Protein AF-A0A2W5TD06-F1 (afdb_monomer)

Sequence (408 aa):
MLTAVSLLVLAAYDVPVQPPPGDLPSLDWNQPVFCVQLQPTKKVPSGSYRVQCNAPYRQCLASPNTVLVDGVESAEPLSRIHLGCASVLDDTTRRAMEEQWPVYEAVAETPAGWYRDDRGRVVQVNFDLGRRVYLGGSWAPYYRPDGTGSLGRAKVEFSANVHVIPERGNVQHRMRFLDTQVWLGASPRDIRFEGSVFRYEWGARLTHSPLWVTTFFGKPRRTDIPLNFGFGLEVARIEYLNGASFVSIAEFDGAVDIWRSNDLESFIRLRLGPAAEYDVVARGVGLRPTVALDADFTFDENGFHHLIANAAAEKLYFTPRVEGRSLHPSRLRFKLAYEVILFSINDYPLTLVVDGRGTWRDDVVGMTGWEFSANAGLRFSLWAPARYSSRQLRVGGEPLPAPSVKSE

Structure (mmCIF, N/CA/C/O backbone):
data_AF-A0A2W5TD06-F1
#
_entry.id   AF-A0A2W5TD06-F1
#
loop_
_atom_site.group_PDB
_atom_site.id
_atom_site.type_symbol
_atom_site.label_atom_id
_atom_site.label_alt_id
_atom_site.label_comp_id
_atom_site.label_asym_id
_atom_site.label_entity_id
_atom_site.label_seq_id
_atom_site.pdbx_PDB_ins_code
_atom_site.Cartn_x
_atom_site.Cartn_y
_atom_site.Cartn_z
_atom_site.occupancy
_atom_site.B_iso_or_equiv
_atom_site.auth_seq_id
_atom_site.auth_comp_id
_atom_site.auth_asym_id
_atom_site.auth_atom_id
_atom_site.pdbx_PDB_model_num
ATOM 1 N N . MET A 1 1 ? -1.034 26.684 56.552 1.00 37.19 1 MET A N 1
ATOM 2 C CA . MET A 1 1 ? -1.548 26.469 55.184 1.00 37.19 1 MET A CA 1
ATOM 3 C C . MET A 1 1 ? -1.904 24.997 55.060 1.00 37.19 1 MET A C 1
ATOM 5 O O . MET A 1 1 ? -0.999 24.180 55.008 1.00 37.19 1 MET A O 1
ATOM 9 N N . LEU A 1 2 ? -3.192 24.662 55.153 1.00 33.91 2 LEU A N 1
ATOM 10 C CA . LEU A 1 2 ? -3.706 23.299 55.002 1.00 33.91 2 LEU A CA 1
ATOM 11 C C . LEU A 1 2 ? -4.102 23.095 53.538 1.00 33.91 2 LEU A C 1
ATOM 13 O O . LEU A 1 2 ? -5.017 23.749 53.045 1.00 33.91 2 LEU A O 1
ATOM 17 N N . THR A 1 3 ? -3.384 22.222 52.843 1.00 37.78 3 THR A N 1
ATOM 18 C CA . THR A 1 3 ? -3.711 21.743 51.499 1.00 37.78 3 THR A CA 1
ATOM 19 C C . THR A 1 3 ? -4.879 20.763 51.602 1.00 37.78 3 THR A C 1
ATOM 21 O O . THR A 1 3 ? -4.729 19.649 52.098 1.00 37.78 3 THR A O 1
ATOM 24 N N . ALA A 1 4 ? -6.061 21.189 51.156 1.00 38.38 4 ALA A N 1
ATOM 25 C CA . ALA A 1 4 ? -7.226 20.326 51.021 1.00 38.38 4 ALA A CA 1
ATOM 26 C C . ALA A 1 4 ? -7.028 19.392 49.818 1.00 38.38 4 ALA A C 1
ATOM 28 O O . ALA A 1 4 ? -7.201 19.786 48.665 1.00 38.38 4 ALA A O 1
ATOM 29 N N . VAL A 1 5 ? -6.646 18.146 50.094 1.00 39.22 5 VAL A N 1
ATOM 30 C CA . VAL A 1 5 ? -6.715 17.047 49.130 1.00 39.22 5 VAL A CA 1
ATOM 31 C C . VAL A 1 5 ? -8.196 16.718 48.943 1.00 39.22 5 VAL A C 1
ATOM 33 O O . VAL A 1 5 ? -8.814 16.098 49.805 1.00 39.22 5 VAL A O 1
ATOM 36 N N . SER A 1 6 ? -8.790 17.182 47.843 1.00 36.31 6 SER A N 1
ATOM 37 C CA . SER A 1 6 ? -10.135 16.763 47.443 1.00 36.31 6 SER A CA 1
ATOM 38 C C . SER A 1 6 ? -10.065 15.323 46.940 1.00 36.31 6 SER A C 1
ATOM 40 O O . SER A 1 6 ? -9.743 15.079 45.779 1.00 36.31 6 SER A O 1
ATOM 42 N N . LEU A 1 7 ? -10.330 14.360 47.826 1.00 39.12 7 LEU A N 1
ATOM 43 C CA . LEU A 1 7 ? -10.675 12.998 47.431 1.00 39.12 7 LEU A CA 1
ATOM 44 C C . LEU A 1 7 ? -12.041 13.045 46.736 1.00 39.12 7 LEU A C 1
ATOM 46 O O . LEU A 1 7 ? -13.083 13.129 47.383 1.00 39.12 7 LEU A O 1
ATOM 50 N N . LEU A 1 8 ? -12.026 13.013 45.405 1.00 43.44 8 LEU A N 1
ATOM 51 C CA . LEU A 1 8 ? -13.193 12.691 44.590 1.00 43.44 8 LEU A CA 1
ATOM 52 C C . LEU A 1 8 ? -13.563 11.227 44.864 1.00 43.44 8 LEU A C 1
ATOM 54 O O . LEU A 1 8 ? -13.013 10.307 44.263 1.00 43.44 8 LEU A O 1
ATOM 58 N N . VAL A 1 9 ? -14.462 11.013 45.822 1.00 46.09 9 VAL A N 1
ATOM 59 C CA . VAL A 1 9 ? -15.102 9.716 46.039 1.00 46.09 9 VAL A CA 1
ATOM 60 C C . VAL A 1 9 ? -16.074 9.511 44.880 1.00 46.09 9 VAL A C 1
ATOM 62 O O . VAL A 1 9 ? -17.115 10.162 44.815 1.00 46.09 9 VAL A O 1
ATOM 65 N N . LEU A 1 10 ? -15.714 8.643 43.932 1.00 57.56 10 LEU A N 1
ATOM 66 C CA . LEU A 1 10 ? -16.666 8.127 42.951 1.00 57.56 10 LEU A CA 1
ATOM 67 C C . LEU A 1 10 ? -17.774 7.406 43.728 1.00 57.56 10 LEU A C 1
ATOM 69 O O . LEU A 1 10 ? -17.490 6.503 44.516 1.00 57.56 10 LEU A O 1
ATOM 73 N N . ALA A 1 11 ? -19.024 7.835 43.553 1.00 63.09 11 ALA A N 1
ATOM 74 C CA . ALA A 1 11 ? -20.161 7.163 44.166 1.00 63.09 11 ALA A CA 1
ATOM 75 C C . ALA A 1 11 ? -20.235 5.724 43.631 1.00 63.09 11 ALA A C 1
ATOM 77 O O . ALA A 1 11 ? -20.345 5.517 42.422 1.00 63.09 11 ALA A O 1
ATOM 78 N N . ALA A 1 12 ? -20.130 4.745 44.531 1.00 79.88 12 ALA A N 1
ATOM 79 C CA . ALA A 1 12 ? -20.354 3.343 44.212 1.00 79.88 12 ALA A CA 1
ATOM 80 C C . ALA A 1 12 ? -21.860 3.093 44.116 1.00 79.88 12 ALA A C 1
ATOM 82 O O . ALA A 1 12 ? -22.588 3.310 45.085 1.00 79.88 12 ALA A O 1
ATOM 83 N N . TYR A 1 13 ? -22.318 2.656 42.948 1.00 87.81 13 TYR A N 1
ATOM 84 C CA . TYR A 1 13 ? -23.700 2.264 42.721 1.00 87.81 13 TYR A CA 1
ATOM 85 C C . TYR A 1 13 ? -23.849 0.767 42.985 1.00 87.81 13 TYR A C 1
ATOM 87 O O . TYR A 1 13 ? -23.091 -0.048 42.457 1.00 87.81 13 TYR A O 1
ATOM 95 N N . ASP A 1 14 ? -24.851 0.399 43.781 1.00 90.75 14 ASP A N 1
ATOM 96 C CA . ASP A 1 14 ? -25.213 -1.000 44.027 1.00 90.75 14 ASP A CA 1
ATOM 97 C C . ASP A 1 14 ? -26.071 -1.532 42.869 1.00 90.75 14 ASP A C 1
ATOM 99 O O . ASP A 1 14 ? -27.275 -1.752 42.990 1.00 90.75 14 ASP A O 1
ATOM 103 N N . VAL A 1 15 ? -25.452 -1.620 41.690 1.00 94.44 15 VAL A N 1
ATOM 104 C CA . VAL A 1 15 ? -26.076 -2.095 40.452 1.00 94.44 15 VAL A CA 1
ATOM 105 C C . VAL A 1 15 ? -25.284 -3.307 39.947 1.00 94.44 15 VAL A C 1
ATOM 107 O O . VAL A 1 15 ? -24.087 -3.166 39.669 1.00 94.44 15 VAL A O 1
ATOM 110 N N . PRO A 1 16 ? -25.910 -4.496 39.832 1.00 95.62 16 PRO A N 1
ATOM 111 C CA . PRO A 1 16 ? -25.236 -5.700 39.360 1.00 95.62 16 PRO A CA 1
ATOM 112 C C . PRO A 1 16 ? -24.962 -5.639 37.856 1.00 95.62 16 PRO A C 1
ATOM 114 O O . PRO A 1 16 ? -25.841 -5.281 37.070 1.00 95.62 16 PRO A O 1
ATOM 117 N N . VAL A 1 17 ? -23.771 -6.085 37.450 1.00 96.62 17 VAL A N 1
ATOM 118 C CA . VAL A 1 17 ? -23.449 -6.347 36.040 1.00 96.62 17 VAL A CA 1
ATOM 119 C C . VAL A 1 17 ? -23.851 -7.780 35.693 1.00 96.62 17 VAL A C 1
ATOM 121 O O . VAL A 1 17 ? -23.425 -8.734 36.345 1.00 96.62 17 VAL A O 1
ATOM 124 N N . GLN A 1 18 ? -24.696 -7.925 34.679 1.00 96.12 18 GLN A N 1
ATOM 125 C CA . GLN A 1 18 ? -25.285 -9.191 34.249 1.00 96.12 18 GLN A CA 1
ATOM 126 C C . GLN A 1 18 ? -24.608 -9.702 32.970 1.00 96.12 18 GLN A C 1
ATOM 128 O O . GLN A 1 18 ? -24.189 -8.896 32.140 1.00 96.12 18 GLN A O 1
ATOM 133 N N . PRO A 1 19 ? -24.524 -11.023 32.745 1.00 94.06 19 PRO A N 1
ATOM 134 C CA . PRO A 1 19 ? -24.085 -11.543 31.454 1.00 94.06 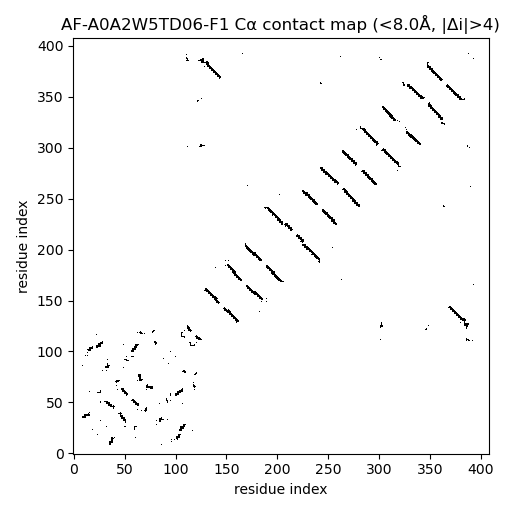19 PRO A CA 1
ATOM 135 C C . PRO A 1 19 ? -25.063 -11.118 30.341 1.00 94.06 19 PRO A C 1
ATOM 137 O O . PRO A 1 19 ? -26.268 -11.023 30.595 1.00 94.06 19 PRO A O 1
ATOM 140 N N . PRO A 1 20 ? -24.584 -10.864 29.111 1.00 91.69 20 PRO A N 1
ATOM 141 C CA . PRO A 1 20 ? -25.452 -10.488 28.003 1.00 91.69 20 PRO A CA 1
ATOM 142 C C . PRO A 1 20 ? -26.380 -11.655 27.613 1.00 91.69 20 PRO A C 1
ATOM 144 O O . PRO A 1 20 ? -26.000 -12.820 27.741 1.00 91.69 20 PRO A O 1
ATOM 147 N N . PRO A 1 21 ? -27.585 -11.375 27.083 1.00 84.00 21 PRO A N 1
ATOM 148 C CA . PRO A 1 21 ? -28.533 -12.405 26.643 1.00 84.00 21 PRO A CA 1
ATOM 149 C C . PRO A 1 21 ? -28.108 -13.154 25.361 1.00 84.00 21 PRO A C 1
ATOM 151 O O . PRO A 1 21 ? -28.796 -14.085 24.947 1.00 84.00 21 PRO A O 1
ATOM 154 N N . GLY A 1 22 ? -27.005 -12.756 24.723 1.00 88.75 22 GLY A N 1
ATOM 155 C CA . GLY A 1 22 ? -26.473 -13.345 23.494 1.00 88.75 22 GLY A CA 1
ATOM 156 C C . GLY A 1 22 ? -24.975 -13.080 23.361 1.00 88.75 22 GLY A C 1
ATOM 157 O O . GLY A 1 22 ? -24.257 -13.103 24.361 1.00 88.75 22 GLY A O 1
ATOM 158 N N . ASP A 1 23 ? -24.512 -12.808 22.139 1.00 88.25 23 ASP A N 1
ATOM 159 C CA . ASP A 1 23 ? -23.118 -12.427 21.894 1.00 88.25 23 ASP A CA 1
ATOM 160 C C . ASP A 1 23 ? -22.730 -11.186 22.705 1.00 88.25 23 ASP A C 1
ATOM 162 O O . ASP A 1 23 ? -23.552 -10.296 22.943 1.00 88.25 23 ASP A O 1
ATOM 166 N N . LEU A 1 24 ? -21.463 -11.129 23.120 1.00 89.62 24 LEU A N 1
ATOM 167 C CA . LEU A 1 24 ? -20.938 -10.036 23.931 1.00 89.62 24 LEU A CA 1
ATOM 168 C C . LEU A 1 24 ? -21.006 -8.718 23.131 1.00 89.62 24 LEU A C 1
ATOM 170 O O . LEU A 1 24 ? -20.304 -8.587 22.123 1.00 89.62 24 LEU A O 1
ATOM 174 N N . PRO A 1 25 ? -21.845 -7.744 23.535 1.00 93.81 25 PRO A N 1
ATOM 175 C CA . PRO A 1 25 ? -21.960 -6.476 22.826 1.00 93.81 25 PRO A CA 1
ATOM 176 C C . PRO A 1 25 ? -20.693 -5.636 23.020 1.00 93.81 25 PRO A C 1
ATOM 178 O O . PRO A 1 25 ? -19.911 -5.875 23.937 1.00 93.81 25 PRO A O 1
ATOM 181 N N . SER A 1 26 ? -20.498 -4.616 22.185 1.00 93.44 26 SER A N 1
ATOM 182 C CA . SER A 1 26 ? -19.386 -3.666 22.311 1.00 93.44 26 SER A CA 1
ATOM 183 C C . SER A 1 26 ? -19.906 -2.250 22.549 1.00 93.44 26 SER A C 1
ATOM 185 O O . SER A 1 26 ? -20.959 -1.879 22.024 1.00 93.44 26 SER A O 1
ATOM 187 N N . LEU A 1 27 ? -19.175 -1.474 23.353 1.00 95.00 27 LEU A N 1
ATOM 188 C CA . LEU A 1 27 ? -19.396 -0.036 23.496 1.00 95.00 27 LEU A CA 1
ATOM 189 C C . LEU A 1 27 ? -19.132 0.669 22.151 1.00 95.00 27 LEU A C 1
ATOM 191 O O . LEU A 1 27 ? -18.207 0.321 21.416 1.00 95.00 27 LEU A O 1
ATOM 195 N N . ASP A 1 28 ? -19.940 1.674 21.823 1.00 92.19 28 ASP A N 1
ATOM 196 C CA . ASP A 1 28 ? -19.811 2.437 20.579 1.00 92.19 28 ASP A CA 1
ATOM 197 C C . ASP A 1 28 ? -18.733 3.511 20.732 1.00 92.19 28 ASP A C 1
ATOM 199 O O . ASP A 1 28 ? -18.858 4.422 21.548 1.00 92.19 28 ASP A O 1
ATOM 203 N N . TRP A 1 29 ? -17.702 3.441 19.889 1.00 90.44 29 TRP A N 1
ATOM 204 C CA . TRP A 1 29 ? -16.603 4.409 19.850 1.00 90.44 29 TRP A CA 1
ATOM 205 C C . TRP A 1 29 ? -17.052 5.867 19.719 1.00 90.44 29 TRP A C 1
ATOM 207 O O . TRP A 1 29 ? -16.361 6.769 20.186 1.00 90.44 29 TRP A O 1
ATOM 217 N N . ASN A 1 30 ? -18.181 6.113 19.051 1.00 89.19 30 ASN A N 1
ATOM 218 C CA . ASN A 1 30 ? -18.653 7.468 18.765 1.00 89.19 30 ASN A CA 1
ATOM 219 C C . ASN A 1 30 ? -19.596 8.017 19.840 1.00 89.19 30 ASN A C 1
ATOM 221 O O . ASN A 1 30 ? -20.158 9.098 19.656 1.00 89.19 30 ASN A O 1
ATOM 225 N N . GLN A 1 31 ? -19.811 7.281 20.930 1.00 90.12 31 GLN A N 1
ATOM 226 C CA . GLN A 1 31 ? -20.668 7.708 22.026 1.00 90.12 31 GLN A CA 1
ATOM 227 C C . GLN A 1 31 ? -19.847 7.967 23.293 1.00 90.12 31 GLN A C 1
ATOM 229 O O . GLN A 1 31 ? -18.798 7.353 23.491 1.00 90.12 31 GLN A O 1
ATOM 234 N N . PRO A 1 32 ? -20.303 8.881 24.166 1.00 91.12 32 PRO A N 1
ATOM 235 C CA . PRO A 1 32 ? -19.650 9.110 25.444 1.00 91.12 32 PRO A CA 1
ATOM 236 C C . PRO A 1 32 ? -19.589 7.831 26.285 1.00 91.12 32 PRO A C 1
ATOM 238 O O . PRO A 1 32 ? -20.579 7.109 26.412 1.00 91.12 32 PRO A O 1
ATOM 241 N N . VAL A 1 33 ? -18.429 7.595 26.896 1.00 94.56 33 VAL A N 1
ATOM 242 C CA . VAL A 1 33 ? -18.186 6.480 27.814 1.00 94.56 33 VAL A CA 1
ATOM 243 C C . VAL A 1 33 ? -17.853 7.039 29.193 1.00 94.56 33 VAL A C 1
ATOM 245 O O . VAL A 1 33 ? -16.976 7.898 29.332 1.00 94.56 33 VAL A O 1
ATOM 248 N N . PHE A 1 34 ? -18.537 6.544 30.222 1.00 95.12 34 PHE A N 1
ATOM 249 C CA . PHE A 1 34 ? -18.417 7.040 31.592 1.00 95.12 34 PHE A CA 1
ATOM 250 C C . PHE A 1 34 ? -17.734 6.024 32.497 1.00 95.12 34 PHE A C 1
ATOM 252 O O . PHE A 1 34 ? -17.963 4.825 32.366 1.00 95.12 34 PHE A O 1
ATOM 259 N N . CYS A 1 35 ? -16.910 6.493 33.432 1.00 94.25 35 CYS A N 1
ATOM 260 C CA . CYS A 1 35 ? -16.350 5.619 34.455 1.00 94.25 35 CYS A CA 1
ATOM 261 C C . CYS A 1 35 ? -17.269 5.567 35.661 1.00 94.25 35 CYS A C 1
ATOM 263 O O . CYS A 1 35 ? -17.522 6.584 36.306 1.00 94.25 35 CYS A O 1
ATOM 265 N N . VAL A 1 36 ? -17.748 4.365 35.960 1.00 95.06 36 VAL A N 1
ATOM 266 C CA . VAL A 1 36 ? -18.713 4.121 37.023 1.00 95.06 36 VAL A CA 1
ATOM 267 C C . VAL A 1 36 ? -18.198 3.009 37.918 1.00 95.06 36 VAL A C 1
ATOM 269 O O . VAL A 1 36 ? -17.631 2.017 37.459 1.00 95.06 36 VAL A O 1
ATOM 272 N N . GLN A 1 37 ? -18.411 3.194 39.212 1.00 96.00 37 GLN A N 1
ATOM 273 C CA . GLN A 1 37 ? -18.173 2.176 40.212 1.00 96.00 37 GLN A CA 1
ATOM 274 C C . GLN A 1 37 ? -19.475 1.383 40.395 1.00 96.00 37 GLN A C 1
ATOM 276 O O . GLN A 1 37 ? -20.444 1.917 40.931 1.00 96.00 37 GLN A O 1
ATOM 281 N N . LEU A 1 38 ? -19.511 0.146 39.901 1.00 96.31 38 LEU A N 1
ATOM 282 C CA . LEU A 1 38 ? -20.658 -0.767 39.991 1.00 96.31 38 LEU A CA 1
ATOM 283 C C . LEU A 1 38 ? -20.381 -1.875 41.013 1.00 96.31 38 LEU A C 1
ATOM 285 O O . LEU A 1 38 ? -19.296 -1.939 41.603 1.00 96.31 38 LEU A O 1
ATOM 289 N N . GLN A 1 39 ? -21.348 -2.775 41.205 1.00 96.12 39 GLN A N 1
ATOM 290 C CA . GLN A 1 39 ? -21.161 -3.923 42.082 1.00 96.12 39 GLN A CA 1
ATOM 291 C C . GLN A 1 39 ? -19.975 -4.783 41.590 1.00 96.12 39 GLN A C 1
ATOM 293 O O . GLN A 1 39 ? -19.948 -5.187 40.419 1.00 96.12 39 GLN A O 1
ATOM 298 N N . PRO A 1 40 ? -18.983 -5.078 42.453 1.00 96.38 40 PRO A N 1
ATOM 299 C CA . PRO A 1 40 ? -17.859 -5.930 42.090 1.00 96.38 40 PRO A CA 1
ATOM 300 C C . PRO A 1 40 ? -18.305 -7.313 41.617 1.00 96.38 40 PRO A C 1
ATOM 302 O O . PRO A 1 40 ? -19.218 -7.920 42.180 1.00 96.38 40 PRO A O 1
ATOM 305 N N . THR A 1 41 ? -17.616 -7.841 40.610 1.00 95.62 41 THR A N 1
ATOM 306 C CA . THR A 1 41 ? -17.830 -9.205 40.112 1.00 95.62 41 THR A CA 1
ATOM 307 C C . THR A 1 41 ? -16.564 -10.033 40.295 1.00 95.62 41 THR A C 1
ATOM 309 O O . THR A 1 41 ? -15.496 -9.510 40.604 1.00 95.62 41 THR A O 1
ATOM 312 N N . LYS A 1 42 ? -16.648 -11.351 40.073 1.00 94.81 42 LYS A N 1
ATOM 313 C CA . LYS A 1 42 ? -15.442 -12.198 40.046 1.00 94.81 42 LYS A CA 1
ATOM 314 C C . LYS A 1 42 ? -14.471 -11.789 38.933 1.00 94.81 42 LYS A C 1
ATOM 316 O O . LYS A 1 42 ? -13.269 -11.937 39.114 1.00 94.81 42 LYS A O 1
ATOM 321 N N . LYS A 1 43 ? -14.996 -11.298 37.803 1.00 94.31 43 LYS A N 1
ATOM 322 C CA . LYS A 1 43 ? -14.193 -10.833 36.665 1.00 94.31 43 LYS A CA 1
ATOM 323 C C . LYS A 1 43 ? -13.579 -9.462 36.926 1.00 94.31 43 LYS A C 1
ATOM 325 O O . LYS A 1 43 ? -12.451 -9.240 36.521 1.00 94.31 43 LYS A O 1
ATOM 330 N N . VAL A 1 44 ? -14.296 -8.567 37.610 1.00 96.50 44 VAL A N 1
ATOM 331 C CA . VAL A 1 44 ? -13.847 -7.200 37.923 1.00 96.50 44 VAL A CA 1
ATOM 332 C C . VAL A 1 44 ? -14.011 -6.936 39.424 1.00 96.50 44 VAL A C 1
ATOM 334 O O . VAL A 1 44 ? -15.009 -6.338 39.849 1.00 96.50 44 VAL A O 1
ATOM 337 N N . PRO A 1 45 ? -13.066 -7.412 40.258 1.00 96.44 45 PRO A N 1
ATOM 338 C CA . PRO A 1 45 ? -13.121 -7.232 41.706 1.00 96.44 45 PRO A CA 1
ATOM 339 C C . PRO A 1 45 ? -13.020 -5.768 42.130 1.00 96.44 45 PRO A C 1
ATOM 341 O O . PRO A 1 45 ? -13.511 -5.419 43.202 1.00 96.44 45 PRO A O 1
ATOM 344 N N . SER A 1 46 ? -12.411 -4.905 41.306 1.00 95.69 46 SER A N 1
ATOM 345 C CA . SER A 1 46 ? -12.371 -3.473 41.590 1.00 95.69 46 SER A CA 1
ATOM 346 C C . SER A 1 46 ? -13.752 -2.832 41.535 1.00 95.69 46 SER A C 1
ATOM 348 O O . SER A 1 46 ? -13.920 -1.780 42.134 1.00 95.69 46 SER A O 1
ATOM 350 N N . GLY A 1 47 ? -14.718 -3.427 40.818 1.00 96.00 47 GLY A N 1
ATOM 351 C CA . GLY A 1 47 ? -16.014 -2.827 40.488 1.00 96.00 47 GLY A CA 1
ATOM 352 C C . GLY A 1 47 ? -15.926 -1.624 39.538 1.00 96.00 47 GLY A C 1
ATOM 353 O O . GLY A 1 47 ? -16.907 -0.899 39.386 1.00 96.00 47 GLY A O 1
ATOM 354 N N . SER A 1 48 ? -14.770 -1.383 38.917 1.00 95.38 48 SER A N 1
ATOM 355 C CA . SER A 1 48 ? -14.539 -0.237 38.041 1.00 95.38 48 SER A CA 1
ATOM 356 C C . SER A 1 48 ? -14.883 -0.568 36.588 1.00 95.38 48 SER A C 1
ATOM 358 O O . SER A 1 48 ? -14.213 -1.383 35.951 1.00 95.38 48 SER A O 1
ATOM 360 N N . TYR A 1 49 ? -15.906 0.095 36.046 1.00 96.19 49 TYR A N 1
ATOM 361 C CA . TYR A 1 49 ? -16.396 -0.157 34.692 1.00 96.19 49 TYR A CA 1
ATOM 362 C C . TYR A 1 49 ? -16.446 1.106 33.832 1.00 96.19 49 TYR A C 1
ATOM 364 O O . TYR A 1 49 ? -16.682 2.217 34.312 1.00 96.19 49 TYR A O 1
ATOM 372 N N . ARG A 1 50 ? -16.284 0.897 32.525 1.00 95.75 50 ARG A N 1
ATOM 373 C CA . ARG A 1 50 ? -16.691 1.800 31.446 1.00 95.75 50 ARG A CA 1
ATOM 374 C C . ARG A 1 50 ? -18.147 1.522 31.124 1.00 95.75 50 ARG A C 1
ATOM 376 O O . ARG A 1 50 ? -18.473 0.382 30.805 1.00 95.75 50 ARG A O 1
ATOM 383 N N . VAL A 1 51 ? -19.004 2.531 31.190 1.00 96.81 51 VAL A N 1
ATOM 384 C CA . VAL A 1 51 ? -20.446 2.379 30.999 1.00 96.81 51 VAL A CA 1
ATOM 385 C C . VAL A 1 51 ? -20.947 3.279 29.880 1.00 96.81 51 VAL A C 1
ATOM 387 O O . VAL A 1 51 ? -20.584 4.454 29.802 1.00 96.81 51 VAL A O 1
ATOM 390 N N . GLN A 1 52 ? -21.821 2.720 29.047 1.00 96.38 52 GLN A N 1
ATOM 391 C CA . GLN A 1 52 ? -22.595 3.448 28.049 1.00 96.38 52 GLN A CA 1
ATOM 392 C C . GLN A 1 52 ? -24.061 3.018 28.137 1.00 96.38 52 GLN A C 1
ATOM 394 O O . GLN A 1 52 ? -24.384 1.836 27.994 1.00 96.38 52 GLN A O 1
ATOM 399 N N . CYS A 1 53 ? -24.954 3.973 28.382 1.00 96.88 53 CYS A N 1
ATOM 400 C CA . CYS A 1 53 ? -26.382 3.717 28.547 1.00 96.88 53 CYS A CA 1
ATOM 401 C C . CYS A 1 53 ? -27.181 4.162 27.321 1.00 96.88 53 CYS A C 1
ATOM 403 O O . CYS A 1 53 ? -26.917 5.205 26.728 1.00 96.88 53 CYS A O 1
ATOM 405 N N . ASN A 1 54 ? -28.196 3.380 26.958 1.00 94.88 54 ASN A N 1
ATOM 406 C CA . ASN A 1 54 ? -29.081 3.661 25.836 1.00 94.88 54 ASN A CA 1
ATOM 407 C C . ASN A 1 54 ? -30.509 3.899 26.344 1.00 94.88 54 ASN A C 1
ATOM 409 O O . ASN A 1 54 ? -31.188 2.968 26.781 1.00 94.88 54 ASN A O 1
ATOM 413 N N . ALA A 1 55 ? -30.966 5.154 26.277 1.00 93.50 55 ALA A N 1
ATOM 414 C CA . ALA A 1 55 ? -32.283 5.550 26.773 1.00 93.50 55 ALA A CA 1
ATOM 415 C C . ALA A 1 55 ? -33.464 4.850 26.073 1.00 93.50 55 ALA A C 1
ATOM 417 O O . ALA A 1 55 ? -34.326 4.337 26.789 1.00 93.50 55 ALA A O 1
ATOM 418 N N . PRO A 1 56 ? -33.522 4.765 24.727 1.00 94.38 56 PRO A N 1
ATOM 419 C CA . PRO A 1 56 ? -34.571 4.021 24.027 1.00 94.38 56 PRO A CA 1
ATOM 420 C C . PRO A 1 56 ? -34.783 2.583 24.514 1.00 94.38 56 PRO A C 1
ATOM 422 O O . PRO A 1 56 ? -35.924 2.139 24.609 1.00 94.38 56 PRO A O 1
ATOM 425 N N . TYR A 1 57 ? -33.703 1.868 24.841 1.00 93.12 57 TYR A N 1
ATOM 426 C CA . TYR A 1 57 ? -33.769 0.472 25.290 1.00 93.12 57 TYR A CA 1
ATOM 427 C C . TYR A 1 57 ? -33.754 0.308 26.815 1.00 93.12 57 TYR A C 1
ATOM 429 O O . TYR A 1 57 ? -33.865 -0.816 27.295 1.00 93.12 57 TYR A O 1
ATOM 437 N N . ARG A 1 58 ? -33.614 1.407 27.570 1.00 96.56 58 ARG A N 1
ATOM 438 C CA . ARG A 1 58 ? -33.465 1.428 29.036 1.00 96.56 58 ARG A CA 1
ATOM 439 C C . ARG A 1 58 ? -32.485 0.372 29.554 1.00 96.56 58 ARG A C 1
ATOM 441 O O . ARG A 1 58 ? -32.797 -0.382 30.468 1.00 96.56 58 ARG A O 1
ATOM 448 N N . GLN A 1 59 ? -31.306 0.311 28.947 1.00 96.25 59 GLN A N 1
ATOM 449 C CA . GLN A 1 59 ? -30.246 -0.621 29.328 1.00 96.25 59 GLN A CA 1
ATOM 450 C C . GLN A 1 59 ? -28.881 0.053 29.238 1.00 96.25 59 GLN A C 1
ATOM 452 O O . GLN A 1 59 ? -28.706 1.013 28.480 1.00 96.25 59 GLN A O 1
ATOM 457 N N . CYS A 1 60 ? -27.910 -0.479 29.971 1.00 97.75 60 CYS A N 1
ATOM 458 C CA . CYS A 1 60 ? -26.522 -0.051 29.896 1.00 97.75 60 CYS A CA 1
ATOM 459 C C . CYS A 1 60 ? -25.604 -1.215 29.545 1.00 97.75 60 CYS A C 1
ATOM 461 O O . CYS A 1 60 ? -25.875 -2.372 29.859 1.00 97.75 60 CYS A O 1
ATOM 463 N N . LEU A 1 61 ? -24.497 -0.878 28.903 1.00 97.75 61 LEU A N 1
ATOM 464 C CA . LEU A 1 61 ? -23.395 -1.778 28.616 1.00 97.75 61 LEU A CA 1
ATOM 465 C C . LEU A 1 61 ? -22.223 -1.402 29.516 1.00 97.75 61 LEU A C 1
ATOM 467 O O . LEU A 1 61 ? -21.924 -0.215 29.645 1.00 97.75 61 LEU A O 1
ATOM 471 N N . ALA A 1 62 ? -21.580 -2.393 30.129 1.00 97.44 62 ALA A N 1
ATOM 472 C CA . ALA A 1 62 ? -20.452 -2.210 31.030 1.00 97.44 62 ALA A CA 1
ATOM 473 C C . ALA A 1 62 ? -19.263 -3.079 30.616 1.00 97.44 62 ALA A C 1
ATOM 475 O O . ALA A 1 62 ? -19.362 -4.302 30.556 1.00 97.44 62 ALA A O 1
ATOM 476 N N . SER A 1 63 ? -18.119 -2.442 30.385 1.00 96.94 63 SER A N 1
ATOM 477 C CA . SER A 1 63 ? -16.844 -3.115 30.135 1.00 96.94 63 SER A CA 1
ATOM 478 C C . SER A 1 63 ? -15.878 -2.882 31.296 1.00 96.94 63 SER A C 1
ATOM 480 O O . SER A 1 63 ? -15.872 -1.781 31.850 1.00 96.94 63 SER A O 1
ATOM 482 N N . PRO A 1 64 ? -15.010 -3.851 31.639 1.00 95.88 64 PRO A N 1
ATOM 483 C CA . PRO A 1 64 ? -13.869 -3.606 32.519 1.00 95.88 64 PRO A CA 1
ATOM 484 C C . PRO A 1 64 ? -13.007 -2.430 32.030 1.00 95.88 64 PRO A C 1
ATOM 486 O O . PRO A 1 64 ? -12.972 -2.139 30.831 1.00 95.88 64 PRO A O 1
ATOM 489 N N . ASN A 1 65 ? -12.293 -1.775 32.950 1.00 93.62 65 ASN A N 1
ATOM 490 C CA . ASN A 1 65 ? -11.345 -0.692 32.643 1.00 93.62 65 ASN A CA 1
ATOM 491 C C . ASN A 1 65 ? -9.934 -1.177 32.259 1.00 93.62 65 ASN A C 1
ATOM 493 O O . ASN A 1 65 ? -9.108 -0.379 31.806 1.00 93.62 65 ASN A O 1
ATOM 497 N N . THR A 1 66 ? -9.651 -2.466 32.429 1.00 95.31 66 THR A N 1
ATOM 498 C CA . THR A 1 66 ? -8.352 -3.091 32.155 1.00 95.31 66 THR A CA 1
ATOM 499 C C . THR A 1 66 ? -8.529 -4.392 31.378 1.00 95.31 66 THR A C 1
ATOM 501 O O . THR A 1 66 ? -9.641 -4.898 31.211 1.00 95.31 66 THR A O 1
ATOM 504 N N . VAL A 1 67 ? -7.423 -4.923 30.861 1.00 96.06 67 VAL A N 1
ATOM 505 C CA . VAL A 1 67 ? -7.394 -6.229 30.199 1.00 96.06 67 VAL A CA 1
ATOM 506 C C . VAL A 1 67 ? -7.683 -7.330 31.221 1.00 96.06 67 VAL A C 1
ATOM 508 O O . VAL A 1 67 ? -7.224 -7.269 32.365 1.00 96.06 67 VAL A O 1
ATOM 511 N N . LEU A 1 68 ? -8.411 -8.361 30.802 1.00 95.62 68 LEU A N 1
ATOM 512 C CA . LEU A 1 68 ? -8.658 -9.559 31.592 1.00 95.62 68 LEU A CA 1
ATOM 513 C C . LEU A 1 68 ? -7.566 -10.607 31.329 1.00 95.62 68 LEU A C 1
ATOM 515 O O . LEU A 1 68 ? -7.382 -11.066 30.199 1.00 95.62 68 LEU A O 1
ATOM 519 N N . VAL A 1 69 ? -6.885 -11.042 32.386 1.00 94.69 69 VAL A N 1
ATOM 520 C CA . VAL A 1 69 ? -5.934 -12.160 32.367 1.00 94.69 69 VAL A CA 1
ATOM 521 C C . VAL A 1 69 ? -6.559 -13.311 33.144 1.00 94.69 69 VAL A C 1
ATOM 523 O O . VAL A 1 69 ? -7.045 -13.128 34.255 1.00 94.69 69 VAL A O 1
ATOM 526 N N . ASP A 1 70 ? -6.641 -14.486 32.518 1.00 92.94 70 ASP A N 1
ATOM 527 C CA . ASP A 1 70 ? -7.333 -15.663 33.070 1.00 92.94 70 ASP A CA 1
ATOM 528 C C . ASP A 1 70 ? -8.789 -15.388 33.499 1.00 92.94 70 ASP A C 1
ATOM 530 O O . ASP A 1 70 ? -9.326 -15.990 34.428 1.00 92.94 70 ASP A O 1
ATOM 534 N N . GLY A 1 71 ? -9.448 -14.468 32.785 1.00 92.31 71 GLY A N 1
ATOM 535 C CA . GLY A 1 71 ? -10.838 -14.075 33.028 1.00 92.31 71 GLY A CA 1
ATOM 536 C C . GLY A 1 71 ? -11.030 -13.094 34.186 1.00 92.31 71 GLY A C 1
ATOM 537 O O . GLY A 1 71 ? -12.175 -12.828 34.550 1.00 92.31 71 GLY A O 1
ATOM 538 N N . VAL A 1 72 ? -9.946 -12.553 34.749 1.00 95.62 72 VAL A N 1
ATOM 539 C CA . VAL A 1 72 ? -9.974 -11.601 35.865 1.00 95.62 72 VAL A CA 1
ATOM 540 C C . VAL A 1 72 ? -9.232 -10.323 35.490 1.00 95.62 72 VAL A C 1
ATOM 542 O O . VAL A 1 72 ? -8.245 -10.343 34.760 1.00 95.62 72 VAL A O 1
ATOM 545 N N . GLU A 1 73 ? -9.734 -9.203 35.989 1.00 94.75 73 GLU A N 1
ATOM 546 C CA . GLU A 1 73 ? -9.142 -7.876 35.897 1.00 94.75 73 GLU A CA 1
ATOM 547 C C . GLU A 1 73 ? -7.646 -7.898 36.220 1.00 94.75 73 GLU A C 1
ATOM 549 O O . GLU A 1 73 ? -7.220 -8.391 37.267 1.00 94.75 73 GLU A O 1
ATOM 554 N N . SER A 1 74 ? -6.848 -7.350 35.308 1.00 95.62 74 SER A N 1
ATOM 555 C CA . SER A 1 74 ? -5.406 -7.203 35.483 1.00 95.62 74 SER A CA 1
ATOM 556 C C . SER A 1 74 ? -5.017 -5.741 35.710 1.00 95.62 74 SER A C 1
ATOM 558 O O . SER A 1 74 ? -5.848 -4.834 35.661 1.00 95.62 74 SER A O 1
ATOM 560 N N . ALA A 1 75 ? -3.725 -5.503 35.939 1.00 93.81 75 ALA A N 1
ATOM 561 C CA . ALA A 1 75 ? -3.158 -4.157 35.992 1.00 93.81 75 ALA A CA 1
ATOM 562 C C . ALA A 1 75 ? -2.899 -3.549 34.597 1.00 93.81 75 ALA A C 1
ATOM 564 O O . ALA A 1 75 ? -2.527 -2.380 34.506 1.00 93.81 75 ALA A O 1
ATOM 565 N N . GLU A 1 76 ? -3.046 -4.323 33.516 1.00 94.56 76 GLU A N 1
ATOM 566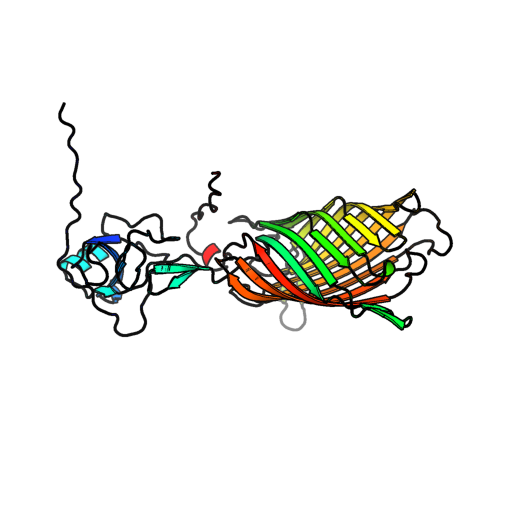 C CA . GLU A 1 76 ? -2.767 -3.857 32.158 1.00 94.56 76 GLU A CA 1
ATOM 567 C C . GLU A 1 76 ? -3.904 -2.948 31.655 1.00 94.56 76 GLU A C 1
ATOM 569 O O . GLU A 1 76 ? -5.046 -3.399 31.525 1.00 94.56 76 GLU A O 1
ATOM 574 N N . PRO A 1 77 ? -3.635 -1.663 31.358 1.00 93.12 77 PRO A N 1
ATOM 575 C CA . PRO A 1 77 ? -4.670 -0.750 30.895 1.00 93.12 77 PRO A CA 1
ATOM 576 C C . PRO A 1 77 ? -5.140 -1.120 29.487 1.00 93.12 77 PRO A C 1
ATOM 578 O O . PRO A 1 77 ? -4.366 -1.590 28.653 1.00 93.12 77 PRO A O 1
ATOM 581 N N . LEU A 1 78 ? -6.403 -0.822 29.181 1.00 93.38 78 LEU A N 1
ATOM 582 C CA . LEU A 1 78 ? -6.910 -0.962 27.820 1.00 93.38 78 LEU A CA 1
ATOM 583 C C . LEU A 1 78 ? -6.168 -0.017 26.864 1.00 93.38 78 LEU A C 1
ATOM 585 O O . LEU A 1 78 ? -6.071 1.190 27.091 1.00 93.38 78 LEU A O 1
ATOM 589 N N . SER A 1 79 ? -5.688 -0.555 25.747 1.00 91.81 79 SER A N 1
ATOM 590 C CA . SER A 1 79 ? -5.108 0.227 24.655 1.00 91.81 79 SER A CA 1
ATOM 591 C C . SER A 1 79 ? -6.182 0.671 23.655 1.00 91.81 79 SER A C 1
ATOM 593 O O . SER A 1 79 ? -7.240 0.048 23.551 1.00 91.81 79 SER A O 1
ATOM 595 N N . ARG A 1 80 ? -5.915 1.756 22.907 1.00 88.31 80 ARG A N 1
ATOM 596 C CA . ARG A 1 80 ? -6.794 2.282 21.836 1.00 88.31 80 ARG A CA 1
ATOM 597 C C . ARG A 1 80 ? -8.252 2.493 22.290 1.00 88.31 80 ARG A C 1
ATOM 599 O O . ARG A 1 80 ? -9.174 2.131 21.572 1.00 88.31 80 ARG A O 1
ATOM 606 N N . ILE A 1 81 ? -8.444 3.050 23.482 1.00 88.69 81 ILE A N 1
ATOM 607 C CA . ILE A 1 81 ? -9.745 3.515 23.991 1.00 88.69 81 ILE A CA 1
ATOM 608 C C . ILE A 1 81 ? -9.940 5.005 23.688 1.00 88.69 81 ILE A C 1
ATOM 610 O O . ILE A 1 81 ? -8.974 5.693 23.334 1.00 88.69 81 ILE A O 1
ATOM 614 N N . HIS A 1 82 ? -11.170 5.509 23.822 1.00 81.69 82 HIS A N 1
ATOM 615 C CA . HIS A 1 82 ? -11.413 6.951 23.760 1.00 81.69 82 HIS A CA 1
ATOM 616 C C . HIS A 1 82 ? -10.607 7.654 24.875 1.00 81.69 82 HIS A C 1
ATOM 618 O O . HIS A 1 82 ? -10.219 6.997 25.844 1.00 81.69 82 HIS A O 1
ATOM 624 N N . LEU A 1 83 ? -10.275 8.946 24.723 1.00 69.69 83 LEU A N 1
ATOM 625 C CA . LEU A 1 83 ? -9.411 9.705 25.650 1.00 69.69 83 LEU A CA 1
ATOM 626 C C . LEU A 1 83 ? -9.978 9.689 27.084 1.00 69.69 83 LEU A C 1
ATOM 628 O O . LEU A 1 83 ? -10.723 10.575 27.489 1.00 69.69 83 LEU A O 1
ATOM 632 N N . GLY A 1 84 ? -9.618 8.662 27.855 1.00 73.31 84 GLY A N 1
ATOM 633 C CA . GLY A 1 84 ? -10.227 8.382 29.148 1.00 73.31 84 GLY A CA 1
ATOM 634 C C . GLY A 1 84 ? -11.714 8.021 29.057 1.00 73.31 84 GLY A C 1
ATOM 635 O O . GLY A 1 84 ? -12.295 7.799 27.999 1.00 73.31 84 GLY A O 1
ATOM 636 N N . CYS A 1 85 ? -12.326 7.892 30.219 1.00 85.88 85 CYS A N 1
ATOM 637 C CA . CYS A 1 85 ? -13.772 7.852 30.415 1.00 85.88 85 CYS A CA 1
ATOM 638 C C . CYS A 1 85 ? -14.146 9.121 31.187 1.00 85.88 85 CYS A C 1
ATOM 640 O O . CYS A 1 85 ? -13.380 9.575 32.044 1.00 85.88 85 CYS A O 1
ATOM 642 N N . ALA A 1 86 ? -15.309 9.701 30.911 1.00 88.62 86 ALA A N 1
ATOM 643 C CA . ALA A 1 86 ? -15.777 10.854 31.667 1.00 88.62 86 ALA A CA 1
ATOM 644 C C . ALA A 1 86 ? -16.168 10.428 33.094 1.00 88.62 86 ALA A C 1
ATOM 646 O O . ALA A 1 86 ? -16.859 9.429 33.289 1.00 88.62 86 ALA A O 1
ATOM 647 N N . SER A 1 87 ? -15.730 11.187 34.100 1.00 85.94 87 SER A N 1
ATOM 648 C CA . SER A 1 87 ? -16.114 10.968 35.504 1.00 85.94 87 SER A CA 1
ATOM 649 C C . SER A 1 87 ? -17.444 11.634 35.867 1.00 85.94 87 SER A C 1
ATOM 651 O O . SER A 1 87 ? -18.095 11.244 36.833 1.00 85.94 87 SER A O 1
ATOM 653 N N . VAL A 1 88 ? -17.859 12.642 35.095 1.00 89.50 88 VAL A N 1
ATOM 654 C CA . VAL A 1 88 ? -19.143 13.326 35.260 1.00 89.50 88 VAL A CA 1
ATOM 655 C C . VAL A 1 88 ? -20.175 12.626 34.387 1.00 89.50 88 VAL A C 1
ATOM 657 O O . VAL A 1 88 ? -20.080 12.690 33.164 1.00 89.50 88 VAL A O 1
ATOM 660 N N . LEU A 1 89 ? -21.145 11.963 35.019 1.00 91.75 89 LEU A N 1
ATOM 661 C CA . LEU A 1 89 ? -22.223 11.262 34.318 1.00 91.75 89 LEU A CA 1
ATOM 662 C C . LEU A 1 89 ? -23.129 12.255 33.591 1.00 91.75 89 LEU A C 1
ATOM 664 O O . LEU A 1 89 ? -23.534 13.265 34.181 1.00 91.75 89 LEU A O 1
ATOM 668 N N . ASP A 1 90 ? -23.499 11.933 32.355 1.00 93.31 90 ASP A N 1
ATOM 669 C CA . ASP A 1 90 ? -24.601 12.608 31.678 1.00 93.31 90 ASP A CA 1
ATOM 670 C C . ASP A 1 90 ? -25.951 12.272 32.336 1.00 93.31 90 ASP A C 1
ATOM 672 O O . ASP A 1 90 ? -26.064 11.390 33.194 1.00 93.31 90 ASP A O 1
ATOM 676 N N . ASP A 1 91 ? -27.000 12.997 31.948 1.00 94.81 91 ASP A N 1
ATOM 677 C CA . ASP A 1 91 ? -28.331 12.812 32.534 1.00 94.81 91 ASP A CA 1
ATOM 678 C C . ASP A 1 91 ? -28.900 11.415 32.253 1.00 94.81 91 ASP A C 1
ATOM 680 O O . ASP A 1 91 ? -29.614 10.863 33.091 1.00 94.81 91 ASP A O 1
ATOM 684 N N . THR A 1 92 ? -28.555 10.822 31.104 1.00 95.38 92 THR A N 1
ATOM 685 C CA . THR A 1 92 ? -28.982 9.466 30.739 1.00 95.38 92 THR A CA 1
ATOM 686 C C . THR A 1 92 ? -28.366 8.431 31.667 1.00 95.38 92 THR A C 1
ATOM 688 O O . THR A 1 92 ? -29.092 7.631 32.254 1.00 95.38 92 THR A O 1
ATOM 691 N N . THR A 1 93 ? -27.043 8.449 31.828 1.00 94.75 93 THR A N 1
ATOM 692 C CA . THR A 1 93 ? -26.324 7.488 32.668 1.00 94.75 93 THR A CA 1
ATOM 693 C C . THR A 1 93 ? -26.689 7.684 34.132 1.00 94.75 93 THR A C 1
ATOM 695 O O . THR A 1 93 ? -26.932 6.703 34.827 1.00 94.75 93 THR A O 1
ATOM 698 N N . ARG A 1 94 ? -26.825 8.932 34.601 1.00 95.12 94 ARG A N 1
ATOM 699 C CA . ARG A 1 94 ? -27.275 9.220 35.971 1.00 95.12 94 ARG A CA 1
ATOM 700 C C . ARG A 1 94 ? -28.654 8.624 36.247 1.00 95.12 94 ARG A C 1
ATOM 702 O O . ARG A 1 94 ? -28.801 7.866 37.200 1.00 95.12 94 ARG A O 1
ATOM 709 N N . ARG A 1 95 ? -29.633 8.891 35.373 1.00 95.56 95 ARG A N 1
ATOM 710 C CA . ARG A 1 95 ? -30.982 8.321 35.489 1.00 95.56 95 ARG A CA 1
ATOM 711 C C . ARG A 1 95 ? -30.955 6.797 35.441 1.00 95.56 95 ARG A C 1
ATOM 713 O O . ARG A 1 95 ? -31.667 6.157 36.202 1.00 95.56 95 ARG A O 1
ATOM 720 N N . ALA A 1 96 ? -30.129 6.214 34.575 1.00 95.69 96 ALA A N 1
ATOM 721 C CA . ALA A 1 96 ? -30.000 4.768 34.476 1.00 95.69 96 ALA A CA 1
ATOM 722 C C . ALA A 1 96 ? -29.475 4.133 35.772 1.00 95.69 96 ALA A C 1
ATOM 724 O O . ALA A 1 96 ? -29.957 3.071 36.160 1.00 95.69 96 ALA A O 1
ATOM 725 N N . MET A 1 97 ? -28.528 4.784 36.457 1.00 95.44 97 MET A N 1
ATOM 726 C CA . MET A 1 97 ? -28.023 4.313 37.749 1.00 95.44 97 MET A CA 1
ATOM 727 C C . MET A 1 97 ? -29.052 4.496 38.875 1.00 95.44 97 MET A C 1
ATOM 729 O O . MET A 1 97 ? -29.236 3.590 39.683 1.00 95.44 97 MET A O 1
ATOM 733 N N . GLU A 1 98 ? -29.752 5.635 38.917 1.00 94.06 98 GLU A N 1
ATOM 734 C CA . GLU A 1 98 ? -30.797 5.930 39.914 1.00 94.06 98 GLU A CA 1
ATOM 735 C C . GLU A 1 98 ? -32.016 5.004 39.783 1.00 94.06 98 GLU A C 1
ATOM 737 O O . GLU A 1 98 ? -32.557 4.533 40.780 1.00 94.06 98 GLU A O 1
ATOM 742 N N . GLU A 1 99 ? -32.437 4.714 38.550 1.00 96.00 99 GLU A N 1
ATOM 743 C CA . GLU A 1 99 ? -33.556 3.816 38.244 1.00 96.00 99 GLU A CA 1
ATOM 744 C C . GLU A 1 99 ? -33.137 2.339 38.138 1.00 96.00 99 GLU A C 1
ATOM 746 O O . GLU A 1 99 ? -33.976 1.498 37.813 1.00 96.00 99 GLU A O 1
ATOM 751 N N . GLN A 1 100 ? -31.858 2.023 38.376 1.00 95.12 100 GLN A N 1
ATOM 752 C CA . GLN A 1 100 ? -31.293 0.670 38.317 1.00 95.12 100 GLN A CA 1
ATOM 753 C C . GLN A 1 100 ? -31.628 -0.076 37.015 1.00 95.12 100 GLN A C 1
ATOM 755 O O . GLN A 1 100 ? -32.108 -1.213 37.022 1.00 95.12 100 GLN A O 1
ATOM 760 N N . TRP A 1 101 ? -31.387 0.569 35.872 1.00 97.06 101 TRP A N 1
ATOM 761 C CA . TRP A 1 101 ? -31.530 -0.088 34.573 1.00 97.06 101 TRP A CA 1
ATOM 762 C C . TRP A 1 101 ? -30.635 -1.335 34.496 1.00 97.06 101 TRP A C 1
ATOM 764 O O . TRP A 1 101 ? -29.556 -1.350 35.093 1.00 97.06 101 TRP A O 1
ATOM 774 N N . PRO A 1 102 ? -31.037 -2.379 33.749 1.00 97.19 102 PRO A N 1
ATOM 775 C CA . PRO A 1 102 ? -30.192 -3.544 33.538 1.00 97.19 102 PRO A CA 1
ATOM 776 C C . PRO A 1 102 ? -28.858 -3.138 32.902 1.00 97.19 102 PRO A C 1
ATOM 778 O O . PRO A 1 102 ? -28.824 -2.445 31.879 1.00 97.19 102 PRO A O 1
ATOM 781 N N . VAL A 1 103 ? -27.765 -3.594 33.515 1.00 97.88 103 VAL A N 1
ATOM 782 C CA . VAL A 1 103 ? -26.397 -3.385 33.040 1.00 97.88 103 VAL A CA 1
ATOM 783 C C . VAL A 1 103 ? -25.834 -4.721 32.579 1.00 97.88 103 VAL A C 1
ATOM 785 O O . VAL A 1 103 ? -25.736 -5.652 33.375 1.00 97.88 103 VAL A O 1
ATOM 788 N N . TYR A 1 104 ? -25.454 -4.816 31.309 1.00 97.50 104 TYR A N 1
ATOM 789 C CA . TYR A 1 104 ? -24.909 -6.037 30.718 1.00 97.50 104 TYR A CA 1
ATOM 790 C C . TYR A 1 104 ? -23.403 -5.931 30.490 1.00 97.50 104 TYR A C 1
ATOM 792 O O . TYR A 1 104 ? -22.908 -4.865 30.123 1.00 97.50 104 TYR A O 1
ATOM 800 N N . GLU A 1 105 ? -22.678 -7.037 30.670 1.00 96.75 105 GLU A N 1
ATOM 801 C CA . GLU A 1 105 ? -21.266 -7.125 30.292 1.00 96.75 105 GLU A CA 1
ATOM 802 C C . GLU A 1 105 ? -21.098 -6.823 28.796 1.00 96.75 105 GLU A C 1
ATOM 804 O O . GLU A 1 105 ? -21.898 -7.250 27.959 1.00 96.75 105 GLU A O 1
ATOM 809 N N . ALA A 1 106 ? -20.042 -6.087 28.470 1.00 96.25 106 ALA A N 1
ATOM 810 C CA . ALA A 1 106 ? -19.705 -5.666 27.122 1.00 96.25 106 ALA A CA 1
ATOM 811 C C . ALA A 1 106 ? -18.185 -5.582 26.930 1.00 96.25 106 ALA A C 1
ATOM 813 O O . ALA A 1 106 ? -17.413 -5.547 27.888 1.00 96.25 106 ALA A O 1
ATOM 814 N N . VAL A 1 107 ? -17.764 -5.503 25.672 1.00 95.12 107 VAL A N 1
ATOM 815 C CA . VAL A 1 107 ? -16.393 -5.198 25.260 1.00 95.12 107 VAL A CA 1
ATOM 816 C C . VAL A 1 107 ? -16.213 -3.684 25.174 1.00 95.12 107 VAL A C 1
ATOM 818 O O . VAL A 1 107 ? -17.045 -2.995 24.580 1.00 95.12 107 VAL A O 1
ATOM 821 N N . ALA A 1 108 ? -15.115 -3.160 25.723 1.00 95.31 108 ALA A N 1
ATOM 822 C CA . ALA A 1 108 ? -14.773 -1.742 25.616 1.00 95.31 108 ALA A CA 1
ATOM 823 C C . ALA A 1 108 ? -14.707 -1.277 24.158 1.00 95.31 108 ALA A C 1
ATOM 825 O O . ALA A 1 108 ? -14.407 -2.048 23.244 1.00 95.31 108 ALA A O 1
ATOM 826 N N . GLU A 1 109 ? -14.929 0.013 23.956 1.00 93.19 109 GLU A N 1
ATOM 827 C CA . GLU A 1 109 ? -14.947 0.614 22.637 1.00 93.19 109 GLU A CA 1
ATOM 828 C C . GLU A 1 109 ? -13.589 0.479 21.922 1.00 93.19 109 GLU A C 1
ATOM 830 O O . GLU A 1 109 ? -12.512 0.467 22.541 1.00 93.19 109 GLU A O 1
ATOM 835 N N . THR A 1 110 ? -13.630 0.397 20.592 1.00 91.44 110 THR A N 1
ATOM 836 C CA . THR A 1 110 ? -12.443 0.468 19.730 1.00 91.44 110 THR A CA 1
ATOM 837 C C . THR A 1 110 ? -12.655 1.364 18.523 1.00 91.44 110 THR A C 1
ATOM 839 O O . THR A 1 110 ? -13.749 1.393 17.958 1.00 91.44 110 THR A O 1
ATOM 842 N N . PRO A 1 111 ? -11.603 2.066 18.067 1.00 88.25 111 PRO A N 1
ATOM 843 C CA . PRO A 1 111 ? -11.682 2.864 16.858 1.00 88.25 111 PRO A CA 1
ATOM 844 C C . PRO A 1 111 ? -11.860 1.958 15.638 1.00 88.25 111 PRO A C 1
ATOM 846 O O . PRO A 1 111 ? -11.471 0.789 15.641 1.00 88.25 111 PRO A O 1
ATOM 849 N N . ALA A 1 112 ? -12.398 2.515 14.551 1.00 84.44 112 ALA A N 1
ATOM 850 C CA . ALA A 1 112 ? -12.529 1.759 13.309 1.00 84.44 112 ALA A CA 1
ATOM 851 C C . ALA A 1 112 ? -11.162 1.241 12.822 1.00 84.44 112 ALA A C 1
ATOM 853 O O . ALA A 1 112 ? -10.142 1.925 12.942 1.00 84.44 112 ALA A O 1
ATOM 854 N N . GLY A 1 113 ? -11.165 0.025 12.273 1.00 86.38 113 GLY A N 1
ATOM 855 C CA . GLY A 1 113 ? -9.954 -0.696 11.877 1.00 86.38 113 GLY A CA 1
ATOM 856 C C . GLY A 1 113 ? -9.317 -1.543 12.977 1.00 86.38 113 GLY A C 1
ATOM 857 O O . GLY A 1 113 ? -8.373 -2.281 12.707 1.00 86.38 113 GLY A O 1
ATOM 858 N N . TRP A 1 114 ? -9.868 -1.489 14.190 1.00 90.06 114 TRP A N 1
ATOM 859 C CA . TRP A 1 114 ? -9.453 -2.299 15.327 1.00 90.06 114 TRP A CA 1
ATOM 860 C C . TRP A 1 114 ? -10.620 -3.138 15.832 1.00 90.06 114 TRP A C 1
ATOM 862 O O . TRP A 1 114 ? -11.765 -2.686 15.868 1.00 90.06 114 TRP A O 1
ATOM 872 N N . TYR A 1 115 ? -10.307 -4.358 16.241 1.00 90.94 115 TYR A N 1
ATOM 873 C CA . TYR A 1 115 ? -11.212 -5.264 16.929 1.00 90.94 115 TYR A CA 1
ATOM 874 C C . TYR A 1 115 ? -10.702 -5.478 18.351 1.00 90.94 115 TYR A C 1
ATOM 876 O O . TYR A 1 115 ? -9.493 -5.601 18.552 1.00 90.94 115 TYR A O 1
ATOM 884 N N . ARG A 1 116 ? -11.608 -5.528 19.330 1.00 92.88 116 ARG A N 1
ATOM 885 C CA . ARG A 1 116 ? -11.285 -5.909 20.707 1.00 92.88 116 ARG A CA 1
ATOM 886 C C . ARG A 1 116 ? -11.913 -7.251 21.029 1.00 92.88 116 ARG A C 1
ATOM 888 O O . ARG A 1 116 ? -13.086 -7.466 20.734 1.00 92.88 116 ARG A O 1
ATOM 895 N N . ASP A 1 117 ? -11.117 -8.134 21.616 1.00 91.50 117 ASP A N 1
ATOM 896 C CA . ASP A 1 117 ? -11.598 -9.430 22.076 1.00 91.50 117 ASP A CA 1
ATOM 897 C C . ASP A 1 117 ? -12.336 -9.332 23.422 1.00 91.50 117 ASP A C 1
ATOM 899 O O . ASP A 1 117 ? -12.393 -8.284 24.071 1.00 91.50 117 ASP A O 1
ATOM 903 N N . ASP A 1 118 ? -12.899 -10.456 23.855 1.00 91.06 118 ASP A N 1
ATOM 904 C CA . ASP A 1 118 ? -13.605 -10.615 25.129 1.00 91.06 118 ASP A CA 1
ATOM 905 C C . ASP A 1 118 ? -12.721 -10.365 26.364 1.00 91.06 118 ASP A C 1
ATOM 907 O O . ASP A 1 118 ? -13.230 -10.106 27.455 1.00 91.06 118 ASP A O 1
ATOM 911 N N . ARG A 1 119 ? -11.395 -10.408 26.200 1.00 93.19 119 ARG A N 1
ATOM 912 C CA . ARG A 1 119 ? -10.410 -10.105 27.245 1.00 93.19 119 ARG A CA 1
ATOM 913 C C . ARG A 1 119 ? -10.003 -8.639 27.267 1.00 93.19 119 ARG A C 1
ATOM 915 O O . ARG A 1 119 ? -9.218 -8.242 28.120 1.00 93.19 119 ARG A O 1
ATOM 922 N N . GLY A 1 120 ? -10.501 -7.824 26.347 1.00 91.44 120 GLY A N 1
ATOM 923 C CA . GLY A 1 120 ? -10.154 -6.414 26.265 1.00 91.44 120 GLY A CA 1
ATOM 924 C C . GLY A 1 120 ? -8.867 -6.120 25.486 1.00 91.44 120 GLY A C 1
ATOM 925 O O . GLY A 1 120 ? -8.433 -4.968 25.467 1.00 91.44 120 GLY A O 1
ATOM 926 N N . ARG A 1 121 ? -8.264 -7.105 24.811 1.00 93.25 121 ARG A N 1
ATOM 927 C CA . ARG A 1 121 ? -7.071 -6.916 23.967 1.00 93.25 121 ARG A CA 1
ATOM 928 C C . ARG A 1 121 ? -7.486 -6.453 22.579 1.00 93.25 121 ARG A C 1
ATOM 930 O O . ARG A 1 121 ? -8.486 -6.926 22.046 1.00 93.25 121 ARG A O 1
ATOM 937 N N . VAL A 1 122 ? -6.715 -5.547 21.983 1.00 92.50 122 VAL A N 1
ATOM 938 C CA . VAL A 1 122 ? -6.989 -5.040 20.631 1.00 92.50 122 VAL A CA 1
ATOM 939 C C . VAL A 1 122 ? -6.106 -5.711 19.596 1.00 92.50 122 VAL A C 1
ATOM 941 O O . VAL A 1 122 ? -4.936 -5.980 19.856 1.00 92.50 122 VAL A O 1
ATOM 944 N N . VAL A 1 123 ? -6.671 -5.925 18.414 1.00 92.00 123 VAL A N 1
ATOM 945 C CA . VAL A 1 123 ? -5.956 -6.347 17.210 1.00 92.00 123 VAL A CA 1
ATOM 946 C C . VAL A 1 123 ? -6.397 -5.485 16.037 1.00 92.00 123 VAL A C 1
ATOM 948 O O . VAL A 1 123 ? -7.573 -5.124 15.913 1.00 92.00 123 VAL A O 1
ATOM 951 N N . GLN A 1 124 ? -5.459 -5.134 15.169 1.00 91.25 124 GLN A N 1
ATOM 952 C CA . GLN A 1 124 ? -5.763 -4.403 13.951 1.00 91.25 124 GLN A CA 1
ATOM 953 C C . GLN A 1 124 ? -6.355 -5.358 12.902 1.00 91.25 124 GLN A C 1
ATOM 955 O O . GLN A 1 124 ? -5.802 -6.422 12.624 1.00 91.25 124 GLN A O 1
ATOM 960 N N . VAL A 1 125 ? -7.490 -4.975 12.312 1.00 89.94 125 VAL A N 1
ATOM 961 C CA . VAL A 1 125 ? -8.258 -5.798 11.355 1.00 89.94 125 VAL A CA 1
ATOM 962 C C . VAL A 1 125 ? -8.370 -5.172 9.968 1.00 89.94 125 VAL A C 1
ATOM 964 O O . VAL A 1 125 ? -9.001 -5.740 9.084 1.00 89.94 125 VAL A O 1
ATOM 967 N N . ASN A 1 126 ? -7.763 -4.008 9.752 1.00 89.44 126 ASN A N 1
ATOM 968 C CA . ASN A 1 126 ? -7.600 -3.414 8.430 1.00 89.44 126 ASN A CA 1
ATOM 969 C C . ASN A 1 126 ? -6.207 -2.787 8.313 1.00 89.44 126 ASN A C 1
ATOM 971 O O . ASN A 1 126 ? -5.625 -2.371 9.309 1.00 89.44 126 ASN A O 1
ATOM 975 N N . PHE A 1 127 ? -5.637 -2.718 7.114 1.00 90.62 127 PHE A N 1
ATOM 976 C CA . PHE A 1 127 ? -4.268 -2.223 6.944 1.00 90.62 127 PHE A CA 1
ATOM 977 C C . PHE A 1 127 ? -4.174 -1.326 5.717 1.00 90.62 127 PHE A C 1
ATOM 979 O O . PHE A 1 127 ? -4.604 -1.700 4.628 1.00 90.62 127 PHE A O 1
ATOM 986 N N . ASP A 1 128 ? -3.583 -0.146 5.879 1.00 89.50 128 ASP A N 1
ATOM 987 C CA . ASP A 1 128 ? -3.245 0.724 4.759 1.00 89.50 128 ASP A CA 1
ATOM 988 C C . ASP A 1 128 ? -1.867 0.352 4.197 1.00 89.50 128 ASP A C 1
ATOM 990 O O . ASP A 1 128 ? -0.819 0.760 4.703 1.00 89.50 128 ASP A O 1
ATOM 994 N N . LEU A 1 129 ? -1.867 -0.417 3.107 1.00 92.12 129 LEU A N 1
ATOM 995 C CA . LEU A 1 129 ? -0.647 -0.842 2.417 1.00 92.12 129 LEU A CA 1
ATOM 996 C C . LEU A 1 129 ? 0.050 0.290 1.629 1.00 92.12 129 LEU A C 1
ATOM 998 O O . LEU A 1 129 ? 1.171 0.104 1.140 1.00 92.12 129 LEU A O 1
ATOM 1002 N N . GLY A 1 130 ? -0.578 1.465 1.520 1.00 90.31 130 GLY A N 1
ATOM 1003 C CA . GLY A 1 130 ? 0.019 2.692 0.991 1.00 90.31 130 GLY A CA 1
ATOM 1004 C C . GLY A 1 130 ? 0.871 3.447 2.018 1.00 90.31 130 GLY A C 1
ATOM 1005 O O . GLY A 1 130 ? 1.617 4.353 1.646 1.00 90.31 130 GLY A O 1
ATOM 1006 N N . ARG A 1 131 ? 0.799 3.070 3.300 1.00 93.00 131 ARG A N 1
ATOM 1007 C CA . ARG A 1 131 ? 1.586 3.637 4.402 1.00 93.00 131 ARG A CA 1
ATOM 1008 C C . ARG A 1 131 ? 2.305 2.523 5.148 1.00 93.00 131 ARG A C 1
ATOM 1010 O O . ARG A 1 131 ? 1.807 2.042 6.148 1.00 93.00 131 ARG A O 1
ATOM 1017 N N . ARG A 1 132 ? 3.455 2.074 4.659 1.00 95.81 132 ARG A N 1
ATOM 1018 C CA . ARG A 1 132 ? 4.191 0.959 5.274 1.00 95.81 132 ARG A CA 1
ATOM 1019 C C . ARG A 1 132 ? 5.644 0.946 4.851 1.00 95.81 132 ARG A C 1
ATOM 1021 O O . ARG A 1 132 ? 5.987 1.469 3.796 1.00 95.81 132 ARG A O 1
ATOM 1028 N N . VAL A 1 133 ? 6.466 0.236 5.605 1.00 98.12 133 VAL A N 1
ATOM 1029 C CA . VAL A 1 133 ? 7.747 -0.282 5.115 1.00 98.12 133 VAL A CA 1
ATOM 1030 C C . VAL A 1 133 ? 7.582 -1.774 4.905 1.00 98.12 133 VAL A C 1
ATOM 1032 O O . VAL A 1 133 ? 7.072 -2.442 5.793 1.00 98.12 133 VAL A O 1
ATOM 1035 N N . TYR A 1 134 ? 7.970 -2.321 3.759 1.00 98.00 134 TYR A N 1
ATOM 1036 C CA . TYR A 1 134 ? 7.892 -3.765 3.549 1.00 98.00 134 TYR A CA 1
ATOM 1037 C C . TYR A 1 134 ? 9.203 -4.352 3.049 1.00 98.00 134 TYR A C 1
ATOM 1039 O O . TYR A 1 134 ? 9.969 -3.704 2.338 1.00 98.00 134 TYR A O 1
ATOM 1047 N N . LEU A 1 135 ? 9.409 -5.616 3.407 1.00 98.38 135 LEU A N 1
ATOM 1048 C CA . LEU A 1 135 ? 10.435 -6.493 2.861 1.00 98.38 135 LEU A CA 1
ATOM 1049 C C . LEU A 1 135 ? 9.740 -7.740 2.318 1.00 98.38 135 LEU A C 1
ATOM 1051 O O . LEU A 1 135 ? 8.876 -8.315 2.981 1.00 98.38 135 LEU A O 1
ATOM 1055 N N . GLY A 1 136 ? 10.108 -8.153 1.113 1.00 97.94 136 GLY A N 1
ATOM 1056 C CA . GLY A 1 136 ? 9.515 -9.296 0.443 1.00 97.94 136 GLY A CA 1
ATOM 1057 C C . GLY A 1 136 ? 10.541 -10.221 -0.182 1.00 97.94 136 GLY A C 1
ATOM 1058 O O . GLY A 1 136 ? 11.630 -9.808 -0.583 1.00 97.94 136 GLY A O 1
ATOM 1059 N N . GLY A 1 137 ? 10.154 -11.486 -0.280 1.00 98.31 137 GLY A N 1
ATOM 1060 C CA . GLY A 1 137 ? 10.897 -12.539 -0.957 1.00 98.31 137 GLY A CA 1
ATOM 1061 C C . GLY A 1 1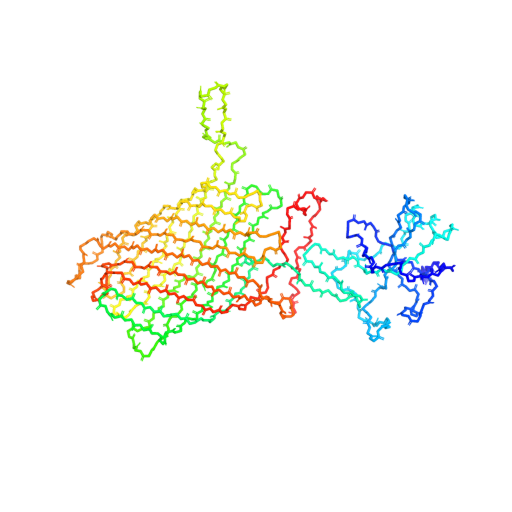37 ? 9.949 -13.344 -1.833 1.00 98.31 137 GLY A C 1
ATOM 1062 O O . GLY A 1 137 ? 8.829 -13.654 -1.431 1.00 98.31 137 GLY A O 1
ATOM 1063 N N . SER A 1 138 ? 10.379 -13.670 -3.047 1.00 98.00 138 SER A N 1
ATOM 1064 C CA . SER A 1 138 ? 9.541 -14.380 -4.015 1.00 98.00 138 SER A CA 1
ATOM 1065 C C . SER A 1 138 ? 10.351 -15.292 -4.918 1.00 98.00 138 SER A C 1
ATOM 1067 O O . SER A 1 138 ? 11.505 -15.015 -5.248 1.00 98.00 138 SER A O 1
ATOM 1069 N N . TRP A 1 139 ? 9.711 -16.371 -5.345 1.00 97.62 139 TRP A N 1
ATOM 1070 C CA . TRP A 1 139 ? 10.136 -17.145 -6.497 1.00 97.62 139 TRP A CA 1
ATOM 1071 C C . TRP A 1 139 ? 9.790 -16.356 -7.762 1.00 97.62 139 TRP A C 1
ATOM 1073 O O . TRP A 1 139 ? 8.670 -15.860 -7.878 1.00 97.62 139 TRP A O 1
ATOM 1083 N N . ALA A 1 140 ? 10.755 -16.184 -8.666 1.00 97.12 140 ALA A N 1
ATOM 1084 C CA . ALA A 1 140 ? 10.681 -15.232 -9.773 1.00 97.12 140 ALA A CA 1
ATOM 1085 C C . ALA A 1 140 ? 11.210 -15.802 -11.105 1.00 97.12 140 ALA A C 1
ATOM 1087 O O . ALA A 1 140 ? 12.150 -15.231 -11.687 1.00 97.12 140 ALA A O 1
ATOM 1088 N N . PRO A 1 141 ? 10.651 -16.927 -11.595 1.00 96.12 141 PRO A N 1
ATOM 1089 C CA . PRO A 1 141 ? 11.039 -17.525 -12.863 1.00 96.12 141 PRO A CA 1
ATOM 1090 C C . PRO A 1 141 ? 10.879 -16.553 -14.033 1.00 96.12 141 PRO A C 1
ATOM 1092 O O . PRO A 1 141 ? 10.044 -15.642 -14.016 1.00 96.12 141 PRO A O 1
ATOM 1095 N N . TYR A 1 142 ? 11.665 -16.779 -15.081 1.00 95.25 142 TYR A N 1
ATOM 1096 C CA . TYR A 1 142 ? 11.532 -16.037 -16.328 1.00 95.25 142 TYR A CA 1
ATOM 1097 C C . TYR A 1 142 ? 11.746 -16.895 -17.555 1.00 95.25 142 TYR A C 1
ATOM 1099 O O . TYR A 1 142 ? 12.397 -17.940 -17.511 1.00 95.25 142 TYR A O 1
ATOM 1107 N N . TYR A 1 143 ? 11.204 -16.397 -18.655 1.00 95.38 143 TYR A N 1
ATOM 1108 C CA . TYR A 1 143 ? 11.271 -17.010 -19.961 1.00 95.38 143 TYR A CA 1
ATOM 1109 C C . TYR A 1 143 ? 11.415 -15.939 -21.039 1.00 95.38 143 TYR A C 1
ATOM 1111 O O . TYR A 1 143 ? 10.768 -14.890 -20.992 1.00 95.38 143 TYR A O 1
ATOM 1119 N N . ARG A 1 144 ? 12.244 -16.229 -22.034 1.00 93.62 144 ARG A N 1
ATOM 1120 C CA . ARG A 1 144 ? 12.422 -15.439 -23.245 1.00 93.62 144 ARG A CA 1
ATOM 1121 C C . ARG A 1 144 ? 12.043 -16.298 -24.458 1.00 93.62 144 ARG A C 1
ATOM 1123 O O . ARG A 1 144 ? 12.353 -17.490 -24.480 1.00 93.62 144 ARG A O 1
ATOM 1130 N N . PRO A 1 145 ? 11.407 -15.723 -25.497 1.00 93.44 145 PRO A N 1
ATOM 1131 C CA . PRO A 1 145 ? 11.017 -16.474 -26.695 1.00 93.44 145 PRO A CA 1
ATOM 1132 C C . PRO A 1 145 ? 12.179 -17.120 -27.465 1.00 93.44 145 PRO A C 1
ATOM 1134 O O . PRO A 1 145 ? 11.950 -18.014 -28.271 1.00 93.44 145 PRO A O 1
ATOM 1137 N N . ASP A 1 146 ? 13.417 -16.686 -27.217 1.00 89.94 146 ASP A N 1
ATOM 1138 C CA . ASP A 1 146 ? 14.644 -17.290 -27.754 1.00 89.94 146 ASP A CA 1
ATOM 1139 C C . ASP A 1 146 ? 14.994 -18.654 -27.110 1.00 89.94 146 ASP A C 1
ATOM 1141 O O . ASP A 1 146 ? 16.010 -19.258 -27.450 1.00 89.94 146 ASP A O 1
ATOM 1145 N N . GLY A 1 147 ? 14.154 -19.151 -26.193 1.00 89.94 147 GLY A N 1
ATOM 1146 C CA . GLY A 1 147 ? 14.339 -20.416 -25.484 1.00 89.94 147 GLY A CA 1
ATOM 1147 C C . GLY A 1 147 ? 15.179 -20.293 -24.213 1.00 89.94 147 GLY A C 1
ATOM 1148 O O . GLY A 1 147 ? 15.334 -21.281 -23.495 1.00 89.94 147 GLY A O 1
ATOM 1149 N N . THR A 1 148 ? 15.699 -19.103 -23.900 1.00 89.38 148 THR A N 1
ATOM 1150 C CA . THR A 1 148 ? 16.410 -18.854 -22.644 1.00 89.38 148 THR A CA 1
ATOM 1151 C C . THR A 1 148 ? 15.434 -18.563 -21.503 1.00 89.38 148 THR A C 1
ATOM 1153 O O . THR A 1 148 ? 14.334 -18.044 -21.692 1.00 89.38 148 THR A O 1
ATOM 1156 N N . GLY A 1 149 ? 15.812 -18.929 -20.285 1.00 90.75 149 GLY A N 1
ATOM 1157 C CA . GLY A 1 149 ? 14.969 -18.764 -19.109 1.00 90.75 149 GLY A CA 1
ATOM 1158 C C . GLY A 1 149 ? 15.575 -19.441 -17.893 1.00 90.75 149 GLY A C 1
ATOM 1159 O O . GLY A 1 149 ? 16.532 -20.209 -18.002 1.00 90.75 149 GLY A O 1
ATOM 1160 N N . SER A 1 150 ? 15.006 -19.167 -16.727 1.00 92.25 150 SER A N 1
ATOM 1161 C CA . SER A 1 150 ? 15.420 -19.800 -15.478 1.00 92.25 150 SER A CA 1
ATOM 1162 C C . SER A 1 150 ? 14.222 -19.987 -14.566 1.00 92.25 150 SER A C 1
ATOM 1164 O O . SER A 1 150 ? 13.454 -19.052 -14.335 1.00 92.25 150 SER A O 1
ATOM 1166 N N . LEU A 1 151 ? 14.089 -21.195 -14.015 1.00 92.38 151 LEU A N 1
ATOM 1167 C CA . LEU A 1 151 ? 13.128 -21.501 -12.954 1.00 92.38 151 LEU A CA 1
ATOM 1168 C C . LEU A 1 151 ? 13.718 -21.275 -11.556 1.00 92.38 151 LEU A C 1
ATOM 1170 O O . LEU A 1 151 ? 12.973 -21.225 -10.589 1.00 92.38 151 LEU A O 1
ATOM 1174 N N . GLY A 1 152 ? 15.040 -21.137 -11.426 1.00 90.44 152 GLY A N 1
ATOM 1175 C CA . GLY A 1 152 ? 15.739 -21.055 -10.138 1.00 90.44 152 GLY A CA 1
ATOM 1176 C C . GLY A 1 152 ? 16.004 -19.631 -9.648 1.00 90.44 152 GLY A C 1
ATOM 1177 O O . GLY A 1 152 ? 16.906 -19.432 -8.841 1.00 90.44 152 GLY A O 1
ATOM 1178 N N . ARG A 1 153 ? 15.289 -18.631 -10.174 1.00 95.06 153 ARG A N 1
ATOM 1179 C CA . ARG A 1 153 ? 15.517 -17.218 -9.847 1.00 95.06 153 ARG A CA 1
ATOM 1180 C C . ARG A 1 153 ? 14.649 -16.796 -8.661 1.00 95.06 153 ARG A C 1
ATOM 1182 O O . ARG A 1 153 ? 13.442 -17.030 -8.653 1.00 95.06 153 ARG A O 1
ATOM 1189 N N . ALA A 1 154 ? 15.262 -16.163 -7.670 1.00 96.38 154 ALA A N 1
ATOM 1190 C CA . ALA A 1 154 ? 14.596 -15.540 -6.533 1.00 96.38 154 ALA A CA 1
ATOM 1191 C C . ALA A 1 154 ? 14.580 -14.018 -6.709 1.00 96.38 154 ALA A C 1
ATOM 1193 O O . ALA A 1 154 ? 15.485 -13.455 -7.323 1.00 96.38 154 ALA A O 1
ATOM 1194 N N . LYS A 1 155 ? 13.569 -13.343 -6.162 1.00 97.31 155 LYS A N 1
ATOM 1195 C CA . LYS A 1 155 ? 13.495 -11.880 -6.087 1.00 97.31 155 LYS A CA 1
ATOM 1196 C C . LYS A 1 155 ? 13.328 -11.450 -4.634 1.00 97.31 155 LYS A C 1
ATOM 1198 O O . LYS A 1 155 ? 12.417 -11.929 -3.959 1.00 97.31 155 LYS A O 1
ATOM 1203 N N . VAL A 1 156 ? 14.170 -10.520 -4.199 1.00 98.06 156 VAL A N 1
ATOM 1204 C CA . VAL A 1 156 ? 14.064 -9.800 -2.925 1.00 98.06 156 VAL A CA 1
ATOM 1205 C C . VAL A 1 156 ? 13.625 -8.374 -3.226 1.00 98.06 156 VAL A C 1
ATOM 1207 O O . VAL A 1 156 ? 14.105 -7.773 -4.185 1.00 98.06 156 VAL A O 1
ATOM 1210 N N . GLU A 1 157 ? 12.703 -7.833 -2.441 1.00 97.62 157 GLU A N 1
ATOM 1211 C CA . GLU A 1 157 ? 12.191 -6.479 -2.643 1.00 97.62 157 GLU A CA 1
ATOM 1212 C C . GLU A 1 157 ? 12.009 -5.732 -1.329 1.00 97.62 157 GLU A C 1
ATOM 1214 O O . GLU A 1 157 ? 11.629 -6.321 -0.321 1.00 97.62 157 GLU A O 1
ATOM 1219 N N . PHE A 1 158 ? 12.264 -4.430 -1.352 1.00 98.31 158 PHE A N 1
ATOM 1220 C CA . PHE A 1 158 ? 12.106 -3.539 -0.211 1.00 98.31 158 PHE A CA 1
ATOM 1221 C C . PHE A 1 158 ? 11.543 -2.202 -0.685 1.00 98.31 158 PHE A C 1
ATOM 1223 O O . PHE A 1 158 ? 11.912 -1.725 -1.757 1.00 98.31 158 PHE A O 1
ATOM 1230 N N . SER A 1 159 ? 10.646 -1.599 0.093 1.00 98.00 159 SER A N 1
ATOM 1231 C CA . SER A 1 159 ? 10.200 -0.226 -0.148 1.00 98.00 159 SER A CA 1
ATOM 1232 C C . SER A 1 159 ? 9.569 0.383 1.100 1.00 98.00 159 SER A C 1
ATOM 1234 O O . SER A 1 159 ? 8.950 -0.318 1.905 1.00 98.00 159 SER A O 1
ATOM 1236 N N . ALA A 1 160 ? 9.696 1.702 1.236 1.00 98.19 160 ALA A N 1
ATOM 1237 C CA . ALA A 1 160 ? 8.967 2.499 2.211 1.00 98.19 160 ALA A CA 1
ATOM 1238 C C . ALA A 1 160 ? 7.961 3.411 1.497 1.00 98.19 160 ALA A C 1
ATOM 1240 O O . ALA A 1 160 ? 8.340 4.312 0.750 1.00 98.19 160 ALA A O 1
ATOM 1241 N N . ASN A 1 161 ? 6.678 3.190 1.761 1.00 96.62 161 ASN A N 1
ATOM 1242 C CA . ASN A 1 161 ? 5.556 3.912 1.182 1.00 96.62 161 ASN A CA 1
ATOM 1243 C C . ASN A 1 161 ? 4.945 4.851 2.219 1.00 96.62 161 ASN A C 1
ATOM 1245 O O . ASN A 1 161 ? 4.636 4.438 3.338 1.00 96.62 161 ASN A O 1
ATOM 1249 N N . VAL A 1 162 ? 4.716 6.100 1.826 1.00 94.81 162 VAL A N 1
ATOM 1250 C CA . VAL A 1 162 ? 4.010 7.094 2.631 1.00 94.81 162 VAL A CA 1
ATOM 1251 C C . VAL A 1 162 ? 2.956 7.763 1.763 1.00 94.81 162 VAL A C 1
ATOM 1253 O O . VAL A 1 162 ? 3.260 8.549 0.866 1.00 94.81 162 VAL A O 1
ATOM 1256 N N . HIS A 1 163 ? 1.699 7.451 2.041 1.00 91.44 163 HIS A N 1
ATOM 1257 C CA . HIS A 1 163 ? 0.546 8.029 1.374 1.00 91.44 163 HIS A CA 1
ATOM 1258 C C . HIS A 1 163 ? -0.201 8.966 2.331 1.00 91.44 163 HIS A C 1
ATOM 1260 O O . HIS A 1 163 ? -0.606 8.561 3.416 1.00 91.44 163 HIS A O 1
ATOM 1266 N N . VAL A 1 164 ? -0.367 10.230 1.941 1.00 88.94 164 VAL A N 1
ATOM 1267 C CA . VAL A 1 164 ? -1.033 11.262 2.745 1.00 88.94 164 VAL A CA 1
ATOM 1268 C C . VAL A 1 164 ? -2.186 11.870 1.956 1.00 88.94 164 VAL A C 1
ATOM 1270 O O . VAL A 1 164 ? -1.990 12.420 0.870 1.00 88.94 164 VAL A O 1
ATOM 1273 N N . ILE A 1 165 ? -3.381 11.806 2.540 1.00 83.38 165 ILE A N 1
ATOM 1274 C CA . ILE A 1 165 ? -4.580 12.517 2.089 1.00 83.38 165 ILE A CA 1
ATOM 1275 C C . ILE A 1 165 ? -4.990 13.449 3.238 1.00 83.38 165 ILE A C 1
ATOM 1277 O O . ILE A 1 165 ? -5.380 12.953 4.295 1.00 83.38 165 ILE A O 1
ATOM 1281 N N . PRO A 1 166 ? -4.869 14.781 3.092 1.00 78.25 166 PRO A N 1
ATOM 1282 C CA . PRO A 1 166 ? -5.324 15.721 4.113 1.00 78.25 166 PRO A CA 1
ATOM 1283 C C . PRO A 1 166 ? -6.840 15.607 4.356 1.00 78.25 166 PRO A C 1
ATOM 1285 O O . PRO A 1 166 ? -7.596 15.353 3.424 1.00 78.25 166 PRO A O 1
ATOM 1288 N N . GLU A 1 167 ? -7.305 15.873 5.578 1.00 63.19 167 GLU A N 1
ATOM 1289 C CA . GLU A 1 167 ? -8.702 15.652 6.019 1.00 63.19 167 GLU A CA 1
ATOM 1290 C C . GLU A 1 167 ? -9.770 16.388 5.188 1.00 63.19 167 GLU A C 1
ATOM 1292 O O . GLU A 1 167 ? -10.870 15.885 4.982 1.00 63.19 167 GLU A O 1
ATOM 1297 N N . ARG A 1 168 ? -9.446 17.585 4.684 1.00 62.19 168 ARG A N 1
ATOM 1298 C CA . ARG A 1 168 ? -10.300 18.378 3.771 1.00 62.19 168 ARG A CA 1
ATOM 1299 C C . ARG A 1 168 ? -9.778 18.370 2.333 1.00 62.19 168 ARG A C 1
ATOM 1301 O O . ARG A 1 168 ? -10.138 19.219 1.519 1.00 62.19 168 ARG A O 1
ATOM 1308 N N . GLY A 1 169 ? -8.847 17.469 2.048 1.00 59.50 169 GLY A N 1
ATOM 1309 C CA . GLY A 1 169 ? -8.029 17.495 0.857 1.00 59.50 169 GLY A CA 1
ATOM 1310 C C . GLY A 1 169 ? -8.750 16.905 -0.341 1.00 59.50 169 GLY A C 1
ATOM 1311 O O . GLY A 1 169 ? -8.950 15.703 -0.437 1.00 59.50 169 GLY A O 1
ATOM 1312 N N . ASN A 1 170 ? -8.969 17.737 -1.353 1.00 78.06 170 ASN A N 1
ATOM 1313 C CA . ASN A 1 170 ? -9.022 17.278 -2.739 1.00 78.06 170 ASN A CA 1
ATOM 1314 C C . ASN A 1 170 ? -7.608 16.973 -3.263 1.00 78.06 170 ASN A C 1
ATOM 1316 O O . ASN A 1 170 ? -7.349 17.140 -4.444 1.00 78.06 170 ASN A O 1
ATOM 1320 N N . VAL A 1 171 ? -6.656 16.631 -2.397 1.00 85.69 171 VAL A N 1
ATOM 1321 C CA . VAL A 1 171 ? -5.235 16.531 -2.724 1.00 85.69 171 VAL A CA 1
ATOM 1322 C C . VAL A 1 171 ? -4.678 15.264 -2.098 1.00 85.69 171 VAL A C 1
ATOM 1324 O O . VAL A 1 171 ? -5.085 14.862 -1.014 1.00 85.69 171 VAL A O 1
ATOM 1327 N N . GLN A 1 172 ? -3.746 14.641 -2.797 1.00 89.50 172 GLN A N 1
ATOM 1328 C CA . GLN A 1 172 ? -3.097 13.407 -2.415 1.00 89.50 172 GLN A CA 1
ATOM 1329 C C . GLN A 1 172 ? -1.596 13.541 -2.641 1.00 89.50 172 GLN A C 1
ATOM 1331 O O . GLN A 1 172 ? -1.162 14.019 -3.690 1.00 89.50 172 GLN A O 1
ATOM 1336 N N . HIS A 1 173 ? -0.820 13.058 -1.678 1.00 92.75 173 HIS A N 1
ATOM 1337 C CA . HIS A 1 173 ? 0.629 12.959 -1.761 1.00 92.75 173 HIS A CA 1
ATOM 1338 C C . HIS A 1 173 ? 1.031 11.498 -1.597 1.00 92.75 173 HIS A C 1
ATOM 1340 O O . HIS A 1 173 ? 0.655 10.863 -0.614 1.00 92.75 173 HIS A O 1
ATOM 1346 N N . ARG A 1 174 ? 1.801 10.953 -2.535 1.00 94.25 174 ARG A N 1
ATOM 1347 C CA . ARG A 1 174 ? 2.370 9.606 -2.434 1.00 94.25 174 ARG A CA 1
ATOM 1348 C C . ARG A 1 174 ? 3.876 9.710 -2.530 1.00 94.25 174 ARG A C 1
ATOM 1350 O O . ARG A 1 174 ? 4.404 10.271 -3.482 1.00 94.25 174 ARG A O 1
ATOM 1357 N N . MET A 1 175 ? 4.557 9.175 -1.537 1.00 97.69 175 MET A N 1
ATOM 1358 C CA . MET A 1 175 ? 6.006 9.120 -1.474 1.00 97.69 175 MET A CA 1
ATOM 1359 C C . MET A 1 175 ? 6.429 7.661 -1.406 1.00 97.69 175 MET A C 1
ATOM 1361 O O . MET A 1 175 ? 5.851 6.878 -0.652 1.00 97.69 175 MET A O 1
ATOM 1365 N N . ARG A 1 176 ? 7.430 7.298 -2.200 1.00 97.75 176 ARG A N 1
ATOM 1366 C CA . ARG A 1 176 ? 8.100 6.002 -2.143 1.00 97.75 176 ARG A CA 1
ATOM 1367 C C . ARG A 1 176 ? 9.584 6.246 -1.959 1.00 97.75 176 ARG A C 1
ATOM 1369 O O . ARG A 1 176 ? 10.170 7.041 -2.691 1.00 97.75 176 ARG A O 1
ATOM 1376 N N . PHE A 1 177 ? 10.177 5.577 -0.988 1.00 98.25 177 PHE A N 1
ATOM 1377 C CA . PHE A 1 177 ? 11.602 5.647 -0.705 1.00 98.25 177 PHE A CA 1
ATOM 1378 C C . PHE A 1 177 ? 12.206 4.267 -0.885 1.00 98.25 177 PHE A C 1
ATOM 1380 O O . PHE A 1 177 ? 11.618 3.272 -0.451 1.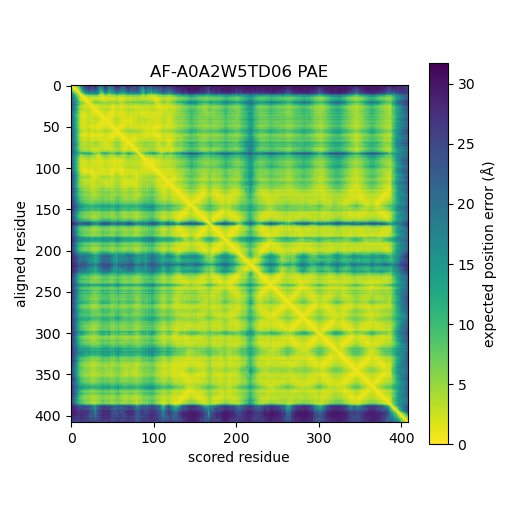00 98.25 177 PHE A O 1
ATOM 1387 N N . LEU A 1 178 ? 13.393 4.231 -1.491 1.00 97.50 178 LEU A N 1
ATOM 1388 C CA . LEU A 1 178 ? 14.194 3.018 -1.637 1.00 97.50 178 LEU A CA 1
ATOM 1389 C C . LEU A 1 178 ? 13.379 1.846 -2.218 1.00 97.50 178 LEU A C 1
ATOM 1391 O O . LEU A 1 178 ? 13.488 0.721 -1.739 1.00 97.50 178 LEU A O 1
ATOM 1395 N N . ASP A 1 179 ? 12.535 2.111 -3.223 1.00 97.38 179 ASP A N 1
ATOM 1396 C CA . ASP A 1 179 ? 11.789 1.069 -3.940 1.00 97.38 179 ASP A CA 1
ATOM 1397 C C . ASP A 1 179 ? 12.799 0.239 -4.724 1.00 97.38 179 ASP A C 1
ATOM 1399 O O . ASP A 1 179 ? 13.348 0.712 -5.715 1.00 97.38 179 ASP A O 1
ATOM 1403 N N . THR A 1 180 ? 13.123 -0.946 -4.214 1.00 98.06 180 THR A N 1
ATOM 1404 C CA . THR A 1 180 ? 14.242 -1.774 -4.663 1.00 98.06 180 THR A CA 1
ATOM 1405 C C . THR A 1 180 ? 13.788 -3.200 -4.904 1.00 98.06 180 THR A C 1
ATOM 1407 O O . THR A 1 180 ? 13.005 -3.777 -4.148 1.00 98.06 180 THR A O 1
ATOM 1410 N N . GLN A 1 181 ? 14.296 -3.783 -5.981 1.00 97.75 181 GLN A N 1
ATOM 1411 C CA . GLN A 1 181 ? 14.048 -5.151 -6.396 1.00 97.75 181 GLN A CA 1
ATOM 1412 C C . GLN A 1 181 ? 15.359 -5.748 -6.894 1.00 97.75 181 GLN A C 1
ATOM 1414 O O . GLN A 1 181 ? 16.035 -5.192 -7.761 1.00 97.75 181 GLN A O 1
ATOM 1419 N N . VAL A 1 182 ? 15.718 -6.896 -6.338 1.00 97.44 182 VAL A N 1
ATOM 1420 C CA . VAL A 1 182 ? 16.936 -7.626 -6.680 1.00 97.44 182 VAL A CA 1
ATOM 1421 C C . VAL A 1 182 ? 16.541 -9.025 -7.093 1.00 97.44 182 VAL A C 1
ATOM 1423 O O . VAL A 1 182 ? 15.893 -9.731 -6.325 1.00 97.44 182 VAL A O 1
ATOM 1426 N N . TRP A 1 183 ? 16.938 -9.433 -8.291 1.00 96.44 183 TRP A N 1
ATOM 1427 C CA . TRP A 1 183 ? 16.778 -10.798 -8.767 1.00 96.44 183 TRP A CA 1
ATOM 1428 C C . TRP A 1 183 ? 18.118 -11.511 -8.684 1.00 96.44 183 TRP A C 1
ATOM 1430 O O . TRP A 1 183 ? 19.142 -10.977 -9.108 1.00 96.44 183 TRP A O 1
ATOM 1440 N N . LEU A 1 184 ? 18.094 -12.715 -8.128 1.00 94.56 184 LEU A N 1
ATOM 1441 C CA . LEU A 1 184 ? 19.254 -13.561 -7.888 1.00 94.56 184 LEU A CA 1
ATOM 1442 C C . LEU A 1 184 ? 18.976 -14.930 -8.506 1.00 94.56 184 LEU A C 1
ATOM 1444 O O . LEU A 1 184 ? 17.929 -15.521 -8.246 1.00 94.56 184 LEU A O 1
ATOM 1448 N N . GLY A 1 185 ? 19.895 -15.443 -9.318 1.00 90.19 185 GLY A N 1
ATOM 1449 C CA . GLY A 1 185 ? 19.782 -16.773 -9.915 1.00 90.19 185 GLY A CA 1
ATOM 1450 C C . GLY A 1 185 ? 21.116 -17.508 -9.933 1.00 90.19 185 GLY A C 1
ATOM 1451 O O . GLY A 1 185 ? 22.127 -17.004 -9.448 1.00 90.19 185 GLY A O 1
ATOM 1452 N N . ALA A 1 186 ? 21.104 -18.724 -10.478 1.00 83.62 186 ALA A N 1
ATOM 1453 C CA . ALA A 1 186 ? 22.269 -19.607 -10.481 1.00 83.62 186 ALA A CA 1
ATOM 1454 C C . ALA A 1 186 ? 23.389 -19.132 -11.425 1.00 83.62 186 ALA A C 1
ATOM 1456 O O . ALA A 1 186 ? 24.549 -19.492 -11.231 1.00 83.62 186 ALA A O 1
ATOM 1457 N N . SER A 1 187 ? 23.060 -18.332 -12.445 1.00 84.31 187 SER A N 1
ATOM 1458 C CA . SER A 1 187 ? 24.034 -17.735 -13.360 1.00 84.31 187 SER A CA 1
ATOM 1459 C C . SER A 1 187 ? 24.222 -16.241 -13.074 1.00 84.31 187 SER A C 1
ATOM 1461 O O . SER A 1 187 ? 23.240 -15.559 -12.783 1.00 84.31 187 SER A O 1
ATOM 1463 N N . PRO A 1 188 ? 25.427 -15.669 -13.275 1.00 80.50 188 PRO A N 1
ATOM 1464 C CA . PRO A 1 188 ? 25.620 -14.216 -13.270 1.00 80.50 188 PRO A CA 1
ATOM 1465 C C . PRO A 1 188 ? 24.685 -13.460 -14.229 1.00 80.50 188 PRO A C 1
ATOM 1467 O O . PRO A 1 188 ? 24.363 -12.301 -13.988 1.00 80.50 188 PRO A O 1
ATOM 1470 N N . ARG A 1 189 ? 24.205 -14.119 -15.296 1.00 81.00 189 ARG A N 1
ATOM 1471 C CA . ARG A 1 189 ? 23.224 -13.553 -16.240 1.00 81.00 189 ARG A CA 1
ATOM 1472 C C . ARG A 1 189 ? 21.838 -13.336 -15.628 1.00 81.00 189 ARG A C 1
ATOM 1474 O O . ARG A 1 189 ? 21.076 -12.532 -16.151 1.00 81.00 189 ARG A O 1
ATOM 1481 N N . ASP A 1 190 ? 21.529 -14.037 -14.540 1.00 84.75 190 ASP A N 1
ATOM 1482 C CA . ASP A 1 190 ? 20.242 -13.962 -13.847 1.00 84.75 190 ASP A CA 1
ATOM 1483 C C . ASP A 1 190 ? 20.218 -12.871 -12.766 1.00 84.75 190 ASP A C 1
ATOM 1485 O O . ASP A 1 190 ? 19.167 -12.630 -12.166 1.00 84.75 190 ASP A O 1
ATOM 1489 N N . ILE A 1 191 ? 21.363 -12.226 -12.504 1.00 91.25 191 ILE A N 1
ATOM 1490 C CA . ILE A 1 191 ? 21.470 -11.137 -11.536 1.00 91.25 191 ILE A CA 1
ATOM 1491 C C . ILE A 1 191 ? 20.958 -9.853 -12.184 1.00 91.25 191 ILE A C 1
ATOM 1493 O O . ILE A 1 191 ? 21.497 -9.372 -13.182 1.00 91.25 191 ILE A O 1
ATOM 1497 N N . ARG A 1 192 ? 19.923 -9.277 -11.578 1.00 94.62 192 ARG A N 1
ATOM 1498 C CA . ARG A 1 192 ? 19.355 -7.984 -11.964 1.00 94.62 192 ARG A CA 1
ATOM 1499 C C . ARG A 1 192 ? 19.096 -7.167 -10.714 1.00 94.62 192 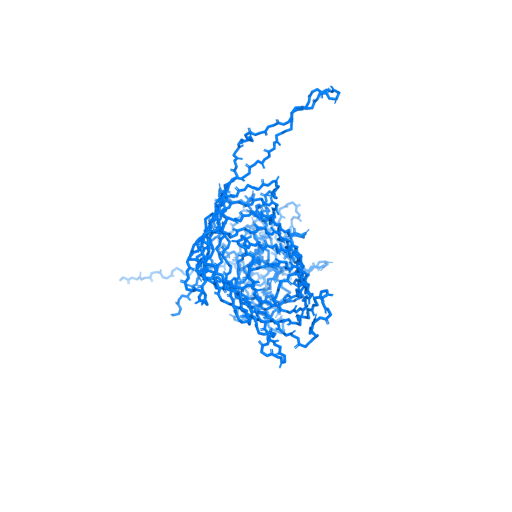ARG A C 1
ATOM 1501 O O . ARG A 1 192 ? 18.706 -7.706 -9.681 1.00 94.62 192 ARG A O 1
ATOM 1508 N N . PHE A 1 193 ? 19.262 -5.862 -10.828 1.00 96.88 193 PHE A N 1
ATOM 1509 C CA . PHE A 1 193 ? 18.842 -4.919 -9.807 1.00 96.88 193 PHE A CA 1
ATOM 1510 C C . PHE A 1 193 ? 18.042 -3.802 -10.467 1.00 96.88 193 PHE A C 1
ATOM 1512 O O . PHE A 1 193 ? 18.407 -3.291 -11.521 1.00 96.88 193 PHE A O 1
ATOM 1519 N N . GLU A 1 194 ? 16.935 -3.432 -9.850 1.00 97.06 194 GLU A N 1
ATOM 1520 C CA . GLU A 1 194 ? 16.147 -2.271 -10.224 1.00 97.06 194 GLU A CA 1
ATOM 1521 C C . GLU A 1 194 ? 15.762 -1.556 -8.942 1.00 97.06 194 GLU A C 1
ATOM 1523 O O . GLU A 1 194 ? 15.228 -2.175 -8.023 1.00 97.06 194 GLU A O 1
ATOM 1528 N N . GLY A 1 195 ? 16.015 -0.258 -8.863 1.00 97.25 195 GLY A N 1
ATOM 1529 C CA . GLY A 1 195 ? 15.511 0.504 -7.741 1.00 97.25 195 GLY A CA 1
ATOM 1530 C C . GLY A 1 195 ? 15.505 2.001 -7.959 1.00 97.25 195 GLY A C 1
ATOM 1531 O O . GLY A 1 195 ? 16.098 2.503 -8.907 1.00 97.25 195 GLY A O 1
ATOM 1532 N N . SER A 1 196 ? 14.823 2.716 -7.076 1.00 97.50 196 SER A N 1
ATOM 1533 C CA . SER A 1 196 ? 14.775 4.175 -7.048 1.00 97.50 196 SER A CA 1
ATOM 1534 C C . SER A 1 196 ? 14.987 4.674 -5.626 1.00 97.50 196 SER A C 1
ATOM 1536 O O . SER A 1 196 ? 14.558 4.037 -4.662 1.00 97.50 196 SER A O 1
ATOM 1538 N N . VAL A 1 197 ? 15.676 5.807 -5.481 1.00 98.00 197 VAL A N 1
ATOM 1539 C CA . VAL A 1 197 ? 15.925 6.388 -4.154 1.00 98.00 197 VAL A CA 1
ATOM 1540 C C . VAL A 1 197 ? 14.660 7.042 -3.622 1.00 98.00 197 VAL A C 1
ATOM 1542 O O . VAL A 1 197 ? 14.292 6.829 -2.466 1.00 98.00 197 VAL A O 1
ATOM 1545 N N . PHE A 1 198 ? 13.996 7.830 -4.463 1.00 98.31 198 PHE A N 1
ATOM 1546 C CA . PHE A 1 198 ? 12.817 8.583 -4.074 1.00 98.31 198 PHE A CA 1
ATOM 1547 C C . PHE A 1 198 ? 11.875 8.781 -5.253 1.00 98.31 198 PHE A C 1
ATOM 1549 O O . PHE A 1 198 ? 12.302 9.145 -6.349 1.00 98.31 198 PHE A O 1
ATOM 1556 N N . ARG A 1 199 ? 10.582 8.613 -5.000 1.00 97.38 199 ARG A N 1
ATOM 1557 C CA . ARG A 1 199 ? 9.512 9.000 -5.908 1.00 97.38 199 ARG A CA 1
ATOM 1558 C C . ARG A 1 199 ? 8.446 9.763 -5.142 1.00 97.38 199 ARG A C 1
ATOM 1560 O O . ARG A 1 199 ? 7.979 9.304 -4.104 1.00 97.38 199 ARG A O 1
ATOM 1567 N N . TYR A 1 200 ? 8.043 10.902 -5.678 1.00 97.56 200 TYR A N 1
ATOM 1568 C CA . TYR A 1 200 ? 6.956 11.725 -5.179 1.00 97.56 200 TYR A CA 1
ATOM 1569 C C . TYR A 1 200 ? 5.886 11.854 -6.249 1.00 97.56 200 TYR A C 1
ATOM 1571 O O . TYR A 1 200 ? 6.190 12.127 -7.404 1.00 97.56 200 TYR A O 1
ATOM 1579 N N . GLU A 1 201 ? 4.632 11.696 -5.859 1.00 95.50 201 GLU A N 1
ATOM 1580 C CA . GLU A 1 201 ? 3.480 11.950 -6.707 1.00 95.50 201 GLU A CA 1
ATOM 1581 C C . GLU A 1 201 ? 2.510 12.846 -5.956 1.00 95.50 201 GLU A C 1
ATOM 1583 O O . GLU A 1 201 ? 2.116 12.572 -4.819 1.00 95.50 201 GLU A O 1
ATOM 1588 N N . TRP A 1 202 ? 2.097 13.908 -6.624 1.00 94.00 202 TRP A N 1
ATOM 1589 C CA . TRP A 1 202 ? 1.045 14.794 -6.177 1.00 94.00 202 TRP A CA 1
ATOM 1590 C C . TRP A 1 202 ? -0.146 14.639 -7.110 1.00 94.00 202 TRP A C 1
ATOM 1592 O O . TRP A 1 202 ? 0.024 14.588 -8.326 1.00 94.00 202 TRP A O 1
ATOM 1602 N N . GLY A 1 203 ? -1.353 14.577 -6.563 1.00 89.75 203 GLY A N 1
ATOM 1603 C CA . GLY A 1 203 ? -2.576 14.579 -7.357 1.00 89.75 203 GLY A CA 1
ATOM 1604 C C . GLY A 1 203 ? -3.646 15.423 -6.698 1.00 89.75 203 GLY A C 1
ATOM 1605 O O . GLY A 1 203 ? -3.810 15.362 -5.482 1.00 89.75 203 GLY A O 1
ATOM 1606 N N . ALA A 1 204 ? -4.397 16.174 -7.495 1.00 86.19 204 ALA A N 1
ATOM 1607 C CA . ALA A 1 204 ? -5.521 16.965 -7.027 1.00 86.19 204 ALA A CA 1
ATOM 1608 C C . ALA A 1 204 ? -6.810 16.621 -7.774 1.00 86.19 204 ALA A C 1
ATOM 1610 O O . ALA A 1 204 ? -6.850 16.553 -9.004 1.00 86.19 204 ALA A O 1
ATOM 1611 N N . ARG A 1 205 ? -7.886 16.449 -7.006 1.00 83.19 205 ARG A N 1
ATOM 1612 C CA . ARG A 1 205 ? -9.254 16.367 -7.493 1.00 83.19 205 ARG A CA 1
ATOM 1613 C C . ARG A 1 205 ? -9.769 17.760 -7.805 1.00 83.19 205 ARG A C 1
ATOM 1615 O O . ARG A 1 205 ? -9.814 18.636 -6.942 1.00 83.19 205 ARG A O 1
ATOM 1622 N N . LEU A 1 206 ? -10.196 17.964 -9.043 1.00 78.81 206 LEU A N 1
ATOM 1623 C CA . LEU A 1 206 ? -10.859 19.205 -9.409 1.00 78.81 206 LEU A CA 1
ATOM 1624 C C . LEU A 1 206 ? -12.272 19.228 -8.817 1.00 78.81 206 LEU A C 1
ATOM 1626 O O . LEU A 1 206 ? -12.999 18.235 -8.854 1.00 78.81 206 LEU A O 1
ATOM 1630 N N . THR A 1 207 ? -12.666 20.377 -8.268 1.00 76.50 207 THR A N 1
ATOM 1631 C CA . THR A 1 207 ? -14.029 20.591 -7.753 1.00 76.50 207 THR A CA 1
ATOM 1632 C C . THR A 1 207 ? -15.063 20.646 -8.873 1.00 76.50 207 THR A C 1
ATOM 1634 O O . THR A 1 207 ? -16.212 20.268 -8.664 1.00 76.50 207 THR A O 1
ATOM 1637 N N . HIS A 1 208 ? -14.649 21.080 -10.064 1.00 77.81 208 HIS A N 1
ATOM 1638 C CA . HIS A 1 208 ? -15.480 21.170 -11.257 1.00 77.81 208 HIS A CA 1
ATOM 1639 C C . HIS A 1 208 ? -14.837 20.365 -12.383 1.00 77.81 208 HIS A C 1
ATOM 1641 O O . HIS A 1 208 ? -13.627 20.450 -12.593 1.00 77.81 208 HIS A O 1
ATOM 1647 N N . SER A 1 209 ? -15.647 19.601 -13.115 1.00 80.75 209 SER A N 1
ATOM 1648 C CA . SER A 1 209 ? -15.155 18.803 -14.238 1.00 80.75 209 SER A CA 1
ATOM 1649 C C . SER A 1 209 ? -14.846 19.716 -15.426 1.00 80.75 209 SER A C 1
ATOM 1651 O O . SER A 1 209 ? -15.761 20.371 -15.931 1.00 80.75 209 SER A O 1
ATOM 1653 N N . PRO A 1 210 ? -13.587 19.778 -15.895 1.00 80.62 210 PRO A N 1
ATOM 1654 C CA . PRO A 1 210 ? -13.209 20.652 -17.005 1.00 80.62 210 PRO A CA 1
ATOM 1655 C C . PRO A 1 210 ? -13.710 20.124 -18.358 1.00 80.62 210 PRO A C 1
ATOM 1657 O O . PRO A 1 210 ? -13.745 20.866 -19.334 1.00 80.62 210 PRO A O 1
ATOM 1660 N N . LEU A 1 211 ? -14.095 18.846 -18.415 1.00 85.50 211 LEU A N 1
ATOM 1661 C CA . LEU A 1 211 ? -14.592 18.163 -19.599 1.00 85.50 211 LEU A CA 1
ATOM 1662 C C . LEU A 1 211 ? -15.966 17.555 -19.291 1.00 85.50 211 LEU A C 1
ATOM 1664 O O . LEU A 1 211 ? -16.152 16.909 -18.258 1.00 85.50 211 LEU A O 1
ATOM 1668 N N . TRP A 1 212 ? -16.920 17.725 -20.204 1.00 88.38 212 TRP A N 1
ATOM 1669 C CA . TRP A 1 212 ? -18.213 17.050 -20.148 1.00 88.38 212 TRP A CA 1
ATOM 1670 C C . TRP A 1 212 ? -18.592 16.516 -21.525 1.00 88.38 212 TRP A C 1
ATOM 1672 O O . TRP A 1 212 ? -18.330 17.140 -22.553 1.00 88.38 212 TRP A O 1
ATOM 1682 N N . VAL A 1 213 ? -19.238 15.355 -21.544 1.00 91.06 213 VAL A N 1
ATOM 1683 C CA . VAL A 1 213 ? -19.834 14.777 -22.749 1.00 91.06 213 VAL A CA 1
ATOM 1684 C C . VAL A 1 213 ? -21.330 15.031 -22.694 1.00 91.06 213 VAL A C 1
ATOM 1686 O O . VAL A 1 213 ? -21.986 14.730 -21.698 1.00 91.06 213 VAL A O 1
ATOM 1689 N N . THR A 1 214 ? -21.882 15.590 -23.767 1.00 94.19 214 THR A N 1
ATOM 1690 C CA . THR A 1 214 ? -23.334 15.714 -23.925 1.00 94.19 214 THR A CA 1
ATOM 1691 C C . THR A 1 214 ? -23.800 14.638 -24.888 1.00 94.19 214 THR A C 1
ATOM 1693 O O . THR A 1 214 ? -23.358 14.593 -26.033 1.00 94.19 214 THR A O 1
ATOM 1696 N N . THR A 1 215 ? -24.674 13.751 -24.423 1.00 90.88 215 THR A N 1
ATOM 1697 C CA . THR A 1 215 ? -25.293 12.730 -25.273 1.00 90.88 215 THR A CA 1
ATOM 1698 C C . THR A 1 215 ? -26.628 13.246 -25.798 1.00 90.88 215 THR A C 1
ATOM 1700 O O . THR A 1 215 ? -27.425 13.797 -25.038 1.00 90.88 215 THR A O 1
ATOM 1703 N N . PHE A 1 216 ? -26.864 13.078 -27.101 1.00 94.50 216 PHE A N 1
ATOM 1704 C CA . PHE A 1 216 ? -28.099 13.503 -27.780 1.00 94.50 216 PHE A CA 1
ATOM 1705 C C . PHE A 1 216 ? -29.026 12.330 -28.132 1.00 94.50 216 PHE A C 1
ATOM 1707 O O . PHE A 1 216 ? -30.096 12.527 -28.701 1.00 94.50 216 PHE A O 1
ATOM 1714 N N . PHE A 1 217 ? -28.636 11.100 -27.791 1.00 87.75 217 PHE A N 1
ATOM 1715 C CA . PHE A 1 217 ? -29.479 9.922 -27.967 1.00 87.75 217 PHE A CA 1
ATOM 1716 C C . PHE A 1 217 ? -30.551 9.889 -26.866 1.00 87.75 217 PHE A C 1
ATOM 1718 O O . PHE A 1 217 ? -30.269 9.558 -25.715 1.00 87.75 217 PHE A O 1
ATOM 1725 N N . GLY A 1 218 ? -31.785 10.257 -27.219 1.00 90.75 218 GLY A N 1
ATOM 1726 C CA . GLY A 1 218 ? -32.897 10.403 -26.275 1.00 90.75 218 GLY A CA 1
ATOM 1727 C C . GLY A 1 218 ? -32.983 11.814 -25.684 1.00 90.75 218 GLY A C 1
ATOM 1728 O O . GLY A 1 218 ? -32.793 12.802 -26.387 1.00 90.75 218 GLY A O 1
ATOM 1729 N N . LYS A 1 219 ? -33.305 11.931 -24.387 1.00 91.56 219 LYS A N 1
ATOM 1730 C CA . LYS A 1 219 ? -33.287 13.233 -23.695 1.00 91.56 219 LYS A CA 1
ATOM 1731 C C . LYS A 1 219 ? -31.830 13.681 -23.514 1.00 91.56 219 LYS A C 1
ATOM 1733 O O . LYS A 1 219 ? -31.069 12.882 -22.966 1.00 91.56 219 LYS A O 1
ATOM 1738 N N . PRO A 1 220 ? -31.451 14.917 -23.898 1.00 93.88 220 PRO A N 1
ATOM 1739 C CA . PRO A 1 220 ? -30.090 15.409 -23.720 1.00 93.88 220 PRO A CA 1
ATOM 1740 C C . PRO A 1 220 ? -29.602 15.226 -22.282 1.00 93.88 220 PRO A C 1
ATOM 1742 O O . PRO A 1 220 ? -30.258 15.669 -21.336 1.00 93.88 220 PRO A O 1
ATOM 1745 N N . ARG A 1 221 ? -28.461 14.552 -22.114 1.00 92.38 221 ARG A N 1
ATOM 1746 C CA . ARG A 1 221 ? -27.821 14.338 -20.810 1.00 92.38 221 ARG A CA 1
ATOM 1747 C C . ARG A 1 221 ? -26.377 14.802 -20.861 1.00 92.38 221 ARG A C 1
ATOM 1749 O O . ARG A 1 221 ? -25.628 14.400 -21.751 1.00 92.38 221 ARG A O 1
ATOM 1756 N N . ARG A 1 222 ? -26.003 15.618 -19.877 1.00 91.94 222 ARG A N 1
ATOM 1757 C CA . ARG A 1 222 ? -24.623 16.017 -19.606 1.00 91.94 222 ARG A CA 1
ATOM 1758 C C . ARG A 1 222 ? -23.994 15.006 -18.651 1.00 91.94 222 ARG A C 1
ATOM 1760 O O . ARG A 1 222 ? -24.548 14.737 -17.588 1.00 91.94 222 ARG A O 1
ATOM 1767 N N . THR A 1 223 ? -22.838 14.481 -19.027 1.00 88.75 223 THR A N 1
ATOM 1768 C CA . THR A 1 223 ? -22.005 13.612 -18.198 1.00 88.75 223 THR A CA 1
ATOM 1769 C C . THR A 1 223 ? -20.673 14.307 -17.979 1.00 88.75 223 THR A C 1
ATOM 1771 O O . THR A 1 223 ? -19.885 14.470 -18.909 1.00 88.75 223 THR A O 1
ATOM 1774 N N . ASP A 1 224 ? -20.448 14.749 -16.749 1.00 86.69 224 ASP A N 1
ATOM 1775 C CA . ASP A 1 224 ? -19.191 15.356 -16.329 1.00 86.69 224 ASP A CA 1
ATOM 1776 C C . ASP A 1 224 ? -18.114 14.276 -16.173 1.00 86.69 224 ASP A C 1
ATOM 1778 O O . ASP A 1 224 ? -18.356 13.238 -15.554 1.00 86.69 224 ASP A O 1
ATOM 1782 N N . ILE A 1 225 ? -16.930 14.510 -16.745 1.00 81.56 225 ILE A N 1
ATOM 1783 C CA . ILE A 1 225 ? -15.792 13.594 -16.639 1.00 81.56 225 ILE A CA 1
ATOM 1784 C C . ILE A 1 225 ? -14.865 14.123 -15.538 1.00 81.56 225 ILE A C 1
ATOM 1786 O O . ILE A 1 225 ? -14.251 15.181 -15.724 1.00 81.56 225 ILE A O 1
ATOM 1790 N N . PRO A 1 226 ? -14.739 13.419 -14.398 1.00 75.12 226 PRO A N 1
ATOM 1791 C CA . PRO A 1 226 ? -13.883 13.857 -13.306 1.00 75.12 226 PRO A CA 1
ATOM 1792 C C . PRO A 1 226 ? -12.414 13.635 -13.685 1.00 75.12 226 PRO A C 1
ATOM 1794 O O . PRO A 1 226 ? -11.875 12.550 -13.491 1.00 75.12 226 PRO A O 1
ATOM 1797 N N . LEU A 1 227 ? -11.768 14.661 -14.239 1.00 81.62 227 LEU A N 1
ATOM 1798 C CA . LEU A 1 227 ? -10.330 14.643 -14.505 1.00 81.62 227 LEU A CA 1
ATOM 1799 C C . LEU A 1 227 ? -9.578 15.151 -13.275 1.00 81.62 227 LEU A C 1
ATOM 1801 O O . LEU A 1 227 ? -9.808 16.273 -12.820 1.00 81.62 227 LEU A O 1
ATOM 1805 N N . ASN A 1 228 ? -8.665 14.332 -12.757 1.00 86.56 228 ASN A N 1
ATOM 1806 C CA . ASN A 1 228 ? -7.745 14.740 -11.698 1.00 86.56 228 ASN A CA 1
ATOM 1807 C C . ASN A 1 228 ? -6.358 14.904 -12.306 1.00 86.56 228 ASN A C 1
ATOM 1809 O O . ASN A 1 228 ? -5.893 14.021 -13.027 1.00 86.56 228 ASN A O 1
ATOM 1813 N N . PHE A 1 229 ? -5.712 16.028 -12.015 1.00 89.94 229 PHE A N 1
ATOM 1814 C CA . PHE A 1 229 ? -4.373 16.318 -12.510 1.00 89.94 229 PHE A CA 1
ATOM 1815 C C . PHE A 1 229 ? -3.356 16.103 -11.406 1.00 89.94 229 PHE A C 1
ATOM 1817 O O . PHE A 1 229 ? -3.615 16.367 -10.230 1.00 89.94 229 PHE A O 1
ATOM 1824 N N . GLY A 1 230 ? -2.183 15.645 -11.801 1.00 93.06 230 GLY A N 1
ATOM 1825 C CA . GLY A 1 230 ? -1.072 15.432 -10.905 1.00 93.06 230 GLY A CA 1
ATOM 1826 C C . GLY A 1 230 ? 0.260 15.652 -11.592 1.00 93.06 230 GLY A C 1
ATOM 1827 O O . GLY A 1 230 ? 0.335 15.862 -12.803 1.00 93.06 230 GLY A O 1
ATOM 1828 N N . PHE A 1 231 ? 1.314 15.576 -10.798 1.00 95.62 231 PHE A N 1
ATOM 1829 C CA . PHE A 1 231 ? 2.672 15.483 -11.302 1.00 95.62 231 PHE A CA 1
ATOM 1830 C C . PHE A 1 231 ? 3.465 14.491 -10.460 1.00 95.62 231 PHE A C 1
ATOM 1832 O O . PHE A 1 231 ? 3.164 14.270 -9.282 1.00 95.62 231 PHE A O 1
ATOM 1839 N N . GLY A 1 232 ? 4.479 13.905 -11.075 1.00 96.56 232 GLY A N 1
ATOM 1840 C CA . GLY A 1 232 ? 5.411 12.985 -10.457 1.00 96.56 232 GLY A CA 1
ATOM 1841 C C . GLY A 1 232 ? 6.847 13.465 -10.598 1.00 96.56 232 GLY A C 1
ATOM 1842 O O . GLY A 1 232 ? 7.217 14.135 -11.563 1.00 96.56 232 GLY A O 1
ATOM 1843 N N . LEU A 1 233 ? 7.655 13.102 -9.611 1.00 97.75 233 LEU A N 1
ATOM 1844 C CA . LEU A 1 233 ? 9.102 13.225 -9.619 1.00 97.75 233 LEU A CA 1
ATOM 1845 C C . LEU A 1 233 ? 9.687 11.887 -9.173 1.00 97.75 233 LEU A C 1
ATOM 1847 O O . LEU A 1 233 ? 9.363 11.415 -8.089 1.00 97.75 233 LEU A O 1
ATOM 1851 N N . GLU A 1 234 ? 10.576 11.303 -9.964 1.00 98.00 234 GLU A N 1
ATOM 1852 C CA . GLU A 1 234 ? 11.390 10.152 -9.566 1.00 98.00 234 GLU A CA 1
ATOM 1853 C C . GLU A 1 234 ? 12.867 10.530 -9.643 1.00 98.00 234 GLU A C 1
ATOM 1855 O O . GLU A 1 234 ? 13.311 11.113 -10.629 1.00 98.00 234 GLU A O 1
ATOM 1860 N N . VAL A 1 235 ? 13.624 10.226 -8.591 1.00 97.38 235 VAL A N 1
ATOM 1861 C CA . VAL A 1 235 ? 15.031 10.606 -8.440 1.00 97.38 235 VAL A CA 1
ATOM 1862 C C . VAL A 1 235 ? 15.891 9.359 -8.302 1.00 97.38 235 VAL A C 1
ATOM 1864 O O . VAL A 1 235 ? 15.586 8.464 -7.509 1.00 97.38 235 VAL A O 1
ATOM 1867 N N . ALA A 1 236 ? 17.007 9.354 -9.037 1.00 96.94 236 ALA A N 1
ATOM 1868 C CA . ALA A 1 236 ? 18.041 8.326 -8.975 1.00 96.94 236 ALA A CA 1
ATOM 1869 C C . ALA A 1 236 ? 17.474 6.904 -9.120 1.00 96.94 236 ALA A C 1
ATOM 1871 O O . ALA A 1 236 ? 17.591 6.069 -8.219 1.00 96.94 236 ALA A O 1
ATOM 1872 N N . ARG A 1 237 ? 16.857 6.625 -10.271 1.00 97.44 237 ARG A N 1
ATOM 1873 C CA . ARG A 1 237 ? 16.486 5.259 -10.646 1.00 97.44 237 ARG A CA 1
ATOM 1874 C C . ARG A 1 237 ? 17.704 4.545 -11.203 1.00 97.44 237 ARG A C 1
ATOM 1876 O O . ARG A 1 237 ? 18.307 5.021 -12.158 1.00 97.44 237 ARG A O 1
ATOM 1883 N N . ILE A 1 238 ? 18.041 3.399 -10.642 1.00 98.00 238 ILE A N 1
ATOM 1884 C CA . ILE A 1 238 ? 19.163 2.569 -11.052 1.00 98.00 238 ILE A CA 1
ATOM 1885 C C . ILE A 1 238 ? 18.599 1.268 -11.618 1.00 98.00 238 ILE A C 1
ATOM 1887 O O . ILE A 1 238 ? 17.814 0.581 -10.966 1.00 98.00 238 ILE A O 1
ATOM 1891 N N . GLU A 1 239 ? 19.021 0.919 -12.824 1.00 97.38 239 GLU A N 1
ATOM 1892 C CA . GLU A 1 239 ? 18.758 -0.372 -13.447 1.00 97.38 239 GLU A CA 1
ATOM 1893 C C . GLU A 1 239 ? 20.101 -1.025 -13.767 1.00 97.38 239 GLU A C 1
ATOM 1895 O O . GLU A 1 239 ? 20.916 -0.464 -14.494 1.00 97.38 239 GLU A O 1
ATOM 1900 N N . TYR A 1 240 ? 20.339 -2.207 -13.214 1.00 96.75 240 TYR A N 1
ATOM 1901 C CA . TYR A 1 240 ? 21.519 -3.019 -13.471 1.00 96.75 240 TYR A CA 1
ATOM 1902 C C . TYR A 1 240 ? 21.094 -4.363 -14.046 1.00 96.75 240 TYR A C 1
ATOM 1904 O O . TYR A 1 240 ? 20.255 -5.074 -13.484 1.00 96.75 240 TYR A O 1
ATOM 1912 N N . LEU A 1 241 ? 21.718 -4.712 -15.159 1.00 93.31 241 LEU A N 1
ATOM 1913 C CA . LEU A 1 241 ? 21.545 -5.953 -15.892 1.00 93.31 241 LEU A CA 1
ATOM 1914 C C . LEU A 1 241 ? 22.933 -6.477 -16.240 1.00 93.31 241 LEU A C 1
ATOM 1916 O O . LEU A 1 241 ? 23.909 -5.724 -16.302 1.00 93.31 241 LEU A O 1
ATOM 1920 N N . ASN A 1 242 ? 23.033 -7.763 -16.549 1.00 87.62 242 ASN A N 1
ATOM 1921 C CA . ASN A 1 242 ? 24.296 -8.310 -17.010 1.00 87.62 242 ASN A CA 1
ATOM 1922 C C . ASN A 1 242 ? 24.758 -7.624 -18.316 1.00 87.62 242 ASN A C 1
ATOM 1924 O O . ASN A 1 242 ? 24.186 -7.848 -19.380 1.00 87.62 242 ASN A O 1
ATOM 1928 N N . GLY A 1 243 ? 25.808 -6.804 -18.223 1.00 85.69 243 GLY A N 1
ATOM 1929 C CA . GLY A 1 243 ? 26.388 -6.064 -19.349 1.00 85.69 243 GLY A CA 1
ATOM 1930 C C . GLY A 1 243 ? 25.810 -4.665 -19.599 1.00 85.69 243 GLY A C 1
ATOM 1931 O O . GLY A 1 243 ? 26.255 -4.008 -20.537 1.00 85.69 243 GLY A O 1
ATOM 1932 N N . ALA A 1 244 ? 24.869 -4.182 -18.780 1.00 92.88 244 ALA A N 1
ATOM 1933 C CA . ALA A 1 244 ? 24.324 -2.830 -18.904 1.00 92.88 244 ALA A CA 1
ATOM 1934 C C . ALA A 1 244 ? 23.901 -2.251 -17.551 1.00 92.88 244 ALA A C 1
ATOM 1936 O O . ALA A 1 244 ? 23.281 -2.934 -16.739 1.00 92.88 244 ALA A O 1
ATOM 1937 N N . SER A 1 245 ? 24.180 -0.965 -17.347 1.00 96.44 245 SER A N 1
ATOM 1938 C CA . SER A 1 245 ? 23.750 -0.240 -16.153 1.00 96.44 245 SER A CA 1
ATOM 1939 C C . SER A 1 245 ? 23.278 1.154 -16.539 1.00 96.44 245 SER A C 1
ATOM 1941 O O . SER A 1 245 ? 24.005 1.893 -17.207 1.00 96.44 245 SER A O 1
ATOM 1943 N N . PHE A 1 246 ? 22.088 1.520 -16.082 1.00 96.94 246 PHE A N 1
ATOM 1944 C CA . PHE A 1 246 ? 21.443 2.794 -16.364 1.00 96.94 246 PHE A CA 1
ATOM 1945 C C . PHE A 1 246 ? 21.118 3.512 -15.062 1.00 96.94 246 PHE A C 1
ATOM 1947 O O . PHE A 1 246 ? 20.657 2.899 -14.099 1.00 96.94 246 PHE A O 1
ATOM 1954 N N . VAL A 1 247 ? 21.338 4.824 -15.041 1.00 97.94 247 VAL A N 1
ATOM 1955 C CA . VAL A 1 247 ? 20.972 5.691 -13.921 1.00 97.94 247 VAL A CA 1
ATOM 1956 C C . VAL A 1 247 ? 20.117 6.836 -14.449 1.00 97.94 247 VAL A C 1
ATOM 1958 O O . VAL A 1 247 ? 20.635 7.754 -15.080 1.00 97.94 247 VAL A O 1
ATOM 1961 N N . SER A 1 248 ? 18.808 6.811 -14.198 1.00 96.81 248 SER A N 1
ATOM 1962 C CA . SER A 1 248 ? 17.965 7.991 -14.413 1.00 96.81 248 SER A CA 1
ATOM 1963 C C . SER A 1 248 ? 18.168 8.967 -13.261 1.00 96.81 248 SER A C 1
ATOM 1965 O O . SER A 1 248 ? 17.849 8.656 -12.116 1.00 96.81 248 SER A O 1
ATOM 1967 N N . ILE A 1 249 ? 18.703 10.147 -13.566 1.00 94.19 249 ILE A N 1
ATOM 1968 C CA . ILE A 1 249 ? 19.024 11.180 -12.572 1.00 94.19 249 ILE A CA 1
ATOM 1969 C C . ILE A 1 249 ? 17.725 11.741 -11.988 1.00 94.19 249 ILE A C 1
ATOM 1971 O O . ILE A 1 249 ? 17.544 11.758 -10.770 1.00 94.19 249 ILE A O 1
ATOM 1975 N N . ALA A 1 250 ? 16.820 12.154 -12.874 1.00 94.38 250 ALA A N 1
ATOM 1976 C CA . ALA A 1 250 ? 15.485 12.616 -12.537 1.00 94.38 250 ALA A CA 1
ATOM 1977 C C . ALA A 1 250 ? 14.510 12.330 -13.689 1.00 94.38 250 ALA A C 1
ATOM 1979 O O . ALA A 1 250 ? 14.872 12.475 -14.861 1.00 94.38 250 ALA A O 1
ATOM 1980 N N . GLU A 1 251 ? 13.283 11.959 -13.343 1.00 97.00 251 GLU A N 1
ATOM 1981 C CA . GLU A 1 251 ? 12.120 11.872 -14.227 1.00 97.00 251 GLU A CA 1
ATOM 1982 C C . GLU A 1 251 ? 11.042 12.806 -13.681 1.00 97.00 251 GLU A C 1
ATOM 1984 O O . GLU A 1 251 ? 10.714 12.744 -12.496 1.00 97.00 251 GLU A O 1
ATOM 1989 N N . PHE A 1 252 ? 10.506 13.666 -14.542 1.00 97.62 252 PHE A N 1
ATOM 1990 C CA . PHE A 1 252 ? 9.383 14.539 -14.214 1.00 97.62 252 PHE A CA 1
ATOM 1991 C C . PHE A 1 252 ? 8.205 14.132 -15.081 1.00 97.62 252 PHE A C 1
ATOM 1993 O O . PHE A 1 252 ? 8.327 14.139 -16.304 1.00 97.62 252 PHE A O 1
ATOM 2000 N N . ASP A 1 253 ? 7.070 13.801 -14.475 1.00 96.94 253 ASP A N 1
ATOM 2001 C CA . ASP A 1 253 ? 5.876 13.396 -15.209 1.00 96.94 253 ASP A CA 1
ATOM 2002 C C . ASP A 1 253 ? 4.666 14.275 -14.884 1.00 96.94 253 ASP A C 1
ATOM 2004 O O . ASP A 1 253 ? 4.493 14.755 -13.767 1.00 96.94 253 ASP A O 1
ATOM 2008 N N . GLY A 1 254 ? 3.845 14.535 -15.900 1.00 97.56 254 GLY A N 1
ATOM 2009 C CA . GLY A 1 254 ? 2.482 15.019 -15.738 1.00 97.56 254 GLY A CA 1
ATOM 2010 C C . GLY A 1 254 ? 1.536 13.825 -15.708 1.00 97.56 254 GLY A C 1
ATOM 2011 O O . GLY A 1 254 ? 1.680 12.898 -16.509 1.00 97.56 254 GLY A O 1
ATOM 2012 N N . ALA A 1 255 ? 0.564 13.851 -14.803 1.00 95.62 255 ALA A N 1
ATOM 2013 C CA . ALA A 1 255 ? -0.370 12.759 -14.578 1.00 95.62 255 ALA A CA 1
ATOM 2014 C C . ALA A 1 255 ? -1.822 13.214 -14.748 1.00 95.62 255 ALA A C 1
ATOM 2016 O O . ALA A 1 255 ? -2.204 14.299 -14.306 1.00 95.62 255 ALA A O 1
ATOM 2017 N N . VAL A 1 256 ? -2.639 12.350 -15.346 1.00 93.31 256 VAL A N 1
ATOM 2018 C CA . VAL A 1 256 ? -4.093 12.503 -15.416 1.00 93.31 256 VAL A CA 1
ATOM 2019 C C . VAL A 1 256 ? -4.740 11.207 -14.955 1.00 93.31 256 VAL A C 1
ATOM 2021 O O . VAL A 1 256 ? -4.514 10.152 -15.549 1.00 93.31 256 VAL A O 1
ATOM 2024 N N . ASP A 1 257 ? -5.568 11.281 -13.917 1.00 92.12 257 ASP A N 1
ATOM 2025 C CA . ASP A 1 257 ? -6.398 10.147 -13.520 1.00 92.12 257 ASP A CA 1
ATOM 2026 C C . ASP A 1 257 ? -7.632 10.099 -14.424 1.00 92.12 257 ASP A C 1
ATOM 2028 O O . ASP A 1 257 ? -8.477 10.995 -14.393 1.00 92.12 257 ASP A O 1
ATOM 2032 N N . ILE A 1 258 ? -7.722 9.046 -15.233 1.00 90.19 258 ILE A N 1
ATOM 2033 C CA . ILE A 1 258 ? -8.866 8.752 -16.108 1.00 90.19 258 ILE A CA 1
ATOM 2034 C C . ILE A 1 258 ? -10.062 8.305 -15.258 1.00 90.19 258 ILE A C 1
ATOM 2036 O O . ILE A 1 258 ? -11.216 8.578 -15.582 1.00 90.19 258 ILE A O 1
ATOM 2040 N N . TRP A 1 259 ? -9.774 7.615 -14.155 1.00 89.69 259 TRP A N 1
ATOM 2041 C CA . TRP A 1 259 ? -10.749 7.205 -13.159 1.00 89.69 259 TRP A CA 1
ATOM 2042 C C . TRP A 1 259 ? -10.114 7.224 -11.771 1.00 89.69 259 TRP A C 1
ATOM 2044 O O . TRP A 1 259 ? -8.920 6.958 -11.619 1.00 89.69 259 TRP A O 1
ATOM 2054 N N . ARG A 1 260 ? -10.920 7.518 -10.751 1.00 87.88 260 ARG A N 1
ATOM 2055 C CA . ARG A 1 260 ? -10.506 7.502 -9.350 1.00 87.88 260 ARG A CA 1
ATOM 2056 C C . ARG A 1 260 ? -11.695 7.221 -8.435 1.00 87.88 260 ARG A C 1
ATOM 2058 O O . ARG A 1 260 ? -12.796 7.712 -8.688 1.00 87.88 260 ARG A O 1
ATOM 2065 N N . SER A 1 261 ? -11.464 6.461 -7.370 1.00 85.31 261 SER A N 1
ATOM 2066 C CA . SER A 1 261 ? -12.450 6.212 -6.319 1.00 85.31 261 SER A CA 1
ATOM 2067 C C . SER A 1 261 ? -12.683 7.448 -5.441 1.00 85.31 261 SER A C 1
ATOM 2069 O O . SER A 1 261 ? -11.882 8.381 -5.388 1.00 85.31 261 SER A O 1
ATOM 2071 N N . ASN A 1 262 ? -13.808 7.468 -4.721 1.00 79.88 262 ASN A N 1
ATOM 2072 C CA . ASN A 1 262 ? -14.181 8.607 -3.874 1.00 79.88 262 ASN A CA 1
ATOM 2073 C C . ASN A 1 262 ? -13.264 8.804 -2.657 1.00 79.88 262 ASN A C 1
ATOM 2075 O O . ASN A 1 262 ? -13.156 9.929 -2.179 1.00 79.88 262 ASN A O 1
ATOM 2079 N N . ASP A 1 263 ? -12.624 7.739 -2.176 1.00 77.38 263 ASP A N 1
ATOM 2080 C CA . ASP A 1 263 ? -11.616 7.758 -1.106 1.00 77.38 263 ASP A CA 1
ATOM 2081 C C . ASP A 1 263 ? -10.199 8.088 -1.618 1.00 77.38 263 ASP A C 1
ATOM 2083 O O . ASP A 1 263 ? -9.260 8.151 -0.834 1.00 77.38 263 ASP A O 1
ATOM 2087 N N . LEU A 1 264 ? -10.047 8.339 -2.928 1.00 81.00 264 LEU A N 1
ATOM 2088 C CA . LEU A 1 264 ? -8.791 8.648 -3.622 1.00 81.00 264 LEU A CA 1
ATOM 2089 C C . LEU A 1 264 ? -7.740 7.524 -3.603 1.00 81.00 264 LEU A C 1
ATOM 2091 O O . LEU A 1 264 ? -6.623 7.733 -4.087 1.00 81.00 264 LEU A O 1
ATOM 2095 N N . GLU A 1 265 ? -8.058 6.342 -3.080 1.00 81.81 265 GLU A N 1
ATOM 2096 C CA . GLU A 1 265 ? -7.100 5.242 -2.984 1.00 81.81 265 GLU A CA 1
ATOM 2097 C C . GLU A 1 265 ? -6.923 4.509 -4.311 1.00 81.81 265 GLU A C 1
ATOM 2099 O O . GLU A 1 265 ? -5.789 4.310 -4.753 1.00 81.81 265 GLU A O 1
ATOM 2104 N N . SER A 1 266 ? -8.037 4.180 -4.971 1.00 89.38 266 SER A N 1
ATOM 2105 C CA . SER A 1 266 ? -8.044 3.447 -6.233 1.00 89.38 266 SER A CA 1
ATOM 2106 C C . SER A 1 266 ? -8.073 4.391 -7.431 1.00 89.38 266 SER A C 1
ATOM 2108 O O . SER A 1 266 ? -8.762 5.416 -7.417 1.00 89.38 266 SER A O 1
ATOM 2110 N N . PHE A 1 267 ? -7.341 4.062 -8.492 1.00 92.12 267 PHE A N 1
ATOM 2111 C CA . PHE A 1 267 ? -7.263 4.908 -9.681 1.00 92.12 267 PHE A CA 1
ATOM 2112 C C . PHE A 1 267 ? -6.839 4.150 -10.939 1.00 92.12 267 PHE A C 1
ATOM 2114 O O . PHE A 1 267 ? -6.262 3.068 -10.883 1.00 92.12 267 PHE A O 1
ATOM 2121 N N . ILE A 1 268 ? -7.089 4.792 -12.080 1.00 95.50 268 ILE A N 1
ATOM 2122 C CA . ILE A 1 268 ? -6.443 4.526 -13.364 1.00 95.50 268 ILE A CA 1
ATOM 2123 C C . ILE A 1 268 ? -5.836 5.848 -13.825 1.00 95.50 268 ILE A C 1
ATOM 2125 O O . ILE A 1 268 ? -6.553 6.841 -13.961 1.00 95.50 268 ILE A O 1
ATOM 2129 N N . ARG A 1 269 ? -4.531 5.866 -14.074 1.00 94.81 269 ARG A N 1
ATOM 2130 C CA . ARG A 1 269 ? -3.743 7.070 -14.327 1.00 94.81 269 ARG A CA 1
ATOM 2131 C C . ARG A 1 269 ? -2.900 6.920 -15.572 1.00 94.81 269 ARG A C 1
ATOM 2133 O O . ARG A 1 269 ? -2.145 5.967 -15.702 1.00 94.81 269 ARG A O 1
ATOM 2140 N N . LEU A 1 270 ? -2.962 7.924 -16.432 1.00 96.62 270 LEU A N 1
ATOM 2141 C CA . LEU A 1 270 ? -2.009 8.121 -17.510 1.00 96.62 270 LEU A CA 1
ATOM 2142 C C . LEU A 1 270 ? -0.924 9.099 -17.045 1.00 96.62 270 LEU A C 1
ATOM 2144 O O . LEU A 1 270 ? -1.242 10.162 -16.515 1.00 96.62 270 LEU A O 1
ATOM 2148 N N . ARG A 1 271 ? 0.344 8.760 -17.264 1.00 96.75 271 ARG A N 1
ATOM 2149 C CA . ARG A 1 271 ? 1.507 9.616 -17.020 1.00 96.75 271 ARG A CA 1
ATOM 2150 C C . ARG A 1 271 ? 2.310 9.815 -18.293 1.00 96.75 271 ARG A C 1
ATOM 2152 O O . ARG A 1 271 ? 2.459 8.891 -19.092 1.00 96.75 271 ARG A O 1
ATOM 2159 N N . LEU A 1 272 ? 2.859 11.011 -18.452 1.00 98.00 272 LEU A N 1
ATOM 2160 C CA . LEU A 1 272 ? 3.768 11.368 -19.535 1.00 98.00 272 LEU A CA 1
ATOM 2161 C C . LEU A 1 272 ? 4.882 12.247 -18.973 1.00 98.00 272 LEU A C 1
ATOM 2163 O O . LEU A 1 272 ? 4.596 13.254 -18.328 1.00 98.00 272 LEU A O 1
ATOM 2167 N N . GLY A 1 273 ? 6.138 11.907 -19.247 1.00 97.12 273 GLY A N 1
ATOM 2168 C CA . GLY A 1 273 ? 7.260 12.661 -18.702 1.00 97.12 273 GLY A CA 1
ATOM 2169 C C . GLY A 1 273 ? 8.607 12.351 -19.346 1.00 97.12 273 GLY A C 1
ATOM 2170 O O . GLY A 1 273 ? 8.824 11.217 -19.779 1.00 97.12 273 GLY A O 1
ATOM 2171 N N . PRO A 1 274 ? 9.523 13.328 -19.448 1.00 97.69 274 PRO A N 1
ATOM 2172 C CA . PRO A 1 274 ? 10.914 13.068 -19.784 1.00 97.69 274 PRO A CA 1
ATOM 2173 C C . PRO A 1 274 ? 11.744 12.672 -18.555 1.00 97.69 274 PRO A C 1
ATOM 2175 O O . PRO A 1 274 ? 11.516 13.139 -17.438 1.00 97.69 274 PRO A O 1
ATOM 2178 N N . ALA A 1 275 ? 12.788 11.888 -18.803 1.00 97.19 275 ALA A N 1
ATOM 2179 C CA . ALA A 1 275 ? 13.862 11.618 -17.861 1.00 97.19 275 ALA A CA 1
ATOM 2180 C C . ALA A 1 275 ? 15.235 11.843 -18.505 1.00 97.19 275 ALA A C 1
ATOM 2182 O O . ALA A 1 275 ? 15.409 11.633 -19.708 1.00 97.19 275 ALA A O 1
ATOM 2183 N N . ALA A 1 276 ? 16.220 12.237 -17.700 1.00 96.88 276 ALA A N 1
ATOM 2184 C CA . ALA A 1 276 ? 17.627 12.207 -18.094 1.00 96.88 276 ALA A CA 1
ATOM 2185 C C . ALA A 1 276 ? 18.258 10.904 -17.594 1.00 96.88 276 ALA A C 1
ATOM 2187 O O . ALA A 1 276 ? 18.273 10.652 -16.387 1.00 96.88 276 ALA A O 1
ATOM 2188 N N . GLU A 1 277 ? 18.780 10.087 -18.505 1.00 97.19 277 GLU A N 1
ATOM 2189 C CA . GLU A 1 277 ? 19.346 8.774 -18.190 1.00 97.19 277 GLU A CA 1
ATOM 2190 C C . GLU A 1 277 ? 20.820 8.701 -18.571 1.00 97.19 277 GLU A C 1
ATOM 2192 O O . GLU A 1 277 ? 21.193 8.992 -19.703 1.00 97.19 277 GLU A O 1
ATOM 2197 N N . TYR A 1 278 ? 21.659 8.297 -17.623 1.00 97.38 278 TYR A N 1
ATOM 2198 C CA . TYR A 1 278 ? 23.072 8.035 -17.831 1.00 97.38 278 TYR A CA 1
ATOM 2199 C C . TYR A 1 278 ? 23.311 6.540 -18.052 1.00 97.38 278 TYR A C 1
ATOM 2201 O O . TYR A 1 278 ? 23.023 5.718 -17.182 1.00 97.38 278 TYR A O 1
ATOM 2209 N N . ASP A 1 279 ? 23.865 6.198 -19.210 1.00 95.94 279 ASP A N 1
ATOM 2210 C CA . ASP A 1 279 ? 24.379 4.869 -19.524 1.00 95.94 279 ASP A CA 1
ATOM 2211 C C . ASP A 1 279 ? 25.807 4.758 -18.982 1.00 95.94 279 ASP A C 1
ATOM 2213 O O . ASP A 1 279 ? 26.738 5.397 -19.484 1.00 95.94 279 ASP A O 1
ATOM 2217 N N . VAL A 1 280 ? 25.978 3.956 -17.933 1.00 95.69 280 VAL A N 1
ATOM 2218 C CA . VAL A 1 280 ? 27.257 3.823 -17.226 1.00 95.69 280 VAL A CA 1
ATOM 2219 C C . VAL A 1 280 ? 28.293 3.107 -18.090 1.00 95.69 280 VAL A C 1
ATOM 2221 O O . VAL A 1 280 ? 29.476 3.445 -18.034 1.00 95.69 280 VAL A O 1
ATOM 2224 N N . VAL A 1 281 ? 27.863 2.134 -18.897 1.00 92.12 281 VAL A N 1
ATOM 2225 C CA . VAL A 1 281 ? 28.760 1.312 -19.721 1.00 92.12 281 VAL A CA 1
ATOM 2226 C C . VAL A 1 281 ? 29.227 2.109 -20.934 1.00 92.12 281 VAL A C 1
ATOM 2228 O O . VAL A 1 281 ? 30.425 2.160 -21.211 1.00 92.12 281 VAL A O 1
ATOM 2231 N N . ALA A 1 282 ? 28.305 2.790 -21.617 1.00 92.69 282 ALA A N 1
ATOM 2232 C CA . ALA A 1 282 ? 28.624 3.617 -22.779 1.00 92.69 282 ALA A CA 1
ATOM 2233 C C . ALA A 1 282 ? 29.127 5.029 -22.423 1.00 92.69 282 ALA A C 1
ATOM 2235 O O . ALA A 1 282 ? 29.534 5.771 -23.316 1.00 92.69 282 ALA A O 1
ATOM 2236 N N . ARG A 1 283 ? 29.107 5.401 -21.134 1.00 95.06 283 ARG A N 1
ATOM 2237 C CA . ARG A 1 283 ? 29.563 6.690 -20.588 1.00 95.06 283 ARG A CA 1
ATOM 2238 C C . ARG A 1 283 ? 28.917 7.902 -21.259 1.00 95.06 283 ARG A C 1
ATOM 2240 O O . ARG A 1 283 ? 29.607 8.795 -21.753 1.00 95.06 283 ARG A O 1
ATOM 2247 N N . GLY A 1 284 ? 27.590 7.967 -21.258 1.00 94.75 284 GLY A N 1
ATOM 2248 C CA . GLY A 1 284 ? 26.897 9.146 -21.772 1.00 94.75 284 GLY A CA 1
ATOM 2249 C C . GLY A 1 284 ? 25.458 9.279 -21.310 1.00 94.75 284 GLY A C 1
ATOM 2250 O O . GLY A 1 284 ? 24.868 8.344 -20.779 1.00 94.75 284 GLY A O 1
ATOM 2251 N N . VAL A 1 285 ? 24.909 10.477 -21.501 1.00 95.62 285 VAL A N 1
ATOM 2252 C CA . VAL A 1 285 ? 23.549 10.836 -21.090 1.00 95.62 285 VAL A CA 1
ATOM 2253 C C . VAL A 1 285 ? 22.633 10.841 -22.309 1.00 95.62 285 VAL A C 1
ATOM 2255 O O . VAL A 1 285 ? 23.015 11.337 -23.365 1.00 95.62 285 VAL A O 1
ATOM 2258 N N . GLY A 1 286 ? 21.423 10.317 -22.150 1.00 95.00 286 GLY A N 1
ATOM 2259 C CA . GLY A 1 286 ? 20.336 10.411 -23.114 1.00 95.00 286 GLY A CA 1
ATOM 2260 C C . GLY A 1 286 ? 19.067 10.997 -22.499 1.00 95.00 286 GLY A C 1
ATOM 2261 O O . GLY A 1 286 ? 18.910 11.079 -21.279 1.00 95.00 286 GLY A O 1
ATOM 2262 N N . LEU A 1 287 ? 18.145 11.391 -23.375 1.00 96.94 287 LEU A N 1
ATOM 2263 C CA . LEU A 1 287 ? 16.792 11.803 -23.015 1.00 96.94 287 LEU A CA 1
ATOM 2264 C C . LEU A 1 287 ? 15.844 10.610 -23.184 1.00 96.94 287 LEU A C 1
ATOM 2266 O O . LEU A 1 287 ? 15.770 10.033 -24.270 1.00 96.94 287 LEU A O 1
ATOM 2270 N N . ARG A 1 288 ? 15.095 10.277 -22.133 1.00 97.19 288 ARG A N 1
ATOM 2271 C CA . ARG A 1 288 ? 14.126 9.175 -22.087 1.00 97.19 288 ARG A CA 1
ATOM 2272 C C . ARG A 1 288 ? 12.711 9.711 -21.837 1.00 97.19 288 ARG A C 1
ATOM 2274 O O . ARG A 1 288 ? 12.303 9.816 -20.684 1.00 97.19 288 ARG A O 1
ATOM 2281 N N . PRO A 1 289 ? 11.944 10.106 -22.868 1.00 97.69 289 PRO A N 1
ATOM 2282 C CA . PRO A 1 289 ? 10.501 10.263 -22.734 1.00 97.69 289 PRO A CA 1
ATOM 2283 C C . PRO A 1 289 ? 9.817 8.933 -22.414 1.00 97.69 289 PRO A C 1
ATOM 2285 O O . PRO A 1 289 ? 10.129 7.896 -23.007 1.00 97.69 289 PRO A O 1
ATOM 2288 N N . THR A 1 290 ? 8.836 9.013 -21.522 1.00 97.75 290 THR A N 1
ATOM 2289 C CA . THR A 1 290 ? 8.057 7.889 -21.010 1.00 97.75 290 THR A CA 1
ATOM 2290 C C . THR A 1 290 ? 6.572 8.210 -21.069 1.00 97.75 290 THR A C 1
ATOM 2292 O O . THR A 1 290 ? 6.150 9.285 -20.646 1.00 97.75 290 THR A O 1
ATOM 2295 N N . VAL A 1 291 ? 5.779 7.254 -21.547 1.00 98.31 291 VAL A N 1
ATOM 2296 C CA . VAL A 1 291 ? 4.321 7.215 -21.374 1.00 98.31 291 VAL A CA 1
ATOM 2297 C C . VAL A 1 291 ? 3.994 6.001 -20.523 1.00 98.31 291 VAL A C 1
ATOM 2299 O O . VAL A 1 291 ? 4.455 4.903 -20.833 1.00 98.31 291 VAL A O 1
ATOM 2302 N N . ALA A 1 292 ? 3.200 6.174 -19.472 1.00 97.81 292 ALA A N 1
ATOM 2303 C CA . ALA A 1 292 ? 2.805 5.080 -18.598 1.00 97.81 292 ALA A CA 1
ATOM 2304 C C . ALA A 1 292 ? 1.314 5.108 -18.257 1.00 97.81 292 ALA A C 1
ATOM 2306 O O . ALA A 1 292 ? 0.726 6.169 -18.091 1.00 97.81 292 ALA A O 1
ATOM 2307 N N . LEU A 1 293 ? 0.717 3.928 -18.135 1.00 98.19 293 LEU A N 1
ATOM 2308 C CA . LEU A 1 293 ? -0.618 3.701 -17.607 1.00 98.19 293 LEU A CA 1
ATOM 2309 C C . LEU A 1 293 ? -0.476 2.914 -16.303 1.00 98.19 293 LEU A C 1
ATOM 2311 O O . LEU A 1 293 ? 0.011 1.785 -16.311 1.00 98.19 293 LEU A O 1
ATOM 2315 N N . ASP A 1 294 ? -0.901 3.512 -15.201 1.00 96.75 294 ASP A N 1
ATOM 2316 C CA . ASP A 1 294 ? -0.888 2.925 -13.867 1.00 96.75 294 ASP A CA 1
ATOM 2317 C C . ASP A 1 294 ? -2.313 2.674 -13.395 1.00 96.75 294 ASP A C 1
ATOM 2319 O O . ASP A 1 294 ? -3.202 3.497 -13.614 1.00 96.75 294 ASP A O 1
ATOM 2323 N N . ALA A 1 295 ? -2.532 1.562 -12.711 1.00 96.94 295 ALA A N 1
ATOM 2324 C CA . ALA A 1 295 ? -3.771 1.296 -12.011 1.00 96.94 295 ALA A CA 1
ATOM 2325 C C . ALA A 1 295 ? -3.493 0.639 -10.661 1.00 96.94 295 ALA A C 1
ATOM 2327 O O . ALA A 1 295 ? -2.587 -0.184 -10.529 1.00 96.94 295 ALA A O 1
ATOM 2328 N N . ASP A 1 296 ? -4.284 1.016 -9.670 1.00 95.00 296 ASP A N 1
ATOM 2329 C CA . ASP A 1 296 ? -4.197 0.533 -8.296 1.00 95.00 296 ASP A CA 1
ATOM 2330 C C . ASP A 1 296 ? -5.628 0.436 -7.776 1.00 95.00 296 ASP A C 1
ATOM 2332 O O . ASP A 1 296 ? -6.386 1.406 -7.879 1.00 95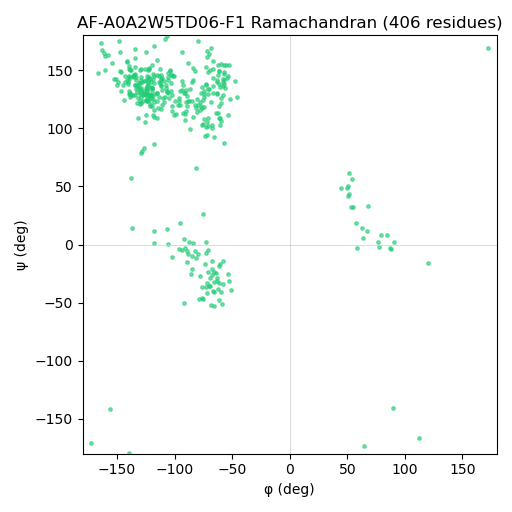.00 296 ASP A O 1
ATOM 2336 N N . PHE A 1 297 ? -6.026 -0.736 -7.303 1.00 94.25 297 PHE A N 1
ATOM 2337 C CA . PHE A 1 297 ? -7.385 -1.005 -6.860 1.00 94.25 297 PHE A CA 1
ATOM 2338 C C . PHE A 1 297 ? -7.375 -1.737 -5.532 1.00 94.25 297 PHE A C 1
ATOM 2340 O O . PHE A 1 297 ? -6.791 -2.814 -5.425 1.00 94.25 297 PHE A O 1
ATOM 2347 N N . THR A 1 298 ? -8.132 -1.203 -4.581 1.00 90.50 298 THR A N 1
ATOM 2348 C CA . THR A 1 298 ? -8.481 -1.874 -3.330 1.00 90.50 298 THR A CA 1
ATOM 2349 C C . THR A 1 298 ? -9.911 -2.393 -3.455 1.00 90.50 298 THR A C 1
ATOM 2351 O O . THR A 1 298 ? -10.838 -1.595 -3.602 1.00 90.50 298 THR A O 1
ATOM 2354 N N . PHE A 1 299 ? -10.118 -3.712 -3.448 1.00 86.44 299 PHE A N 1
ATOM 2355 C CA . PHE A 1 299 ? -11.433 -4.286 -3.785 1.00 86.44 299 PHE A CA 1
ATOM 2356 C C . PHE A 1 299 ? -12.416 -4.373 -2.624 1.00 86.44 299 PHE A C 1
ATOM 2358 O O . PHE A 1 299 ? -13.624 -4.396 -2.853 1.00 86.44 299 PHE A O 1
ATOM 2365 N N . ASP A 1 300 ? -11.924 -4.448 -1.395 1.00 82.25 300 ASP A N 1
ATOM 2366 C CA . ASP A 1 300 ? -12.755 -4.638 -0.215 1.00 82.25 300 ASP A CA 1
ATOM 2367 C C . ASP A 1 300 ? -12.712 -3.425 0.723 1.00 82.25 300 ASP A C 1
ATOM 2369 O O . ASP A 1 300 ? -11.795 -2.596 0.702 1.00 82.25 300 ASP A O 1
ATOM 2373 N N . GLU A 1 301 ? -13.734 -3.317 1.571 1.00 74.31 301 GLU A N 1
ATOM 2374 C CA . GLU A 1 301 ? -13.849 -2.227 2.544 1.00 74.31 301 GLU A CA 1
ATOM 2375 C C . GLU A 1 301 ? -12.707 -2.254 3.576 1.00 74.31 301 GLU A C 1
ATOM 2377 O O . GLU A 1 301 ? -12.273 -1.200 4.048 1.00 74.31 301 GLU A O 1
ATOM 2382 N N . ASN A 1 302 ? -12.159 -3.438 3.869 1.00 76.44 302 ASN A N 1
ATOM 2383 C CA . ASN A 1 302 ? -11.099 -3.637 4.861 1.00 76.44 302 ASN A CA 1
ATOM 2384 C C . ASN A 1 302 ? -9.682 -3.481 4.277 1.00 76.44 302 ASN A C 1
ATOM 2386 O O . ASN A 1 302 ? -8.710 -3.406 5.027 1.00 76.44 302 ASN A O 1
ATOM 2390 N N . GLY A 1 303 ? -9.548 -3.365 2.956 1.00 83.12 303 GLY A N 1
ATOM 2391 C CA . GLY A 1 303 ? -8.267 -3.240 2.270 1.00 83.12 303 GLY A CA 1
ATOM 2392 C C . GLY A 1 303 ? -7.393 -4.493 2.315 1.00 83.12 303 GLY A C 1
ATOM 2393 O O . GLY A 1 303 ? -6.170 -4.375 2.354 1.00 83.12 303 GLY A O 1
ATOM 2394 N N . PHE A 1 304 ? -7.984 -5.684 2.318 1.00 91.00 304 PHE A N 1
ATOM 2395 C CA . PHE A 1 304 ? -7.255 -6.949 2.249 1.00 91.00 304 PHE A CA 1
ATOM 2396 C C . PHE A 1 304 ? -6.772 -7.313 0.844 1.00 91.00 304 PHE A C 1
ATOM 2398 O O . PHE A 1 304 ? -5.775 -8.022 0.731 1.00 91.00 304 PHE A O 1
ATOM 2405 N N . HIS A 1 305 ? -7.446 -6.845 -0.205 1.00 94.69 305 HIS A N 1
ATOM 2406 C CA . HIS A 1 305 ? -7.237 -7.255 -1.589 1.00 94.69 305 HIS A CA 1
ATOM 2407 C C . HIS A 1 305 ? -6.835 -6.074 -2.469 1.00 94.69 305 HIS A C 1
ATOM 2409 O O . HIS A 1 305 ? -7.611 -5.134 -2.657 1.00 94.69 305 HIS A O 1
ATOM 2415 N N . HIS A 1 306 ? -5.644 -6.170 -3.060 1.00 95.69 306 HIS A N 1
ATOM 2416 C CA . HIS A 1 306 ? -5.047 -5.120 -3.880 1.00 95.69 306 HIS A CA 1
ATOM 2417 C C . HIS A 1 306 ? -4.693 -5.646 -5.267 1.00 95.69 306 HIS A C 1
ATOM 2419 O O . HIS A 1 306 ? -4.043 -6.684 -5.396 1.00 95.69 306 HIS A O 1
ATOM 2425 N N . LEU A 1 307 ? -5.079 -4.916 -6.311 1.00 97.44 307 LEU A N 1
ATOM 2426 C CA . LEU A 1 307 ? -4.660 -5.166 -7.688 1.00 97.44 307 LEU A CA 1
ATOM 2427 C C . LEU A 1 307 ? -3.890 -3.967 -8.221 1.00 97.44 307 LEU A C 1
ATOM 2429 O O . LEU A 1 307 ? -4.421 -2.866 -8.311 1.00 97.44 307 LEU A O 1
ATOM 2433 N N . ILE A 1 308 ? -2.659 -4.213 -8.647 1.00 96.94 308 ILE A N 1
ATOM 2434 C CA . ILE A 1 308 ? -1.755 -3.198 -9.174 1.00 96.94 308 ILE A CA 1
ATOM 2435 C C . ILE A 1 308 ? -1.421 -3.561 -10.615 1.00 96.94 308 ILE A C 1
ATOM 2437 O O . ILE A 1 308 ? -0.910 -4.648 -10.886 1.00 96.94 308 ILE A O 1
ATOM 2441 N N . ALA A 1 309 ? -1.652 -2.643 -11.545 1.00 98.19 309 ALA A N 1
ATOM 2442 C CA . ALA A 1 309 ? -1.252 -2.786 -12.935 1.00 98.19 309 ALA A CA 1
ATOM 2443 C C . ALA A 1 309 ? -0.392 -1.597 -13.372 1.00 98.19 309 ALA A C 1
ATOM 2445 O O . ALA A 1 309 ? -0.640 -0.457 -12.998 1.00 98.19 309 ALA A O 1
ATOM 2446 N N . ASN A 1 310 ? 0.627 -1.862 -14.177 1.00 97.56 310 ASN A N 1
ATOM 2447 C CA . ASN A 1 310 ? 1.464 -0.835 -14.784 1.00 97.56 310 ASN A CA 1
ATOM 2448 C C . ASN A 1 310 ? 1.782 -1.248 -16.219 1.00 97.56 310 ASN A C 1
ATOM 2450 O O . ASN A 1 310 ? 2.103 -2.406 -16.471 1.00 97.56 310 ASN A O 1
ATOM 2454 N N . ALA A 1 311 ? 1.736 -0.301 -17.144 1.00 98.50 311 ALA A N 1
ATOM 2455 C CA . ALA A 1 311 ? 2.311 -0.429 -18.471 1.00 98.50 311 ALA A CA 1
ATOM 2456 C C . ALA A 1 311 ? 3.097 0.843 -18.783 1.00 98.50 311 ALA A C 1
ATOM 2458 O O . ALA A 1 311 ? 2.596 1.934 -18.549 1.00 98.50 311 ALA A O 1
ATOM 2459 N N . ALA A 1 312 ? 4.317 0.731 -19.297 1.00 98.19 312 ALA A N 1
ATOM 2460 C CA . ALA A 1 312 ? 5.164 1.874 -19.612 1.00 98.19 312 ALA A CA 1
ATOM 2461 C C . ALA A 1 312 ? 5.909 1.656 -20.927 1.00 98.19 312 ALA A C 1
ATOM 2463 O O . ALA A 1 312 ? 6.524 0.609 -21.121 1.00 98.19 312 ALA A O 1
ATOM 2464 N N . ALA A 1 313 ? 5.879 2.659 -21.798 1.00 98.50 313 ALA A N 1
ATOM 2465 C CA . ALA A 1 313 ? 6.631 2.711 -23.041 1.00 98.50 313 ALA A CA 1
ATOM 2466 C C . ALA A 1 313 ? 7.643 3.858 -22.974 1.00 98.50 313 ALA A C 1
ATOM 2468 O O . ALA A 1 313 ? 7.294 4.988 -22.630 1.00 98.50 313 ALA A O 1
ATOM 2469 N N . GLU A 1 314 ? 8.891 3.564 -23.314 1.00 97.94 314 GLU A N 1
ATOM 2470 C CA . GLU A 1 314 ? 10.019 4.485 -23.229 1.00 97.94 314 GLU A CA 1
ATOM 2471 C C . GLU A 1 314 ? 10.758 4.507 -24.561 1.00 97.94 314 GLU A C 1
ATOM 2473 O O . GLU A 1 314 ? 10.909 3.477 -25.225 1.00 97.94 314 GLU A O 1
ATOM 2478 N N . LYS A 1 315 ? 11.257 5.681 -24.938 1.00 97.50 315 LYS A N 1
ATOM 2479 C CA . LYS A 1 315 ? 12.100 5.868 -26.119 1.00 97.50 315 LYS A CA 1
ATOM 2480 C C . LYS A 1 315 ? 13.344 6.629 -25.704 1.00 97.50 315 LYS A C 1
ATOM 2482 O O . LYS A 1 315 ? 13.228 7.605 -24.979 1.00 97.50 315 LYS A O 1
ATOM 2487 N N . LEU A 1 316 ? 14.517 6.198 -26.148 1.00 95.81 316 LEU A N 1
ATOM 2488 C CA . LEU A 1 316 ? 15.785 6.827 -25.808 1.00 95.81 316 LEU A CA 1
ATOM 2489 C C . LEU A 1 316 ? 16.311 7.626 -27.004 1.00 95.81 316 LEU A C 1
ATOM 2491 O O . LEU A 1 316 ? 16.463 7.110 -28.115 1.00 95.81 316 LEU A O 1
ATOM 2495 N N . TYR A 1 317 ? 16.602 8.899 -26.753 1.00 96.00 317 TYR A N 1
ATOM 2496 C CA . TYR A 1 317 ? 17.171 9.839 -27.711 1.00 96.00 317 TYR A CA 1
ATOM 2497 C C . TYR A 1 317 ? 18.520 10.355 -27.221 1.00 96.00 317 TYR A C 1
ATOM 2499 O O . TYR A 1 317 ? 18.784 10.409 -26.021 1.00 96.00 317 TYR A O 1
ATOM 2507 N N . PHE A 1 318 ? 19.366 10.767 -28.167 1.00 94.44 318 PHE A N 1
ATOM 2508 C CA . PHE A 1 318 ? 20.687 11.351 -27.899 1.00 94.44 318 PHE A CA 1
ATOM 2509 C C . PHE A 1 318 ? 21.631 10.457 -27.078 1.00 94.44 318 PHE A C 1
ATOM 2511 O O . PHE A 1 318 ? 22.619 10.935 -26.535 1.00 94.44 318 PHE A O 1
ATOM 2518 N N . THR A 1 319 ? 21.359 9.153 -27.010 1.00 92.69 319 THR A N 1
ATOM 2519 C CA . THR A 1 319 ? 22.226 8.188 -26.335 1.00 92.69 319 THR A CA 1
ATOM 2520 C C . THR A 1 319 ? 23.504 7.927 -27.134 1.00 92.69 319 THR A C 1
ATOM 2522 O O . THR A 1 319 ? 23.474 7.991 -28.369 1.00 92.69 319 THR A O 1
ATOM 2525 N N . PRO A 1 320 ? 24.611 7.542 -26.473 1.00 91.44 320 PRO A N 1
ATOM 2526 C CA . PRO A 1 320 ? 25.830 7.123 -27.160 1.00 91.44 320 PRO A CA 1
ATOM 2527 C C . PRO A 1 320 ? 25.573 6.009 -28.177 1.00 91.44 320 PRO A C 1
ATOM 2529 O O . PRO A 1 320 ? 24.754 5.113 -27.951 1.00 91.44 320 PRO A O 1
ATOM 2532 N N . ARG A 1 321 ? 26.305 6.024 -29.292 1.00 91.56 321 ARG A N 1
ATOM 2533 C CA . ARG A 1 321 ? 26.285 4.906 -30.239 1.00 91.56 321 ARG A CA 1
ATOM 2534 C C . ARG A 1 321 ? 27.082 3.744 -29.656 1.00 91.56 321 ARG A C 1
ATOM 2536 O O . ARG A 1 321 ? 28.233 3.919 -29.274 1.00 91.56 321 ARG A O 1
ATOM 2543 N N . VAL A 1 322 ? 26.459 2.574 -29.611 1.00 92.00 322 VAL A N 1
ATOM 2544 C CA . VAL A 1 322 ? 27.074 1.313 -29.188 1.00 92.00 322 VAL A CA 1
ATOM 2545 C C . VAL A 1 322 ? 26.829 0.311 -30.304 1.00 92.00 322 VAL A C 1
ATOM 2547 O O . VAL A 1 322 ? 25.715 0.216 -30.818 1.00 92.00 322 VAL A O 1
ATOM 2550 N N . GLU A 1 323 ? 27.873 -0.397 -30.716 1.00 91.81 323 GLU A N 1
ATOM 2551 C CA . GLU A 1 323 ? 27.771 -1.407 -31.765 1.00 91.81 323 GLU A CA 1
ATOM 2552 C C . GLU A 1 323 ? 26.794 -2.523 -31.356 1.00 91.81 323 GLU A C 1
ATOM 2554 O O . GLU A 1 323 ? 26.787 -2.969 -30.211 1.00 91.81 323 GLU A O 1
ATOM 2559 N N . GLY A 1 324 ? 25.921 -2.941 -32.277 1.00 89.12 324 GLY A N 1
ATOM 2560 C CA . GLY A 1 324 ? 24.892 -3.953 -32.005 1.00 89.12 324 GLY A CA 1
ATOM 2561 C C . GLY A 1 324 ? 23.671 -3.456 -31.217 1.00 89.12 324 GLY A C 1
ATOM 2562 O O . GLY A 1 324 ? 22.771 -4.251 -30.951 1.00 89.12 324 GLY A O 1
ATOM 2563 N N . ARG A 1 325 ? 23.602 -2.163 -30.868 1.00 92.31 325 ARG A N 1
ATOM 2564 C CA . ARG A 1 325 ? 22.429 -1.524 -30.250 1.00 92.31 325 ARG A CA 1
ATOM 2565 C C . ARG A 1 325 ? 21.636 -0.702 -31.271 1.00 92.31 325 ARG A C 1
ATOM 2567 O O . ARG A 1 325 ? 22.214 -0.083 -32.163 1.00 92.31 325 ARG A O 1
ATOM 2574 N N . SER A 1 326 ? 20.311 -0.658 -31.113 1.00 91.88 326 SER A N 1
ATOM 2575 C CA . SER A 1 326 ? 19.425 0.222 -31.892 1.00 91.88 326 SER A CA 1
ATOM 2576 C C . SER A 1 326 ? 19.858 1.694 -31.794 1.00 91.88 326 SER A C 1
ATOM 2578 O O . SER A 1 326 ? 20.284 2.155 -30.735 1.00 91.88 326 SER A O 1
ATOM 2580 N N . LEU A 1 327 ? 19.738 2.462 -32.885 1.00 89.75 327 LEU A N 1
ATOM 2581 C CA . LEU A 1 327 ? 20.096 3.892 -32.888 1.00 89.75 327 LEU A CA 1
ATOM 2582 C C . LEU A 1 327 ? 19.170 4.718 -31.981 1.00 89.75 327 LEU A C 1
ATOM 2584 O O . LEU A 1 327 ? 19.597 5.708 -31.388 1.00 89.75 327 LEU A O 1
ATOM 2588 N N . HIS A 1 328 ? 17.908 4.297 -31.880 1.00 92.31 328 HIS A N 1
ATOM 2589 C CA . HIS A 1 328 ? 16.895 4.907 -31.025 1.00 92.31 328 HIS A CA 1
ATOM 2590 C C . HIS A 1 328 ? 16.232 3.815 -30.191 1.00 92.31 328 HIS A C 1
ATOM 2592 O O . HIS A 1 328 ? 15.137 3.354 -30.551 1.00 92.31 328 HIS A O 1
ATOM 2598 N N . PRO A 1 329 ? 16.896 3.371 -29.114 1.00 95.88 329 PRO A N 1
ATOM 2599 C CA . PRO A 1 329 ? 16.399 2.271 -28.318 1.00 95.88 329 PRO A CA 1
ATOM 2600 C C . PRO A 1 329 ? 15.050 2.579 -27.682 1.00 95.88 329 PRO A C 1
ATOM 2602 O O . PRO A 1 329 ? 14.681 3.731 -27.468 1.00 95.88 329 PRO A O 1
ATOM 2605 N N . SER A 1 330 ? 14.290 1.539 -27.405 1.00 97.56 330 SER A N 1
ATOM 2606 C CA . SER A 1 330 ? 12.923 1.571 -26.928 1.00 97.56 330 SER A CA 1
ATOM 2607 C C . SER A 1 330 ? 12.753 0.492 -25.863 1.00 97.56 330 SER A C 1
ATOM 2609 O O . SER A 1 330 ? 13.327 -0.594 -25.953 1.00 97.56 330 SER A O 1
ATOM 2611 N N . ARG A 1 331 ? 11.949 0.786 -24.846 1.00 97.75 331 ARG A N 1
ATOM 2612 C CA . ARG A 1 331 ? 11.605 -0.172 -23.793 1.00 97.75 331 ARG A CA 1
ATOM 2613 C C . ARG A 1 331 ? 10.099 -0.193 -23.624 1.00 97.75 331 ARG A C 1
ATOM 2615 O O . ARG A 1 331 ? 9.451 0.848 -23.647 1.00 97.75 331 ARG A O 1
ATOM 2622 N N . LEU A 1 332 ? 9.541 -1.378 -23.445 1.00 98.31 332 LEU A N 1
ATOM 2623 C CA . LEU A 1 332 ? 8.137 -1.572 -23.120 1.00 98.31 332 LEU A CA 1
ATOM 2624 C C . LEU A 1 332 ? 8.069 -2.490 -21.910 1.00 98.31 332 LEU A C 1
ATOM 2626 O O . LEU A 1 332 ? 8.666 -3.561 -21.908 1.00 98.31 332 LEU A O 1
ATOM 2630 N N . ARG A 1 333 ? 7.360 -2.073 -20.870 1.00 97.88 333 ARG A N 1
ATOM 2631 C CA . ARG A 1 333 ? 7.169 -2.852 -19.649 1.00 97.88 333 ARG A CA 1
ATOM 2632 C C . ARG A 1 333 ? 5.692 -2.956 -19.357 1.00 97.88 333 ARG A C 1
ATOM 2634 O O . ARG A 1 333 ? 4.971 -1.978 -19.512 1.00 97.88 333 ARG A O 1
ATOM 2641 N N . PHE A 1 33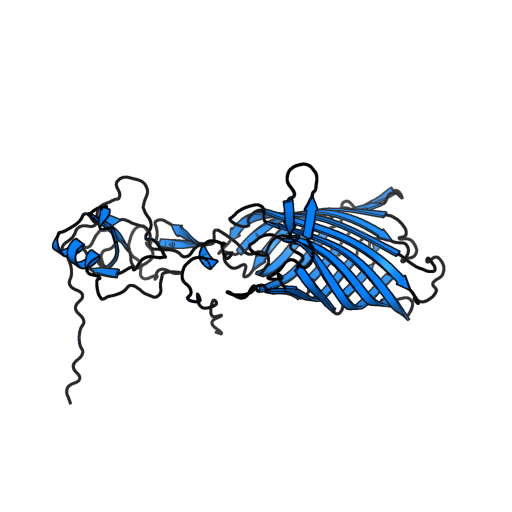4 ? 5.261 -4.114 -18.894 1.00 97.81 334 PHE A N 1
ATOM 2642 C CA . PHE A 1 334 ? 3.961 -4.275 -18.274 1.00 97.81 334 PHE A CA 1
ATOM 2643 C C . PHE A 1 334 ? 4.068 -5.162 -17.039 1.00 97.81 334 PHE A C 1
ATOM 2645 O O . PHE A 1 334 ? 4.921 -6.049 -16.958 1.00 97.81 334 PHE A O 1
ATOM 2652 N N . LYS A 1 335 ? 3.190 -4.912 -16.077 1.00 98.12 335 LYS A N 1
ATOM 2653 C CA . LYS A 1 335 ? 3.080 -5.622 -14.811 1.00 98.12 335 LYS A CA 1
ATOM 2654 C C . LYS A 1 335 ? 1.610 -5.704 -14.424 1.00 98.12 335 LYS A C 1
ATOM 2656 O O . LYS A 1 335 ? 0.900 -4.706 -14.502 1.00 98.12 335 LYS A O 1
ATOM 2661 N N . LEU A 1 336 ? 1.194 -6.869 -13.952 1.00 98.56 336 LEU A N 1
ATOM 2662 C CA . LEU A 1 336 ? -0.076 -7.089 -13.272 1.00 98.56 336 LEU A CA 1
ATOM 2663 C C . LEU A 1 336 ? 0.224 -7.851 -11.986 1.00 98.56 336 LEU A C 1
ATOM 2665 O O . LEU A 1 336 ? 0.805 -8.928 -12.043 1.00 98.56 336 LEU A O 1
ATOM 2669 N N . ALA A 1 337 ? -0.124 -7.285 -10.841 1.00 98.12 337 ALA A N 1
ATOM 2670 C CA . ALA A 1 337 ? 0.155 -7.839 -9.529 1.00 98.12 337 ALA A CA 1
ATOM 2671 C C . ALA A 1 337 ? -1.112 -7.870 -8.688 1.00 98.12 337 ALA A C 1
ATOM 2673 O O . ALA A 1 337 ? -1.892 -6.924 -8.703 1.00 98.12 337 ALA A O 1
ATOM 2674 N N . TYR A 1 338 ? -1.265 -8.937 -7.922 1.00 98.25 338 TYR A N 1
ATOM 2675 C CA . TYR A 1 338 ? -2.296 -9.090 -6.919 1.00 98.25 338 TYR A CA 1
ATOM 2676 C C . TYR A 1 338 ? -1.636 -9.333 -5.565 1.00 98.25 338 TYR A C 1
ATOM 2678 O O . TYR A 1 338 ? -0.764 -10.197 -5.443 1.00 98.25 338 TYR A O 1
ATOM 2686 N N . GLU A 1 339 ? -2.027 -8.550 -4.567 1.00 98.06 339 GLU A N 1
ATOM 2687 C CA . GLU A 1 339 ? -1.548 -8.648 -3.193 1.00 98.06 339 GLU A CA 1
ATOM 2688 C C . GLU A 1 339 ? -2.734 -8.880 -2.253 1.00 98.06 339 GLU A C 1
ATOM 2690 O O . GLU A 1 339 ? -3.728 -8.156 -2.306 1.00 98.06 339 GLU A O 1
ATOM 2695 N N . VAL A 1 340 ? -2.626 -9.900 -1.401 1.00 97.56 340 VAL A N 1
ATOM 2696 C CA . VAL A 1 340 ? -3.648 -10.244 -0.407 1.00 97.56 340 VAL A CA 1
ATOM 2697 C C . VAL A 1 340 ? -3.033 -10.405 0.974 1.00 97.56 340 VAL A C 1
ATOM 2699 O O . VAL A 1 340 ? -2.013 -11.074 1.136 1.00 97.56 340 VAL A O 1
ATOM 2702 N N . ILE A 1 341 ? -3.649 -9.798 1.982 1.00 96.12 341 ILE A N 1
ATOM 2703 C CA . ILE A 1 341 ? -3.247 -9.960 3.383 1.00 96.12 341 ILE A CA 1
ATOM 2704 C C . ILE A 1 341 ? -3.718 -11.332 3.876 1.00 96.12 341 ILE A C 1
ATOM 2706 O O . ILE A 1 341 ? -4.900 -11.650 3.784 1.00 96.12 341 ILE A O 1
ATOM 2710 N N . LEU A 1 342 ? -2.795 -12.148 4.391 1.00 96.38 342 LEU A N 1
ATOM 2711 C CA . LEU A 1 342 ? -3.107 -13.494 4.882 1.00 96.38 342 LEU A CA 1
ATOM 2712 C C . LEU A 1 342 ? -3.432 -13.491 6.376 1.00 96.38 342 LEU A C 1
ATOM 2714 O O . LEU A 1 342 ? -4.424 -14.069 6.806 1.00 96.38 342 LEU A O 1
ATOM 2718 N N . PHE A 1 343 ? -2.562 -12.863 7.164 1.00 94.75 343 PHE A N 1
ATOM 2719 C CA . PHE A 1 343 ? -2.672 -12.718 8.614 1.00 94.75 343 PHE A CA 1
ATOM 2720 C C . PHE A 1 343 ? -1.709 -11.623 9.092 1.00 94.75 343 PHE A C 1
ATOM 2722 O O . PHE A 1 343 ? -0.902 -11.117 8.309 1.00 94.75 343 PHE A O 1
ATOM 2729 N N . SER A 1 344 ? -1.766 -11.266 10.373 1.00 94.94 344 SER A N 1
ATOM 2730 C CA . SER A 1 344 ? -0.827 -10.338 11.007 1.00 94.94 344 SER A CA 1
ATOM 2731 C C . SER A 1 344 ? -0.121 -10.984 12.200 1.00 94.94 344 SER A C 1
ATOM 2733 O O . SER A 1 344 ? -0.656 -11.880 12.852 1.00 94.94 344 SER A O 1
ATOM 2735 N N . ILE A 1 345 ? 1.104 -10.537 12.480 1.00 94.62 345 ILE A N 1
ATOM 2736 C CA . ILE A 1 345 ? 1.840 -10.863 13.708 1.00 94.62 345 ILE A CA 1
ATOM 2737 C C . ILE A 1 345 ? 2.070 -9.545 14.436 1.00 94.62 345 ILE A C 1
ATOM 2739 O O . ILE A 1 345 ? 2.767 -8.688 13.904 1.00 94.62 345 ILE A O 1
ATOM 2743 N N . ASN A 1 346 ? 1.501 -9.372 15.632 1.00 92.06 346 ASN A N 1
ATOM 2744 C CA . ASN A 1 346 ? 1.588 -8.118 16.397 1.00 92.06 346 ASN A CA 1
ATOM 2745 C C . ASN A 1 346 ? 1.216 -6.883 15.547 1.00 92.06 346 ASN A C 1
ATOM 2747 O O . ASN A 1 346 ? 1.980 -5.925 15.481 1.00 92.06 346 ASN A O 1
ATOM 2751 N N . ASP A 1 347 ? 0.085 -6.951 14.836 1.00 92.00 347 ASP A N 1
ATOM 2752 C CA . ASP A 1 347 ? -0.406 -5.908 13.917 1.00 92.00 347 ASP A CA 1
ATOM 2753 C C . ASP A 1 3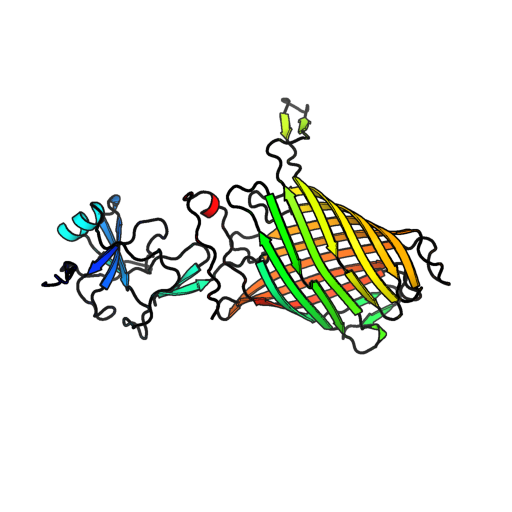47 ? 0.500 -5.606 12.703 1.00 92.00 347 ASP A C 1
ATOM 2755 O O . ASP A 1 347 ? 0.292 -4.628 11.987 1.00 92.00 347 ASP A O 1
ATOM 2759 N N . TYR A 1 348 ? 1.471 -6.471 12.401 1.00 95.56 348 TYR A N 1
ATOM 2760 C CA . TYR A 1 348 ? 2.262 -6.402 11.170 1.00 95.56 348 TYR A CA 1
ATOM 2761 C C . TYR A 1 348 ? 1.741 -7.410 10.141 1.00 95.56 348 TYR A C 1
ATOM 2763 O O . TYR A 1 348 ? 1.853 -8.620 10.376 1.00 95.56 348 TYR A O 1
ATOM 2771 N N . PRO A 1 349 ? 1.142 -6.966 9.017 1.00 96.00 349 PRO A N 1
ATOM 2772 C CA . PRO A 1 349 ? 0.522 -7.883 8.075 1.00 96.00 349 PRO A CA 1
ATOM 2773 C C . PRO A 1 349 ? 1.569 -8.613 7.228 1.00 96.00 349 PRO A C 1
ATOM 2775 O O . PRO A 1 349 ? 2.498 -8.011 6.675 1.00 96.00 349 PRO A O 1
ATOM 2778 N N . LEU A 1 350 ? 1.363 -9.922 7.089 1.00 97.75 350 LEU A N 1
ATOM 2779 C CA . LEU A 1 350 ? 2.020 -10.769 6.106 1.00 97.75 350 LEU A CA 1
ATOM 2780 C C . LEU A 1 350 ? 1.098 -10.917 4.892 1.00 97.75 350 LEU A C 1
ATOM 2782 O O . LEU A 1 350 ? -0.047 -11.361 5.016 1.00 97.75 350 LEU A O 1
ATOM 2786 N N . THR A 1 351 ? 1.599 -10.561 3.713 1.00 98.06 351 THR A N 1
ATOM 2787 C CA . THR A 1 351 ? 0.828 -10.598 2.469 1.00 98.06 351 THR A CA 1
ATOM 2788 C C . T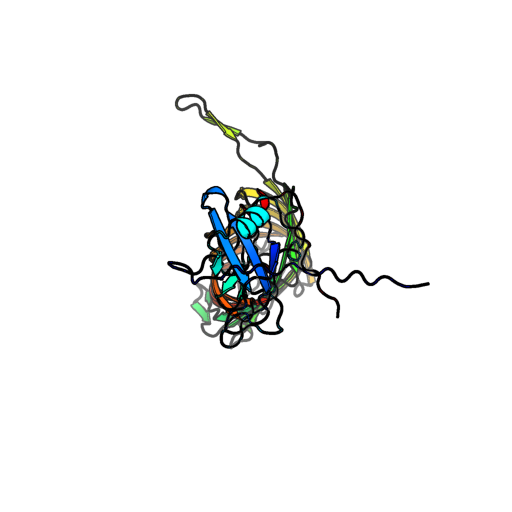HR A 1 351 ? 1.402 -11.606 1.485 1.00 98.06 351 THR A C 1
ATOM 2790 O O . THR A 1 351 ? 2.615 -11.806 1.416 1.00 98.06 351 THR A O 1
ATOM 2793 N N . LEU A 1 352 ? 0.523 -12.245 0.717 1.00 98.50 352 LEU A N 1
ATOM 2794 C CA . LEU A 1 352 ? 0.870 -13.009 -0.475 1.00 98.50 352 LEU A CA 1
ATOM 2795 C C . LEU A 1 352 ? 0.828 -12.076 -1.678 1.00 98.50 352 LEU A C 1
ATOM 2797 O O . LEU A 1 352 ? -0.153 -11.362 -1.873 1.00 98.50 352 LEU A O 1
ATOM 2801 N N . VAL A 1 353 ? 1.862 -12.133 -2.510 1.00 98.12 353 VAL A N 1
ATOM 2802 C CA . VAL A 1 353 ? 1.941 -11.378 -3.759 1.00 98.12 353 VAL A CA 1
ATOM 2803 C C . VAL A 1 353 ? 2.168 -12.332 -4.913 1.00 98.12 353 VAL A C 1
ATOM 2805 O O . VAL A 1 353 ? 3.122 -13.111 -4.908 1.00 98.12 353 VAL A O 1
ATOM 2808 N N . VAL A 1 354 ? 1.306 -12.230 -5.919 1.00 98.44 354 VAL A N 1
ATOM 2809 C CA . VAL A 1 354 ? 1.460 -12.911 -7.203 1.00 98.44 354 VAL A CA 1
ATOM 2810 C C . VAL A 1 354 ? 1.474 -11.855 -8.291 1.00 98.44 354 VAL A C 1
ATOM 2812 O O . VAL A 1 354 ? 0.583 -11.011 -8.344 1.00 98.44 354 VAL A O 1
ATOM 2815 N N . ASP A 1 355 ? 2.483 -11.868 -9.157 1.00 97.88 355 ASP A N 1
ATOM 2816 C CA . ASP A 1 355 ? 2.564 -10.893 -10.239 1.00 97.88 355 ASP A CA 1
ATOM 2817 C C . ASP A 1 355 ? 3.121 -11.470 -11.542 1.00 97.88 355 ASP A C 1
ATOM 2819 O O . ASP A 1 355 ? 3.982 -12.340 -11.529 1.00 97.88 355 ASP A O 1
ATOM 2823 N N . GLY A 1 356 ? 2.613 -10.992 -12.673 1.00 98.12 356 GLY A N 1
ATOM 2824 C CA . GLY A 1 356 ? 3.118 -11.286 -14.009 1.00 98.12 356 GLY A CA 1
ATOM 2825 C C . GLY A 1 356 ? 3.725 -10.035 -14.630 1.00 98.12 356 GLY A C 1
ATOM 2826 O O . GLY A 1 356 ? 3.175 -8.939 -14.494 1.00 98.12 356 GLY A O 1
ATOM 2827 N N . ARG A 1 357 ? 4.858 -10.182 -15.319 1.00 97.62 357 ARG A N 1
ATOM 2828 C CA . ARG A 1 357 ? 5.560 -9.079 -15.990 1.00 97.62 357 ARG A CA 1
ATOM 2829 C C . ARG A 1 357 ? 5.979 -9.477 -17.388 1.00 97.62 357 ARG A C 1
ATOM 2831 O O . ARG A 1 357 ? 6.394 -10.612 -17.610 1.00 97.62 357 ARG A O 1
ATOM 2838 N N . GLY A 1 358 ? 5.972 -8.510 -18.291 1.00 97.81 358 GLY A N 1
ATOM 2839 C CA . GLY A 1 358 ? 6.671 -8.609 -19.562 1.00 97.81 358 GLY A CA 1
ATOM 2840 C C . GLY A 1 358 ? 7.478 -7.353 -19.820 1.00 97.81 358 GLY A C 1
ATOM 2841 O O . GLY A 1 358 ? 7.042 -6.239 -19.539 1.00 97.81 358 GLY A O 1
ATOM 2842 N N . THR A 1 359 ? 8.694 -7.538 -20.310 1.00 97.25 359 THR A N 1
ATOM 2843 C CA . THR A 1 359 ? 9.608 -6.463 -20.678 1.00 97.25 359 THR A CA 1
ATOM 2844 C C . THR A 1 359 ? 10.120 -6.734 -22.076 1.00 97.25 359 THR A C 1
ATOM 2846 O O . THR A 1 359 ? 10.701 -7.782 -22.323 1.00 97.25 359 THR A O 1
ATOM 2849 N N . TRP A 1 360 ? 9.930 -5.791 -22.983 1.00 97.88 360 TRP A N 1
ATOM 2850 C CA . TRP A 1 360 ? 10.614 -5.763 -24.263 1.00 97.88 360 TRP A CA 1
ATOM 2851 C C . TRP A 1 360 ? 11.626 -4.632 -24.274 1.00 97.88 360 TRP A C 1
ATOM 2853 O O . TRP A 1 360 ? 11.357 -3.548 -23.749 1.00 97.88 360 TRP A O 1
ATOM 2863 N N . ARG A 1 361 ? 12.788 -4.885 -24.869 1.00 96.19 361 ARG A N 1
ATOM 2864 C CA . ARG A 1 361 ? 13.853 -3.892 -24.980 1.00 96.19 361 ARG A CA 1
ATOM 2865 C C . ARG A 1 361 ? 14.764 -4.161 -26.173 1.00 96.19 361 ARG A C 1
ATOM 2867 O O . ARG A 1 361 ? 14.883 -5.307 -26.597 1.00 96.19 361 ARG A O 1
ATOM 2874 N N . ASP A 1 362 ? 15.441 -3.133 -26.671 1.00 95.88 362 ASP A N 1
ATOM 2875 C CA . ASP A 1 362 ? 16.481 -3.210 -27.717 1.00 95.88 362 ASP A CA 1
ATOM 2876 C C . ASP A 1 362 ? 17.712 -2.324 -27.402 1.00 95.88 362 ASP A C 1
ATOM 2878 O O . ASP A 1 362 ? 18.556 -2.051 -28.259 1.00 95.88 362 ASP A O 1
ATOM 2882 N N . ASP A 1 363 ? 17.821 -1.870 -26.152 1.00 94.62 363 ASP A N 1
ATOM 2883 C CA . ASP A 1 363 ? 18.854 -0.962 -25.640 1.00 94.62 363 ASP A CA 1
ATOM 2884 C C . ASP A 1 363 ? 20.061 -1.680 -25.009 1.00 94.62 363 ASP A C 1
ATOM 2886 O O . ASP A 1 363 ? 21.038 -1.030 -24.634 1.00 94.62 363 ASP A O 1
ATOM 2890 N N . VAL A 1 364 ? 20.005 -3.011 -24.901 1.00 92.38 364 VAL A N 1
ATOM 2891 C CA . VAL A 1 364 ? 21.061 -3.858 -24.329 1.00 92.38 364 VAL A CA 1
ATOM 2892 C C . VAL A 1 364 ? 21.462 -4.935 -25.332 1.00 92.38 364 VAL A C 1
ATOM 2894 O O . VAL A 1 364 ? 20.632 -5.727 -25.796 1.00 92.38 364 VAL A O 1
ATOM 2897 N N . VAL A 1 365 ? 22.757 -4.975 -25.649 1.00 90.62 365 VAL A N 1
ATOM 2898 C CA . VAL A 1 365 ? 23.341 -5.948 -26.579 1.00 90.62 365 VAL A CA 1
ATOM 2899 C C . VAL A 1 365 ? 23.174 -7.359 -26.013 1.00 90.62 365 VAL A C 1
ATOM 2901 O O . VAL A 1 365 ? 23.477 -7.617 -24.852 1.00 90.62 365 VAL A O 1
ATOM 2904 N N . GLY A 1 366 ? 22.656 -8.279 -26.828 1.00 87.69 366 GLY A N 1
ATOM 2905 C CA . GLY A 1 366 ? 22.423 -9.670 -26.424 1.00 87.69 366 GLY A CA 1
ATOM 2906 C C . GLY A 1 366 ? 21.185 -9.903 -25.548 1.00 87.69 366 GLY A C 1
ATOM 2907 O O . GLY A 1 366 ? 20.880 -11.053 -25.253 1.00 87.69 366 GLY A O 1
ATOM 2908 N N . MET A 1 367 ? 20.442 -8.855 -25.170 1.00 88.81 367 MET A N 1
ATOM 2909 C CA . MET A 1 367 ? 19.179 -8.976 -24.418 1.00 88.81 367 MET A CA 1
ATOM 2910 C C . MET A 1 367 ? 17.968 -8.425 -25.179 1.00 88.81 367 MET A C 1
ATOM 2912 O O . MET A 1 367 ? 16.886 -8.296 -24.602 1.00 88.81 367 MET A O 1
ATOM 2916 N N . THR A 1 368 ? 18.119 -8.139 -26.474 1.00 92.31 368 THR A N 1
ATOM 2917 C CA . THR A 1 368 ? 17.039 -7.608 -27.315 1.00 92.31 368 THR A CA 1
ATOM 2918 C C . THR A 1 368 ? 15.861 -8.580 -27.404 1.00 92.31 368 THR A C 1
ATOM 2920 O O . THR A 1 368 ? 16.062 -9.784 -27.548 1.00 92.31 368 THR A O 1
ATOM 2923 N N . GLY A 1 369 ? 14.634 -8.068 -27.323 1.00 95.06 369 GLY A N 1
ATOM 2924 C CA . GLY A 1 369 ? 13.405 -8.856 -27.396 1.00 95.06 369 GLY A CA 1
ATOM 2925 C C . GLY A 1 369 ? 12.625 -8.895 -26.084 1.00 95.06 369 GLY A C 1
ATOM 2926 O O . GLY A 1 369 ? 12.852 -8.090 -25.184 1.00 95.06 369 GLY A O 1
ATOM 2927 N N . TRP A 1 370 ? 11.661 -9.815 -26.020 1.00 97.31 370 TRP A N 1
ATOM 2928 C CA . TRP A 1 370 ? 10.765 -9.990 -24.878 1.00 97.31 370 TRP A CA 1
ATOM 2929 C C . TRP A 1 370 ? 11.377 -10.878 -23.789 1.00 97.31 370 TRP A C 1
ATOM 2931 O O . TRP A 1 370 ? 11.953 -11.923 -24.076 1.00 97.31 370 TRP A O 1
ATOM 2941 N N . GLU A 1 371 ? 11.158 -10.501 -22.536 1.00 95.94 371 GLU A N 1
ATOM 2942 C CA . GLU A 1 371 ? 11.310 -11.326 -21.341 1.00 95.94 371 GLU A CA 1
ATOM 2943 C C . GLU A 1 371 ? 9.991 -11.303 -20.572 1.00 95.94 371 GLU A C 1
ATOM 2945 O O . GLU A 1 371 ? 9.457 -10.233 -20.278 1.00 95.94 371 GLU A O 1
ATOM 2950 N N . PHE A 1 372 ? 9.481 -12.478 -20.220 1.00 97.50 372 PHE A N 1
ATOM 2951 C CA . PHE A 1 372 ? 8.311 -12.641 -19.368 1.00 97.50 372 PHE A CA 1
ATOM 2952 C C . PHE A 1 372 ? 8.730 -13.244 -18.033 1.00 97.50 372 PHE A C 1
ATOM 2954 O O . PHE A 1 372 ? 9.599 -14.111 -17.981 1.00 97.50 372 PHE A O 1
ATOM 2961 N N . SER A 1 373 ? 8.101 -12.806 -16.948 1.00 96.31 373 SER A N 1
ATOM 2962 C CA . SER A 1 373 ? 8.293 -13.395 -15.623 1.00 96.31 373 SER A CA 1
ATOM 2963 C C . SER A 1 373 ? 6.970 -13.518 -14.889 1.00 96.31 373 SER A C 1
ATOM 2965 O O . SER A 1 373 ? 6.053 -12.725 -15.100 1.00 96.31 373 SER A O 1
ATOM 2967 N N . ALA A 1 374 ? 6.890 -14.523 -14.030 1.00 97.00 374 ALA A N 1
ATOM 2968 C CA . ALA A 1 374 ? 5.794 -14.713 -13.098 1.00 97.00 374 ALA A CA 1
ATOM 2969 C C . ALA A 1 374 ? 6.410 -14.849 -11.712 1.00 97.00 374 ALA A C 1
ATOM 2971 O O . ALA A 1 374 ? 7.354 -15.608 -11.541 1.00 97.00 374 ALA A O 1
ATOM 2972 N N . ASN A 1 375 ? 5.911 -14.101 -10.741 1.00 97.38 375 ASN A N 1
ATOM 2973 C CA . ASN A 1 375 ? 6.456 -14.054 -9.398 1.00 97.38 375 ASN A CA 1
ATOM 2974 C C . ASN A 1 375 ? 5.386 -14.496 -8.405 1.00 97.38 375 ASN A C 1
ATOM 2976 O O . ASN A 1 375 ? 4.231 -14.092 -8.526 1.00 97.38 375 ASN A O 1
ATOM 2980 N N . ALA A 1 376 ? 5.783 -15.276 -7.407 1.00 98.38 376 ALA A N 1
ATOM 2981 C CA . ALA A 1 376 ? 4.943 -15.626 -6.269 1.00 98.38 376 ALA A CA 1
ATOM 2982 C C . ALA A 1 376 ? 5.781 -15.552 -4.992 1.00 98.38 376 ALA A C 1
ATOM 2984 O O . ALA A 1 376 ? 6.874 -16.120 -4.923 1.00 98.38 376 ALA A O 1
ATOM 2985 N N . GLY A 1 377 ? 5.301 -14.832 -3.985 1.00 98.25 377 GLY A N 1
ATOM 2986 C CA . GLY A 1 377 ? 6.048 -14.668 -2.745 1.00 98.25 377 GLY A CA 1
ATOM 2987 C C . GLY A 1 377 ? 5.287 -13.967 -1.644 1.00 98.25 377 GLY A C 1
ATOM 2988 O O . GLY A 1 377 ? 4.087 -13.732 -1.748 1.00 98.25 377 GLY A O 1
ATOM 2989 N N . LEU A 1 378 ? 6.012 -13.644 -0.581 1.00 98.56 378 LEU A N 1
ATOM 2990 C CA . LEU A 1 378 ? 5.462 -13.042 0.623 1.00 98.56 378 LEU A CA 1
ATOM 2991 C C . LEU A 1 378 ? 6.091 -11.674 0.871 1.00 98.56 378 LEU A C 1
ATOM 2993 O O . LEU A 1 378 ? 7.281 -11.486 0.604 1.00 98.56 378 LEU A O 1
ATOM 2997 N N . ARG A 1 379 ? 5.313 -10.745 1.431 1.00 98.12 379 ARG A N 1
ATOM 2998 C CA . ARG A 1 379 ? 5.820 -9.492 2.004 1.00 98.12 379 ARG A CA 1
ATOM 2999 C C . ARG A 1 379 ? 5.449 -9.398 3.466 1.00 98.12 379 ARG A C 1
ATOM 3001 O O . ARG A 1 379 ? 4.301 -9.620 3.839 1.00 98.12 379 ARG A O 1
ATOM 3008 N N . PHE A 1 380 ? 6.412 -8.997 4.276 1.00 98.00 380 PHE A N 1
ATOM 3009 C CA . PHE A 1 380 ? 6.177 -8.592 5.648 1.00 98.00 380 PHE A CA 1
ATOM 3010 C C . PHE A 1 380 ? 6.133 -7.069 5.706 1.00 98.00 380 PHE A C 1
ATOM 3012 O O . PHE A 1 380 ? 7.077 -6.412 5.259 1.00 98.00 380 PHE A O 1
ATOM 3019 N N . SER A 1 381 ? 5.031 -6.511 6.208 1.00 97.19 381 SER A N 1
ATOM 3020 C CA . SER A 1 381 ? 4.830 -5.062 6.267 1.00 97.19 381 SER A CA 1
ATOM 3021 C C . SER A 1 381 ? 4.921 -4.555 7.700 1.00 97.19 381 SER A C 1
ATOM 3023 O O . SER A 1 381 ? 4.209 -5.013 8.586 1.00 97.19 381 SER A O 1
ATOM 3025 N N . LEU A 1 382 ? 5.766 -3.557 7.902 1.00 96.31 382 LEU A N 1
ATOM 3026 C CA . LEU A 1 382 ? 5.966 -2.826 9.138 1.00 96.31 382 LEU A CA 1
ATOM 3027 C C . LEU A 1 382 ? 5.239 -1.484 9.085 1.00 96.31 382 LEU A C 1
ATOM 3029 O O . LEU A 1 382 ? 5.182 -0.832 8.038 1.00 96.31 382 LEU A O 1
ATOM 3033 N N . TRP A 1 383 ? 4.723 -1.068 10.240 1.00 93.19 383 TRP A N 1
ATOM 3034 C CA . TRP A 1 383 ? 4.073 0.230 10.448 1.00 93.19 383 TRP A CA 1
ATOM 3035 C C . TRP A 1 383 ? 2.912 0.521 9.492 1.00 93.19 383 TRP A C 1
ATOM 3037 O O . TRP A 1 383 ? 2.687 1.678 9.153 1.00 93.19 383 TRP A O 1
ATOM 3047 N N . ALA A 1 384 ? 2.179 -0.515 9.073 1.00 93.44 384 ALA A N 1
ATOM 3048 C CA . ALA A 1 384 ? 0.953 -0.367 8.296 1.00 93.44 384 ALA A CA 1
ATOM 3049 C C . ALA A 1 384 ? -0.192 0.088 9.220 1.00 93.44 384 ALA A C 1
ATOM 3051 O O . ALA A 1 384 ? -0.694 -0.733 9.992 1.00 93.44 384 ALA A O 1
ATOM 3052 N N . PRO A 1 385 ? -0.611 1.368 9.204 1.00 91.06 385 PRO A N 1
ATOM 3053 C CA . PRO A 1 385 ? -1.655 1.839 10.099 1.00 91.06 385 PRO A CA 1
ATOM 3054 C C . PRO A 1 385 ? -3.017 1.291 9.668 1.00 91.06 385 PRO A C 1
ATOM 3056 O O . PRO A 1 385 ? -3.194 0.823 8.539 1.00 91.06 385 PRO A O 1
ATOM 3059 N N . ALA A 1 386 ? -4.000 1.415 10.557 1.00 88.31 386 ALA A N 1
ATOM 3060 C CA . ALA A 1 386 ? -5.390 1.173 10.207 1.00 88.31 386 ALA A CA 1
ATOM 3061 C C . ALA A 1 386 ? -5.813 2.081 9.039 1.00 88.31 386 ALA A C 1
ATOM 3063 O O . ALA A 1 386 ? -5.477 3.272 8.991 1.00 88.31 386 ALA A O 1
ATOM 3064 N N . ARG A 1 387 ? -6.557 1.513 8.091 1.00 81.19 387 ARG A N 1
ATOM 3065 C CA . ARG A 1 387 ? -7.068 2.243 6.926 1.00 81.19 387 ARG A CA 1
ATOM 3066 C C . ARG A 1 387 ? -8.164 3.211 7.365 1.00 81.19 387 ARG A C 1
ATOM 3068 O O . ARG A 1 387 ? -9.076 2.823 8.100 1.00 81.19 387 ARG A O 1
ATOM 3075 N N . TYR A 1 388 ? -8.104 4.452 6.878 1.00 69.75 388 TYR A N 1
ATOM 3076 C CA . TYR A 1 388 ? -9.189 5.409 7.081 1.00 69.75 388 TYR A CA 1
ATOM 3077 C C . TYR A 1 388 ? -10.379 4.978 6.229 1.00 69.75 388 TYR A C 1
ATOM 3079 O O . TYR A 1 388 ? -10.349 5.079 5.007 1.00 69.75 388 TYR A O 1
ATOM 3087 N N . SER A 1 389 ? -11.442 4.482 6.859 1.00 54.62 389 SER A N 1
ATOM 3088 C CA . SER A 1 389 ? -12.667 4.207 6.109 1.00 54.62 389 SER A CA 1
ATOM 3089 C C . SER A 1 389 ? -13.339 5.525 5.709 1.00 54.62 389 SER A C 1
ATOM 3091 O O . SER A 1 389 ? -13.328 6.505 6.457 1.00 54.62 389 SER A O 1
ATOM 3093 N N . SER A 1 390 ? -14.022 5.545 4.564 1.00 37.62 390 SER A N 1
ATOM 3094 C CA . SER A 1 390 ? -14.874 6.674 4.155 1.00 37.62 390 SER A CA 1
ATOM 3095 C C . SER A 1 390 ? -15.992 7.001 5.167 1.00 37.62 390 SER A C 1
ATOM 3097 O O . SER A 1 390 ? -16.566 8.091 5.112 1.00 37.62 390 SER A O 1
ATOM 3099 N N . ARG A 1 391 ? -16.276 6.102 6.128 1.00 37.97 391 ARG A N 1
ATOM 3100 C CA . ARG A 1 391 ? -17.141 6.374 7.289 1.00 37.97 391 ARG A CA 1
ATOM 3101 C C . ARG A 1 391 ? -16.500 7.339 8.292 1.00 37.97 391 ARG A C 1
ATOM 3103 O O . ARG A 1 391 ? -17.217 8.173 8.830 1.00 37.97 391 ARG A O 1
ATOM 3110 N N . GLN A 1 392 ? -15.182 7.292 8.498 1.00 41.84 392 GLN A N 1
ATOM 3111 C CA . GLN A 1 392 ? -14.474 8.204 9.412 1.00 41.84 392 GLN A CA 1
ATOM 3112 C C . GLN A 1 392 ? -14.364 9.629 8.856 1.00 41.84 392 GLN A C 1
ATOM 3114 O O . GLN A 1 392 ? -14.538 10.584 9.600 1.00 41.84 392 GLN A O 1
ATOM 3119 N N . LEU A 1 393 ? -14.182 9.802 7.542 1.00 39.22 393 LEU A N 1
ATOM 3120 C CA . LEU A 1 393 ? -14.155 11.139 6.921 1.00 39.22 393 LEU A CA 1
ATOM 3121 C C . LEU A 1 393 ? -15.518 11.860 6.951 1.00 39.22 393 LEU A C 1
ATOM 3123 O O . LEU A 1 393 ? -15.587 13.058 6.684 1.00 39.22 393 LEU A O 1
ATOM 3127 N N . ARG A 1 394 ? -16.614 11.149 7.251 1.00 35.97 394 ARG A N 1
ATOM 3128 C CA . ARG A 1 394 ? -17.975 11.711 7.312 1.00 35.97 394 ARG A CA 1
ATOM 3129 C C . ARG A 1 394 ? -18.484 11.977 8.726 1.00 35.97 394 ARG A C 1
ATOM 3131 O O . ARG A 1 394 ? -19.514 12.630 8.859 1.00 35.97 394 ARG A O 1
ATOM 3138 N N . VAL A 1 395 ? -17.797 11.503 9.762 1.00 37.50 395 VAL A N 1
ATOM 3139 C CA . VAL A 1 395 ? -18.263 11.617 11.147 1.00 37.50 395 VAL A CA 1
ATOM 3140 C C . VAL A 1 395 ? -17.187 12.298 11.982 1.00 37.50 395 VAL A C 1
ATOM 3142 O O . VAL A 1 395 ? -16.142 11.716 12.242 1.00 37.50 395 VAL A O 1
ATOM 3145 N N . GLY A 1 396 ? -17.465 13.526 12.425 1.00 42.59 396 GLY A N 1
ATOM 3146 C CA . GLY A 1 396 ? -16.888 14.028 13.673 1.00 42.59 396 GLY A CA 1
ATOM 3147 C C . GLY A 1 396 ? -16.020 15.279 13.623 1.00 42.59 396 GLY A C 1
ATOM 3148 O O . GLY A 1 396 ? -15.853 15.862 14.678 1.00 42.59 396 GLY A O 1
ATOM 3149 N N . GLY A 1 397 ? -15.513 15.750 12.478 1.00 33.78 397 GLY A N 1
ATOM 3150 C CA . GLY A 1 397 ? -14.883 17.083 12.358 1.00 33.78 397 GLY A CA 1
ATOM 3151 C C . GLY A 1 397 ? -13.673 17.400 13.263 1.00 33.78 397 GLY A C 1
ATOM 3152 O O . GLY A 1 397 ? -13.102 18.479 13.107 1.00 33.78 397 GLY A O 1
ATOM 3153 N N . GLU A 1 398 ? -13.265 16.497 14.155 1.00 31.78 398 GLU A N 1
ATOM 3154 C CA . GLU A 1 398 ? -12.094 16.619 15.014 1.00 31.78 398 GLU A CA 1
ATOM 3155 C C . GLU A 1 398 ? -11.010 15.609 14.611 1.00 31.78 398 GLU A C 1
ATOM 3157 O O . GLU A 1 398 ? -11.314 14.441 14.340 1.00 31.78 398 GLU A O 1
ATOM 3162 N N . PRO A 1 399 ? -9.741 16.047 14.569 1.00 33.97 399 PRO A N 1
ATOM 3163 C CA . PRO A 1 399 ? -8.621 15.196 14.207 1.00 33.97 399 PRO A CA 1
ATOM 3164 C C . PRO A 1 399 ? -8.405 14.118 15.272 1.00 33.97 399 PRO A C 1
ATOM 3166 O O . PRO A 1 399 ? -8.242 14.414 16.457 1.00 33.97 399 PRO A O 1
ATOM 3169 N N . LEU A 1 400 ? -8.298 12.857 14.847 1.00 34.72 400 LEU A N 1
ATOM 3170 C CA . LEU A 1 400 ? -7.576 11.873 15.650 1.00 34.72 400 LEU A CA 1
ATOM 3171 C C . LEU A 1 400 ? -6.096 12.280 15.613 1.00 34.72 400 LEU A C 1
ATOM 3173 O O . LEU A 1 400 ? -5.541 12.390 14.514 1.00 34.72 400 LEU A O 1
ATOM 3177 N N . PRO A 1 401 ? -5.432 12.514 16.760 1.00 30.67 401 PRO A N 1
ATOM 3178 C CA . PRO A 1 401 ? -4.014 12.828 16.751 1.00 30.67 401 PRO A CA 1
ATOM 3179 C C . PRO A 1 401 ? -3.262 11.703 16.038 1.00 30.67 401 PRO A C 1
ATOM 3181 O O . PRO A 1 401 ? -3.518 10.516 16.273 1.00 30.67 401 PRO A O 1
ATOM 3184 N N . ALA A 1 402 ? -2.339 12.088 15.152 1.00 28.17 402 ALA A N 1
ATOM 3185 C CA . ALA A 1 402 ? -1.382 11.158 14.573 1.00 28.17 402 ALA A CA 1
ATOM 3186 C C . ALA A 1 402 ? -0.774 10.312 15.705 1.00 28.17 402 ALA A C 1
ATOM 3188 O O . ALA A 1 402 ? -0.530 10.861 16.786 1.00 28.17 402 ALA A O 1
ATOM 3189 N N . PRO A 1 403 ? -0.541 9.000 15.505 1.00 29.80 403 PRO A N 1
ATOM 3190 C CA . PRO A 1 403 ? 0.165 8.208 16.498 1.00 29.80 403 PRO A CA 1
ATOM 3191 C C . PRO A 1 403 ? 1.486 8.918 16.785 1.00 29.80 403 PRO A C 1
ATOM 3193 O O . PRO A 1 403 ? 2.340 9.030 15.905 1.00 29.80 403 PRO A O 1
ATOM 3196 N N . SER A 1 404 ? 1.616 9.463 17.996 1.00 27.06 404 SER A N 1
ATOM 3197 C CA . SER A 1 404 ? 2.878 10.018 18.438 1.00 27.06 404 SER A CA 1
ATOM 3198 C C . SER A 1 404 ? 3.856 8.857 18.453 1.00 27.06 404 SER A C 1
ATOM 3200 O O . SER A 1 404 ? 3.712 7.891 19.204 1.00 27.06 404 SER A O 1
ATOM 3202 N N . VAL A 1 405 ? 4.836 8.922 17.558 1.00 25.50 405 VAL A N 1
ATOM 3203 C CA . VAL A 1 405 ? 6.064 8.166 17.731 1.00 25.50 405 VAL A CA 1
ATOM 3204 C C . VAL A 1 405 ? 6.633 8.702 19.033 1.00 25.50 405 VAL A C 1
ATOM 3206 O O . VAL A 1 405 ? 7.111 9.835 19.083 1.00 25.50 405 VAL A O 1
ATOM 3209 N N . LYS A 1 406 ? 6.484 7.941 20.120 1.00 24.66 406 LYS A N 1
ATOM 3210 C CA . LYS A 1 406 ? 7.296 8.179 21.304 1.00 24.66 406 LYS A CA 1
ATOM 3211 C C . LYS A 1 406 ? 8.734 8.002 20.830 1.00 24.66 406 LYS A C 1
ATOM 3213 O O . LYS A 1 406 ? 9.138 6.892 20.502 1.00 24.66 406 LYS A O 1
ATOM 3218 N N . SER A 1 407 ? 9.454 9.109 20.697 1.00 26.05 407 SER A N 1
ATOM 3219 C CA . SER A 1 407 ? 10.903 9.073 20.788 1.00 26.05 407 SER A CA 1
ATOM 3220 C C . SER A 1 407 ? 11.208 8.566 22.193 1.00 26.05 407 SER A C 1
ATOM 3222 O O . SER A 1 407 ? 10.876 9.253 23.164 1.00 26.05 407 SER A O 1
ATOM 3224 N N . GLU A 1 408 ? 11.709 7.339 22.293 1.00 32.59 408 GLU A N 1
ATOM 3225 C CA . GLU A 1 408 ? 12.449 6.917 23.485 1.00 32.59 408 GLU A CA 1
ATOM 3226 C C . GLU A 1 408 ? 13.707 7.769 23.657 1.00 32.59 408 GLU A C 1
ATOM 3228 O O . GLU A 1 408 ? 14.315 8.145 22.622 1.00 32.59 408 GLU A O 1
#

Secondary structure (DSSP, 8-state):
---------PPBP---EE--SSS--B--TTS--EEEE----SS-TT-EEEEEEETTTTEEEEEESEEEETTEEEEEEPSS-SSS-BSS--HHHHHHHHTT--EEE-BPP--TTEEE-TTS-EEE----TTSEEEEEEEE--EE-TTS-EESS-EEEEEEEEEEE--TT-SEEEEEEEEEEEEEE-SSGGG-EEEEEEEEEEEEEE-SS-SEEEEE-SSS-EEEEE--EEEEEEEEEEEEEETTEEEEEEEEEEEEEEEEE-TTS-SEEEEEEEEEEEEETTTTEEEEEEEEEEEEEEE-STTS-EEEEEEEEEEE-BSPPP-TTS-SS-EEEEEEEEEEEEEEEETTEEEEEEEEEEEEEESSSTT--EEEEEEEEEEEEEES-PPP--TTGGGS-SSPPPP------

Radius of gyration: 28.78 Å; Cα contacts (8 Å, |Δi|>4): 1036; chains: 1; bounding box: 64×48×88 Å

Organism: NCBI:txid48

Nearest PDB structures (foldseek):
  2x9k-assembly1_A  TM=4.091E-01  e=7.937E-04  Escherichia coli K-12
  2qom-assembly2_B  TM=3.252E-01  e=2.049E-03  Escherichia coli O157:H7
  4y25-assembly1_A  TM=3.026E-01  e=8.322E-04  Escherichia coli K-12
  2vdf-assembly1_A  TM=3.772E-01  e=3.699E-02  Neisseria meningitidis
  8qn4-assembly1_F  TM=4.409E-01  e=8.876E-01  Escherichia coli K-12

Foldseek 3Di:
DDDDPPPPDQDAFAADAAADPDPAAEDAQQDAWAWHQYDADQAENRSTWTWDADPVVLEIETEDQAFTDVSHHDPHGQPQADPDHHHDDDPRVVVSRVVNGHYYYHAYYHDPQWDADPRRHIAGQFFDPQAWWKKKKWQKWKDFPVGDIDRFKMKIWIKGWDWDADLPFLKIKIKIAFGKMWIDGPDPQRTKIKTFGMKIKMKGWDPAQPDWDWDPPPPTDIGGQGKIKMKMKTAFIWIDGVQWIKTFHMKIKIKIFSDADPVRQWTWMWIWIKTWMATPNLGDIWIKIKIKIWTWDQDDQRSFKIKIKMWMKIWTGPDHDDPQADNIKIKIKIKIKMKGFDDDDRNWTKIKMWMKMKMAIRGGHPRHGIMIMIIIIIMTIHPGDGDDGPVNSVDDPDDDDDPPPPPD

pLDDT: mean 88.69, std 16.0, range [24.66, 98.56]

Mean predicted aligned error: 8.29 Å

Solvent-accessible surface area (backbone atoms only — not comparable to full-atom values): 21312 Å² total; per-residue (Å²): 139,83,83,82,79,80,77,81,74,75,72,71,43,96,42,68,72,37,79,46,99,62,77,75,46,64,48,60,63,92,51,82,44,27,51,44,37,37,42,58,42,89,43,36,68,85,14,52,26,39,36,41,63,42,74,96,75,56,34,30,39,33,11,64,64,30,22,38,55,98,67,23,60,43,90,49,68,53,68,70,52,67,97,70,54,42,76,73,70,52,73,66,46,45,49,36,62,76,70,57,42,57,30,24,43,28,29,54,38,44,52,84,34,44,46,60,42,96,41,41,51,73,47,64,71,20,38,26,83,53,30,22,37,36,47,31,46,25,50,38,25,36,42,27,89,89,74,50,68,44,79,70,20,35,31,40,35,35,35,36,32,45,56,49,65,54,97,88,46,53,38,38,38,38,38,38,34,46,41,35,40,38,33,45,37,93,45,76,75,46,36,34,38,40,32,28,52,37,34,42,35,41,38,33,56,56,94,63,55,90,42,67,51,74,45,71,82,72,76,76,43,80,44,72,44,71,56,27,48,31,40,36,40,38,34,48,33,39,41,40,44,68,91,44,38,40,37,30,58,42,33,47,29,46,31,38,30,78,38,68,45,96,83,66,74,25,38,34,33,44,35,41,29,50,24,44,32,35,33,65,75,74,68,36,59,22,43,33,44,35,43,33,44,39,33,37,40,62,79,46,94,51,44,47,37,38,42,40,37,40,38,37,42,35,41,41,38,79,52,65,91,50,88,86,38,55,92,64,21,40,38,37,39,38,39,44,34,41,39,35,60,76,52,62,60,94,60,25,42,36,26,45,37,40,34,42,36,39,38,35,34,35,70,44,69,95,60,57,45,57,39,37,36,48,34,44,33,42,33,47,32,42,80,34,44,58,40,86,46,74,66,57,82,72,56,77,100,65,83,77,77,73,83,75,76,76,79,127